Protein AF-0000000071098993 (afdb_homodimer)

Nearest PDB structures (foldseek):
  5zle-assembly1_A  TM=9.065E-01  e=6.539E-07  Homo sapiens
  4o79-assembly1_A  TM=8.799E-01  e=6.147E-06  Arabidopsis thaliana
  5zle-assembly1_A  TM=9.066E-01  e=3.730E-07  Homo sapiens
  4o79-assembly1_A  TM=8.801E-01  e=4.184E-06  Arabidopsis thaliana

Solvent-accessible surface area (backbone atoms only — not comparable to full-atom values): 23862 Å² total; per-residue (Å²): 117,80,71,73,59,55,67,68,56,52,53,50,51,61,65,43,47,62,60,49,52,51,49,28,50,50,29,37,50,48,36,48,50,47,45,45,49,51,32,42,60,29,80,88,56,64,42,93,36,88,49,42,69,27,21,54,44,48,20,60,39,39,32,42,45,13,50,42,41,45,44,50,48,40,63,44,43,64,41,53,32,38,74,67,68,53,59,64,61,60,51,51,50,51,37,52,54,45,50,49,49,24,50,52,25,46,52,51,21,50,52,28,40,52,63,17,75,67,28,79,62,70,68,42,47,34,47,48,43,41,51,52,30,52,50,51,44,52,50,48,50,53,51,45,46,51,43,72,67,40,86,79,44,55,64,69,57,44,61,57,40,46,62,56,50,52,47,51,51,52,50,37,43,53,41,36,47,41,28,50,48,24,42,52,42,53,42,38,76,70,70,49,74,56,47,69,56,56,50,48,42,57,50,28,48,55,48,22,53,49,49,48,51,51,53,70,69,36,67,87,49,50,52,87,58,83,82,59,91,112,123,80,71,75,60,54,68,69,58,51,52,50,52,60,66,43,46,60,59,49,52,51,50,29,51,50,29,37,50,49,36,48,50,47,45,45,49,52,31,42,60,30,79,88,57,65,44,93,38,88,48,41,68,27,21,56,45,48,20,58,39,40,32,42,45,13,50,42,43,45,46,50,49,39,64,44,43,65,41,53,32,38,74,66,68,53,58,65,59,58,52,52,51,51,35,51,54,42,50,49,49,24,49,51,24,45,54,52,22,51,51,26,39,52,63,17,76,67,27,80,62,71,68,41,45,33,48,50,43,40,51,53,31,53,49,51,44,52,53,48,51,53,51,46,46,50,42,70,68,40,87,80,42,55,65,67,56,44,61,56,40,46,62,56,52,53,50,50,50,51,51,35,43,53,41,36,46,40,27,51,48,24,40,52,43,53,40,39,76,70,68,50,74,55,45,69,57,54,50,48,40,56,50,27,48,54,49,23,53,48,48,49,50,51,52,72,70,36,67,87,50,50,51,90,57,81,79,61,91,112

Organism: Strongylocentrotus purpuratus (NCBI:txid7668)

InterPro domains:
  IPR006593 Cytochrome b561/ferric reductase, transmembrane domain [PF03188] (58-186)
  IPR006593 Cytochrome b561/ferric reductase, transmembrane domain [PS50939] (23-225)
  IPR006593 Cytochrome b561/ferric reductase, transmembrane domain [SM00665] (58-184)
  IPR043205 Cytochrome b561/Cytochrome b reductase 1-like [PTHR10106] (18-219)

Structure (mmCIF, N/CA/C/O backbone):
data_AF-0000000071098993-model_v1
#
loop_
_entity.id
_entity.type
_entity.pdbx_description
1 polymer 'Cytochrome b561 domain-containing protein'
#
loop_
_atom_site.group_PDB
_atom_site.id
_atom_site.type_symbol
_atom_site.label_atom_id
_atom_site.label_alt_id
_atom_site.label_comp_id
_atom_site.label_asym_id
_atom_site.label_entity_id
_atom_site.label_seq_id
_atom_site.pdbx_PDB_ins_code
_atom_site.Cartn_x
_atom_site.Cartn_y
_atom_site.Cartn_z
_atom_site.occupancy
_atom_site.B_iso_or_equiv
_atom_site.auth_seq_id
_atom_site.auth_comp_id
_atom_site.auth_asym_id
_atom_site.auth_atom_id
_atom_site.pdbx_PDB_model_num
ATOM 1 N N . MET A 1 1 ? 5.988 24.938 7.863 1 28.12 1 MET A N 1
ATOM 2 C CA . MET A 1 1 ? 4.625 25.359 7.547 1 28.12 1 MET A CA 1
ATOM 3 C C . MET A 1 1 ? 4.273 25 6.102 1 28.12 1 MET A C 1
ATOM 5 O O . MET A 1 1 ? 5.031 25.312 5.184 1 28.12 1 MET A O 1
ATOM 9 N N . ASP A 1 2 ? 3.686 23.875 5.809 1 42.53 2 ASP A N 1
ATOM 10 C CA . ASP A 1 2 ? 3.307 23.656 4.418 1 42.53 2 ASP A CA 1
ATOM 11 C C . ASP A 1 2 ? 2.828 24.938 3.756 1 42.53 2 ASP A C 1
ATOM 13 O O . ASP A 1 2 ? 1.988 25.656 4.309 1 42.53 2 ASP A O 1
ATOM 17 N N . LEU A 1 3 ? 3.643 25.609 3.215 1 49.75 3 LEU A N 1
ATOM 18 C CA . LEU A 1 3 ? 3.027 26.688 2.447 1 49.75 3 LEU A CA 1
ATOM 19 C C . LEU A 1 3 ? 1.753 26.203 1.763 1 49.75 3 LEU A C 1
ATOM 21 O O . LEU A 1 3 ? 1.74 25.141 1.137 1 49.75 3 LEU A O 1
ATOM 25 N N . PRO A 1 4 ? 0.643 26.75 2.236 1 61.44 4 PRO A N 1
ATOM 26 C CA . PRO A 1 4 ? -0.621 26.406 1.583 1 61.44 4 PRO A CA 1
ATOM 27 C C . PRO A 1 4 ? -0.528 26.453 0.06 1 61.44 4 PRO A C 1
ATOM 29 O O . PRO A 1 4 ? 0.2 27.281 -0.497 1 61.44 4 PRO A O 1
ATOM 32 N N . ALA A 1 5 ? -0.801 25.359 -0.551 1 66.25 5 ALA A N 1
ATOM 33 C CA . ALA A 1 5 ? -0.891 25.344 -2.008 1 66.25 5 ALA A CA 1
ATOM 34 C C . ALA A 1 5 ? -1.559 26.609 -2.523 1 66.25 5 ALA A C 1
ATOM 36 O O . ALA A 1 5 ? -2.441 27.172 -1.867 1 66.25 5 ALA A O 1
ATOM 37 N N . PRO A 1 6 ? -0.965 27.109 -3.58 1 79.19 6 PRO A N 1
ATOM 38 C CA . PRO A 1 6 ? -1.649 28.25 -4.203 1 79.19 6 PRO A CA 1
ATOM 39 C C . PRO A 1 6 ? -3.148 28 -4.379 1 79.19 6 PRO A C 1
ATOM 41 O O . PRO A 1 6 ? -3.578 26.859 -4.562 1 79.19 6 PRO A O 1
ATOM 44 N N . SER A 1 7 ? -3.895 29.031 -4.293 1 83 7 SER A N 1
ATOM 45 C CA . SER A 1 7 ? -5.352 28.984 -4.348 1 83 7 SER A CA 1
ATOM 46 C C . SER A 1 7 ? -5.832 28.266 -5.598 1 83 7 SER A C 1
ATOM 48 O O . SER A 1 7 ? -6.801 27.5 -5.547 1 83 7 SER A O 1
ATOM 50 N N . ILE A 1 8 ? -5.145 28.438 -6.641 1 85.38 8 ILE A N 1
ATOM 51 C CA . ILE A 1 8 ? -5.551 27.844 -7.906 1 85.38 8 ILE A CA 1
ATOM 52 C C . ILE A 1 8 ? -5.465 26.328 -7.812 1 85.38 8 ILE A C 1
ATOM 54 O O . ILE A 1 8 ? -6.34 25.609 -8.312 1 85.38 8 ILE A O 1
ATOM 58 N N . ILE A 1 9 ? -4.48 25.812 -7.16 1 88.12 9 ILE A N 1
ATOM 59 C CA . ILE A 1 9 ? -4.293 24.375 -7.012 1 88.12 9 ILE A CA 1
ATOM 60 C C . ILE A 1 9 ? -5.336 23.812 -6.051 1 88.12 9 ILE A C 1
ATOM 62 O O . ILE A 1 9 ? -5.887 22.734 -6.281 1 88.12 9 ILE A O 1
ATOM 66 N N . ARG A 1 10 ? -5.625 24.484 -5.059 1 88.75 10 ARG A N 1
ATOM 67 C CA . ARG A 1 10 ? -6.648 24.062 -4.105 1 88.75 10 ARG A CA 1
ATOM 68 C C . ARG A 1 10 ? -8.016 23.969 -4.777 1 88.75 10 ARG A C 1
ATOM 70 O O . ARG A 1 10 ? -8.766 23.016 -4.547 1 88.75 10 ARG A O 1
ATOM 77 N N . ASP A 1 11 ? -8.297 24.938 -5.594 1 90.88 11 ASP A N 1
ATOM 78 C CA . ASP A 1 11 ? -9.57 24.938 -6.312 1 90.88 11 ASP A CA 1
ATOM 79 C C . ASP A 1 11 ? -9.648 23.766 -7.289 1 90.88 11 ASP A C 1
ATOM 81 O O . ASP A 1 11 ? -10.703 23.141 -7.438 1 90.88 11 ASP A O 1
ATOM 85 N N . LEU A 1 12 ? -8.586 23.547 -7.922 1 90.56 12 LEU A N 1
ATOM 86 C CA . LEU A 1 12 ? -8.531 22.406 -8.836 1 90.56 12 LEU A CA 1
ATOM 87 C C . LEU A 1 12 ? -8.781 21.094 -8.094 1 90.56 12 LEU A C 1
ATOM 89 O O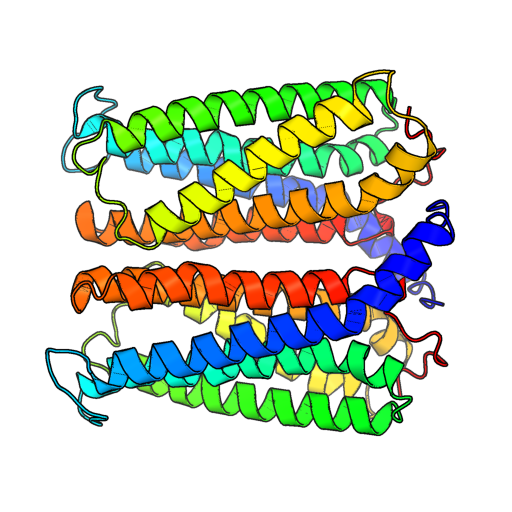 . LEU A 1 12 ? -9.555 20.266 -8.547 1 90.56 12 LEU A O 1
ATOM 93 N N . LYS A 1 13 ? -8.133 21 -7.016 1 90.81 13 LYS A N 1
ATOM 94 C CA . LYS A 1 13 ? -8.312 19.797 -6.211 1 90.81 13 LYS A CA 1
ATOM 95 C C . LYS A 1 13 ? -9.766 19.656 -5.762 1 90.81 13 LYS A C 1
ATOM 97 O O . LYS A 1 13 ? -10.32 18.547 -5.789 1 90.81 13 LYS A O 1
ATOM 102 N N . ARG A 1 14 ? -10.359 20.656 -5.359 1 91.44 14 ARG A N 1
ATOM 103 C CA . ARG A 1 14 ? -11.758 20.625 -4.934 1 91.44 14 ARG A CA 1
ATOM 104 C C . ARG A 1 14 ? -12.664 20.172 -6.074 1 91.44 14 ARG A C 1
ATOM 106 O O . ARG A 1 14 ? -13.586 19.391 -5.863 1 91.44 14 ARG A O 1
ATOM 113 N N . ARG A 1 15 ? -12.367 20.594 -7.227 1 93.56 15 ARG A N 1
ATOM 114 C CA . ARG A 1 15 ? -13.172 20.25 -8.398 1 93.56 15 ARG A CA 1
ATOM 115 C C . ARG A 1 15 ? -12.977 18.797 -8.781 1 93.56 15 ARG A C 1
ATOM 117 O O . ARG A 1 15 ? -13.859 18.172 -9.375 1 93.56 15 ARG A O 1
ATOM 124 N N . LEU A 1 16 ? -11.844 18.266 -8.375 1 95 16 LEU A N 1
ATOM 125 C CA . LEU A 1 16 ? -11.492 16.922 -8.781 1 95 16 LEU A CA 1
ATOM 126 C C . LEU A 1 16 ? -12.078 15.891 -7.809 1 95 16 LEU A C 1
ATOM 128 O O . LEU A 1 16 ? -12.078 14.695 -8.094 1 95 16 LEU A O 1
ATOM 132 N N . PHE A 1 17 ? -12.664 16.344 -6.762 1 94.75 17 PHE A N 1
ATOM 133 C CA . PHE A 1 17 ? -13.164 15.43 -5.742 1 94.75 17 PHE A CA 1
ATOM 134 C C . PHE A 1 17 ? -14.219 14.5 -6.32 1 94.75 17 PHE A C 1
ATOM 136 O O . PHE A 1 17 ? -14.07 13.273 -6.258 1 94.75 17 PHE A O 1
ATOM 143 N N . THR A 1 18 ? -15.25 15.031 -6.926 1 95.75 18 THR A N 1
ATOM 144 C CA . THR A 1 18 ? -16.375 14.242 -7.398 1 95.75 18 THR A CA 1
ATOM 145 C C . THR A 1 18 ? -15.953 13.305 -8.531 1 95.75 18 THR A C 1
ATOM 147 O O . THR A 1 18 ? -16.25 12.109 -8.5 1 95.75 18 THR A O 1
ATOM 150 N N . PRO A 1 19 ? -15.195 13.789 -9.531 1 97.69 19 PRO A N 1
ATOM 151 C CA . PRO A 1 19 ? -14.719 12.867 -10.562 1 97.69 19 PRO A CA 1
ATOM 152 C C . PRO A 1 19 ? -13.859 11.734 -10 1 97.69 19 PRO A C 1
ATOM 154 O O . PRO A 1 19 ? -13.914 10.609 -10.484 1 97.69 19 PRO A O 1
ATOM 157 N N . LEU A 1 20 ? -13.062 12.031 -9.039 1 97.75 20 LEU A N 1
ATOM 158 C CA . LEU A 1 20 ? -12.234 11.008 -8.43 1 97.75 20 LEU A CA 1
ATOM 159 C C . LEU A 1 20 ? -13.086 9.961 -7.715 1 97.75 20 LEU A C 1
ATOM 161 O O . LEU A 1 20 ? -12.828 8.766 -7.824 1 97.75 20 LEU A O 1
ATOM 165 N N . VAL A 1 21 ? -14.094 10.43 -7.012 1 97.44 21 VAL A N 1
ATOM 166 C CA . VAL A 1 21 ? -14.984 9.516 -6.312 1 97.44 21 VAL A CA 1
ATOM 167 C C . VAL A 1 21 ? -15.719 8.641 -7.324 1 97.44 21 VAL A C 1
ATOM 169 O O . VAL A 1 21 ? -15.828 7.422 -7.145 1 97.44 21 VAL A O 1
ATOM 172 N N . ILE A 1 22 ? -16.156 9.227 -8.383 1 98.25 22 ILE A N 1
ATOM 173 C CA . ILE A 1 22 ? -16.875 8.492 -9.422 1 98.25 22 ILE A CA 1
ATOM 174 C C . ILE A 1 22 ? -15.953 7.449 -10.047 1 98.25 22 ILE A C 1
ATOM 176 O O . ILE A 1 22 ? -16.344 6.297 -10.242 1 98.25 22 ILE A O 1
ATOM 180 N N . LEU A 1 23 ? -14.773 7.875 -10.32 1 98.56 23 LEU A N 1
ATOM 181 C CA . LEU A 1 23 ? -13.805 6.953 -10.914 1 98.56 23 LEU A CA 1
ATOM 182 C C . LEU A 1 23 ? -13.516 5.793 -9.969 1 98.56 23 LEU A C 1
ATOM 184 O O . LEU A 1 23 ? -13.461 4.637 -10.398 1 98.56 23 LEU A O 1
ATOM 188 N N . ALA A 1 24 ? -13.32 6.117 -8.719 1 98.44 24 ALA A N 1
ATOM 189 C CA . ALA A 1 24 ? -13.086 5.066 -7.73 1 98.44 24 ALA A CA 1
ATOM 190 C C . ALA A 1 24 ? -14.258 4.086 -7.684 1 98.44 24 ALA A C 1
ATOM 192 O O . ALA A 1 24 ? -14.055 2.869 -7.664 1 98.44 24 ALA A O 1
ATOM 193 N N . GLU A 1 25 ? -15.484 4.609 -7.711 1 98.5 25 GLU A N 1
ATOM 194 C CA . GLU A 1 25 ? -16.672 3.76 -7.66 1 98.5 25 GLU A CA 1
ATOM 195 C C . GLU A 1 25 ? -16.75 2.865 -8.891 1 98.5 25 GLU A C 1
ATOM 197 O O . GLU A 1 25 ? -17.109 1.688 -8.789 1 98.5 25 GLU A O 1
ATOM 202 N N . ILE A 1 26 ? -16.422 3.389 -10.016 1 98.69 26 ILE A N 1
ATOM 203 C CA . ILE A 1 26 ? -16.453 2.623 -11.25 1 98.69 26 ILE A CA 1
ATOM 204 C C . ILE A 1 26 ? -15.43 1.498 -11.195 1 98.69 26 ILE A C 1
ATOM 206 O O . ILE A 1 26 ? -15.75 0.341 -11.484 1 98.69 26 ILE A O 1
ATOM 210 N N . LEU A 1 27 ? -14.266 1.824 -10.805 1 98.69 27 LEU A N 1
ATOM 211 C CA . LEU A 1 27 ? -13.195 0.834 -10.734 1 98.69 27 LEU A CA 1
ATOM 212 C C . LEU A 1 27 ? -13.516 -0.239 -9.695 1 98.69 27 LEU A C 1
ATOM 214 O O . LEU A 1 27 ? -13.297 -1.427 -9.938 1 98.69 27 LEU A O 1
ATOM 218 N N . GLY A 1 28 ? -14 0.192 -8.547 1 98.56 28 GLY A N 1
ATOM 219 C CA . GLY A 1 28 ? -14.391 -0.759 -7.523 1 98.56 28 GLY A CA 1
ATOM 220 C C . GLY A 1 28 ? -15.5 -1.693 -7.969 1 98.56 28 GLY A C 1
ATOM 221 O O . GLY A 1 28 ? -15.406 -2.91 -7.793 1 98.56 28 GLY A O 1
ATOM 222 N N . MET A 1 29 ? -16.516 -1.129 -8.57 1 98.31 29 MET A N 1
ATOM 223 C CA . MET A 1 29 ? -17.641 -1.927 -9.047 1 98.31 29 MET A CA 1
ATOM 224 C C . MET A 1 29 ? -17.203 -2.875 -10.156 1 98.31 29 MET A C 1
ATOM 226 O O . MET A 1 29 ? -17.609 -4.039 -10.18 1 98.31 29 MET A O 1
ATOM 230 N N . LEU A 1 30 ? -16.406 -2.391 -11.031 1 98.06 30 LEU A N 1
ATOM 231 C CA . LEU A 1 30 ? -15.898 -3.24 -12.102 1 98.06 30 LEU A CA 1
ATOM 232 C C . LEU A 1 30 ? -15.086 -4.398 -11.531 1 98.06 30 LEU A C 1
ATOM 234 O O . LEU A 1 30 ? -15.141 -5.516 -12.047 1 98.06 30 LEU A O 1
ATOM 238 N N . SER A 1 31 ? -14.297 -4.133 -10.477 1 97.94 31 SER A N 1
ATOM 239 C CA . SER A 1 31 ? -13.516 -5.191 -9.852 1 97.94 31 SER A CA 1
ATOM 240 C C . SER A 1 31 ? -14.414 -6.285 -9.289 1 97.94 31 SER A C 1
ATOM 242 O O . SER A 1 31 ? -14.156 -7.473 -9.5 1 97.94 31 SER A O 1
ATOM 244 N N . VAL A 1 32 ? -15.477 -5.891 -8.672 1 97.19 32 VAL A N 1
ATOM 245 C CA . VAL A 1 32 ? -16.406 -6.844 -8.086 1 97.19 32 VAL A CA 1
ATOM 246 C C . VAL A 1 32 ? -17.109 -7.641 -9.188 1 97.19 32 VAL A C 1
ATOM 248 O O . VAL A 1 32 ? -17.203 -8.867 -9.109 1 97.19 32 VAL A O 1
ATOM 251 N N . VAL A 1 33 ? -17.516 -6.945 -10.203 1 96 33 VAL A N 1
ATOM 252 C CA . VAL A 1 33 ? -18.219 -7.594 -11.312 1 96 33 VAL A CA 1
ATOM 253 C C . VAL A 1 33 ? -17.281 -8.57 -12.016 1 96 33 VAL A C 1
ATOM 255 O O . VAL A 1 33 ? -17.656 -9.703 -12.305 1 96 33 VAL A O 1
ATOM 258 N N . LEU A 1 34 ? -16.062 -8.18 -12.273 1 93.69 34 LEU A N 1
ATOM 259 C CA . LEU A 1 34 ? -15.117 -9.008 -13.008 1 93.69 34 LEU A CA 1
ATOM 260 C C . LEU A 1 34 ? -14.758 -10.258 -12.211 1 93.69 34 LEU A C 1
ATOM 262 O O . LEU A 1 34 ? -14.633 -11.352 -12.781 1 93.69 34 LEU A O 1
ATOM 266 N N . ILE A 1 35 ? -14.555 -10.141 -10.938 1 91.31 35 ILE A N 1
ATOM 267 C CA . ILE A 1 35 ? -14.281 -11.32 -10.125 1 91.31 35 ILE A CA 1
ATOM 268 C C . ILE A 1 35 ? -15.492 -12.25 -10.141 1 91.31 35 ILE A C 1
ATOM 270 O O . ILE A 1 35 ? -15.344 -13.477 -10.188 1 91.31 35 ILE A O 1
ATOM 274 N N . GLY A 1 36 ? -16.688 -11.688 -10.078 1 88.44 36 GLY A N 1
ATOM 275 C CA . GLY A 1 36 ? -17.906 -12.484 -10.18 1 88.44 36 GLY A CA 1
ATOM 276 C C . GLY A 1 36 ? -18.016 -13.25 -11.492 1 88.44 36 GLY A C 1
ATOM 277 O O . GLY A 1 36 ? -18.344 -14.43 -11.492 1 88.44 36 GLY A O 1
ATOM 278 N N . VAL A 1 37 ? -17.672 -12.57 -12.523 1 86.56 37 VAL A N 1
ATOM 279 C CA . VAL A 1 37 ? -17.688 -13.195 -13.844 1 86.56 37 VAL A CA 1
ATOM 280 C C . VAL A 1 37 ? -16.625 -14.297 -13.906 1 86.56 37 VAL A C 1
ATOM 282 O O . VAL A 1 37 ? -16.875 -15.375 -14.461 1 86.56 37 VAL A O 1
ATOM 285 N N . TRP A 1 38 ? -15.469 -14.047 -13.359 1 81.25 38 TRP A N 1
ATOM 286 C CA . TRP A 1 38 ? -14.398 -15.031 -13.344 1 81.25 38 TRP A CA 1
ATOM 287 C C . TRP A 1 38 ? -14.828 -16.297 -12.609 1 81.25 38 TRP A C 1
ATOM 289 O O . TRP A 1 38 ? -14.555 -17.406 -13.062 1 81.25 38 TRP A O 1
ATOM 299 N N . VAL A 1 39 ? -15.531 -16.156 -11.594 1 74 39 VAL A N 1
ATOM 300 C CA . VAL A 1 39 ? -16 -17.281 -10.781 1 74 39 VAL A CA 1
ATOM 301 C C . VAL A 1 39 ? -17.141 -18 -11.492 1 74 39 VAL A C 1
ATOM 303 O O . VAL A 1 39 ? -17.219 -19.234 -11.461 1 74 39 VAL A O 1
ATOM 306 N N . ALA A 1 40 ? -17.984 -17.266 -12.133 1 75.62 40 ALA A N 1
ATOM 307 C CA . ALA A 1 40 ? -19.156 -17.844 -12.781 1 75.62 40 ALA A CA 1
ATOM 308 C C . ALA A 1 40 ? -18.781 -18.578 -14.062 1 75.62 40 ALA A C 1
ATOM 310 O O . ALA A 1 40 ? -19.438 -19.562 -14.438 1 75.62 40 ALA A O 1
ATOM 311 N N . TYR A 1 41 ? -17.797 -18.125 -14.734 1 71.19 41 TYR A N 1
ATOM 312 C CA . TYR A 1 41 ? -17.5 -18.703 -16.047 1 71.19 41 TYR A CA 1
ATOM 313 C C . TYR A 1 41 ? -16.172 -19.469 -16.016 1 71.19 41 TYR A C 1
ATOM 315 O O . TYR A 1 41 ? -15.562 -19.688 -17.062 1 71.19 41 TYR A O 1
ATOM 323 N N . TYR A 1 42 ? -15.695 -19.797 -14.828 1 60.34 42 TYR A N 1
ATOM 324 C CA . TYR A 1 42 ? -14.453 -20.562 -14.812 1 60.34 42 TYR A CA 1
ATOM 325 C C . TYR A 1 42 ? -14.641 -21.906 -15.508 1 60.34 42 TYR A C 1
ATOM 327 O O . TYR A 1 42 ? -15.68 -22.562 -15.359 1 60.34 42 TYR A O 1
ATOM 335 N N . PRO A 1 43 ? -13.773 -22.062 -16.531 1 55.19 43 PRO A N 1
ATOM 336 C CA . PRO A 1 43 ? -13.922 -23.203 -17.453 1 55.19 43 PRO A CA 1
ATOM 337 C C . PRO A 1 43 ? -14.156 -24.516 -16.734 1 55.19 43 PRO A C 1
ATOM 339 O O . PRO A 1 43 ? -14.844 -25.391 -17.25 1 55.19 43 PRO A O 1
ATOM 342 N N . VAL A 1 44 ? -13.367 -24.641 -15.648 1 54.34 44 VAL A N 1
ATOM 343 C CA . VAL A 1 44 ? -13.445 -26.031 -15.242 1 54.34 44 VAL A CA 1
ATOM 344 C C . VAL A 1 44 ? -14.836 -26.344 -14.688 1 54.34 44 VAL A C 1
ATOM 346 O O . VAL A 1 44 ? -15.367 -27.438 -14.883 1 54.34 44 VAL A O 1
ATOM 349 N N . ARG A 1 45 ? -15.398 -25.609 -13.977 1 56.84 45 ARG A N 1
ATOM 350 C CA . ARG A 1 45 ? -16.75 -25.891 -13.516 1 56.84 45 ARG A CA 1
ATOM 351 C C . ARG A 1 45 ? -17.547 -24.594 -13.352 1 56.84 45 ARG A C 1
ATOM 353 O O . ARG A 1 45 ? -17.234 -23.766 -12.492 1 56.84 45 ARG A O 1
ATOM 360 N N . SER A 1 46 ? -18.266 -24.391 -14.453 1 56.53 46 SER A N 1
ATOM 361 C CA . SER A 1 46 ? -19.109 -23.203 -14.477 1 56.53 46 SER A CA 1
ATOM 362 C C . SER A 1 46 ? -20.109 -23.219 -13.32 1 56.53 46 SER A C 1
ATOM 364 O O . SER A 1 46 ? -20.609 -24.281 -12.938 1 56.53 46 SER A O 1
ATOM 366 N N . GLY A 1 47 ? -20.25 -22.234 -12.484 1 58.16 47 GLY A N 1
ATOM 367 C CA . GLY A 1 47 ? -21.312 -22 -11.516 1 58.16 47 GLY A CA 1
ATOM 368 C C . GLY A 1 47 ? -20.812 -21.938 -10.086 1 58.16 47 GLY A C 1
ATOM 369 O O . GLY A 1 47 ? -19.625 -22.156 -9.828 1 58.16 47 GLY A O 1
ATOM 370 N N . PHE A 1 48 ? -21.562 -21.438 -9.203 1 65.19 48 PHE A N 1
ATOM 371 C CA . PHE A 1 48 ? -21.359 -21.406 -7.762 1 65.19 48 PHE A CA 1
ATOM 372 C C . PHE A 1 48 ? -21.641 -22.766 -7.148 1 65.19 48 PHE A C 1
ATOM 374 O O . PHE A 1 48 ? -22.766 -23.25 -7.195 1 65.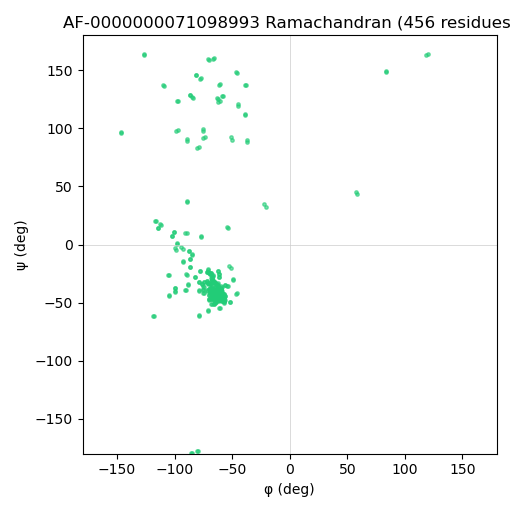19 48 PHE A O 1
ATOM 381 N N . HIS A 1 49 ? -20.609 -23.484 -6.945 1 71.62 49 HIS A N 1
ATOM 382 C CA . HIS A 1 49 ? -20.719 -24.797 -6.32 1 71.62 49 HIS A CA 1
ATOM 383 C C . HIS A 1 49 ? -20.141 -24.797 -4.91 1 71.62 49 HIS A C 1
ATOM 385 O O . HIS A 1 49 ? -19.141 -24.109 -4.652 1 71.62 49 HIS A O 1
ATOM 391 N N . TRP A 1 50 ? -20.844 -25.406 -4.02 1 79 50 TRP A N 1
ATOM 392 C CA . TRP A 1 50 ? -20.438 -25.438 -2.619 1 79 50 TRP A CA 1
ATOM 393 C C . TRP A 1 50 ? -19.531 -26.641 -2.338 1 79 50 TRP A C 1
ATOM 395 O O . TRP A 1 50 ? -19.266 -26.969 -1.18 1 79 50 TRP A O 1
ATOM 405 N N . ASP A 1 51 ? -19.125 -27.281 -3.32 1 81.81 51 ASP A N 1
ATOM 406 C CA . ASP A 1 51 ? -18.172 -28.375 -3.133 1 81.81 51 ASP A CA 1
ATOM 407 C C . ASP A 1 51 ? -16.75 -27.859 -2.951 1 81.81 51 ASP A C 1
ATOM 409 O O . ASP A 1 51 ? -16.531 -26.641 -2.875 1 81.81 51 ASP A O 1
ATOM 413 N N . LEU A 1 52 ? -15.812 -28.734 -2.824 1 78.44 52 LEU A N 1
ATOM 414 C CA . LEU A 1 52 ? -14.438 -28.391 -2.486 1 78.44 52 LEU A CA 1
ATOM 415 C C . LEU A 1 52 ? -13.836 -27.453 -3.529 1 78.44 52 LEU A C 1
ATOM 417 O O . LEU A 1 52 ? -13.18 -26.469 -3.182 1 78.44 52 LEU A O 1
ATOM 421 N N . LEU A 1 53 ? -14.156 -27.688 -4.73 1 75.31 53 LEU A N 1
ATOM 422 C CA . LEU A 1 53 ? -13.633 -26.875 -5.832 1 75.31 53 LEU A CA 1
ATOM 423 C C . LEU A 1 53 ? -14.383 -25.562 -5.949 1 75.31 53 LEU A C 1
ATOM 425 O O . LEU A 1 53 ? -13.773 -24.516 -6.18 1 75.31 53 LEU A O 1
ATOM 429 N N . GLY A 1 54 ? -15.68 -25.641 -5.758 1 78.5 54 GLY A N 1
ATOM 430 C CA . GLY A 1 54 ? -16.5 -24.453 -5.859 1 78.5 54 GLY A CA 1
ATOM 431 C C . GLY A 1 54 ? -16.156 -23.391 -4.828 1 78.5 54 GLY A C 1
ATOM 432 O O . GLY A 1 54 ? -16.188 -22.188 -5.121 1 78.5 54 GLY A O 1
ATOM 433 N N . LYS A 1 55 ? -15.758 -23.781 -3.678 1 83.5 55 LYS A N 1
ATOM 434 C CA . LYS A 1 55 ? -15.453 -22.875 -2.572 1 83.5 55 LYS A CA 1
ATOM 435 C C . LYS A 1 55 ? -14.25 -22 -2.898 1 83.5 55 LYS A C 1
ATOM 437 O O . LYS A 1 55 ? -14.211 -20.828 -2.523 1 83.5 55 LYS A O 1
ATOM 442 N N . ILE A 1 56 ? -13.352 -22.5 -3.625 1 82.06 56 ILE A N 1
ATOM 443 C CA . ILE A 1 56 ? -12.148 -21.75 -3.959 1 82.06 56 ILE A CA 1
ATOM 444 C C . ILE A 1 56 ? -12.5 -20.625 -4.938 1 82.06 56 ILE A C 1
ATOM 446 O O . ILE A 1 56 ? -11.828 -19.594 -4.969 1 82.06 56 ILE A O 1
ATOM 450 N N . TYR A 1 57 ? -13.602 -20.828 -5.59 1 81 57 TYR A N 1
ATOM 451 C CA . TYR A 1 57 ? -13.984 -19.828 -6.582 1 81 57 TYR A CA 1
ATOM 452 C C . TYR A 1 57 ? -14.852 -18.734 -5.949 1 81 57 TYR A C 1
ATOM 454 O O . TYR A 1 57 ? -14.828 -17.594 -6.391 1 81 57 TYR A O 1
ATOM 462 N N . ILE A 1 58 ? -15.516 -19.062 -4.902 1 88.69 58 ILE A N 1
ATOM 463 C CA . ILE A 1 58 ? -16.406 -18.109 -4.227 1 88.69 58 ILE A CA 1
ATOM 464 C C . ILE A 1 58 ? -15.578 -17.219 -3.299 1 88.69 58 ILE A C 1
ATOM 466 O O . ILE A 1 58 ? -15.914 -16.047 -3.096 1 88.69 58 ILE A O 1
ATOM 470 N N . HIS A 1 59 ? -14.477 -17.734 -2.828 1 93.06 59 HIS A N 1
ATOM 471 C CA . HIS A 1 59 ? -13.648 -17.094 -1.819 1 93.06 59 HIS A CA 1
ATOM 472 C C . HIS A 1 59 ? -13.172 -15.719 -2.301 1 93.06 59 HIS A C 1
ATOM 474 O O . HIS A 1 59 ? -13.375 -14.711 -1.62 1 93.06 59 HIS A O 1
ATOM 480 N N . PRO A 1 60 ? -12.648 -15.641 -3.508 1 92.81 60 PRO A N 1
ATOM 481 C CA . PRO A 1 60 ? -12.148 -14.328 -3.928 1 92.81 60 PRO A CA 1
ATOM 482 C C . PRO A 1 60 ? -13.258 -13.297 -4.109 1 92.81 60 PRO A C 1
ATOM 484 O O . PRO A 1 60 ? -13.039 -12.102 -3.896 1 92.81 60 PRO A O 1
ATOM 487 N N . PHE A 1 61 ? -14.398 -13.805 -4.492 1 93.38 61 PHE A N 1
ATOM 488 C CA . PHE A 1 61 ? -15.516 -12.891 -4.691 1 93.38 61 PHE A CA 1
ATOM 489 C C . PHE A 1 61 ? -15.938 -12.25 -3.375 1 93.38 61 PHE A C 1
ATOM 491 O O . PHE A 1 61 ? -16.016 -11.031 -3.271 1 93.38 61 PHE A O 1
ATOM 498 N N . ILE A 1 62 ? -16.156 -13.023 -2.373 1 96.31 62 ILE A N 1
ATOM 499 C CA . ILE A 1 62 ? -16.609 -12.562 -1.068 1 96.31 62 ILE A CA 1
ATOM 500 C C . ILE A 1 62 ? -15.555 -11.633 -0.456 1 96.31 62 ILE A C 1
ATOM 502 O O . ILE A 1 62 ? -15.891 -10.586 0.101 1 96.31 62 ILE A O 1
ATOM 506 N N . MET A 1 63 ? -14.336 -12 -0.569 1 97.75 63 MET A N 1
ATOM 507 C CA . MET A 1 63 ? -13.258 -11.203 0.018 1 97.75 63 MET A CA 1
ATOM 508 C C . MET A 1 63 ? -13.117 -9.867 -0.692 1 97.75 63 MET A C 1
ATOM 510 O O . MET A 1 63 ? -12.867 -8.844 -0.053 1 97.75 63 MET A O 1
ATOM 514 N N . THR A 1 64 ? -13.25 -9.852 -1.996 1 97.94 64 THR A N 1
ATOM 515 C CA . THR A 1 64 ? -13.133 -8.602 -2.746 1 97.94 64 THR A CA 1
ATOM 516 C C . THR A 1 64 ? -14.281 -7.66 -2.408 1 97.94 64 THR A C 1
ATOM 518 O O . THR A 1 64 ? -14.078 -6.457 -2.234 1 97.94 64 THR A O 1
ATOM 521 N N . VAL A 1 65 ? -15.438 -8.18 -2.312 1 98.5 65 VAL A N 1
ATOM 522 C CA . VAL A 1 65 ? -16.594 -7.371 -1.932 1 98.5 65 VAL A CA 1
ATOM 523 C C . VAL A 1 65 ? -16.359 -6.758 -0.554 1 98.5 65 VAL A C 1
ATOM 525 O O . VAL A 1 65 ? -16.547 -5.551 -0.365 1 98.5 65 VAL A O 1
ATOM 528 N N . GLY A 1 66 ? -15.938 -7.543 0.365 1 98.75 66 GLY A N 1
ATOM 529 C CA . GLY A 1 66 ? -15.773 -7.094 1.739 1 98.75 66 GLY A CA 1
ATOM 530 C C . GLY A 1 66 ? -14.5 -6.293 1.961 1 98.75 66 GLY A C 1
ATOM 531 O O . GLY A 1 66 ? -14.555 -5.09 2.219 1 98.75 66 GLY A O 1
ATOM 532 N N . MET A 1 67 ? -13.375 -6.875 1.737 1 98.81 67 MET A N 1
ATOM 533 C CA . MET A 1 67 ? -12.094 -6.371 2.215 1 98.81 67 MET A CA 1
ATOM 534 C C . MET A 1 67 ? -11.523 -5.328 1.255 1 98.81 67 MET A C 1
ATOM 536 O O . MET A 1 67 ? -10.508 -4.699 1.547 1 98.81 67 MET A O 1
ATOM 540 N N . VAL A 1 68 ? -12.148 -5.188 0.103 1 98.69 68 VAL A N 1
ATOM 541 C CA . VAL A 1 68 ? -11.664 -4.164 -0.815 1 98.69 68 VAL A CA 1
ATOM 542 C C . VAL A 1 68 ? -12.75 -3.125 -1.06 1 98.69 68 VAL A C 1
ATOM 544 O O . VAL A 1 68 ? -12.633 -1.978 -0.621 1 98.69 68 VAL A O 1
ATOM 547 N N . PHE A 1 69 ? -13.844 -3.588 -1.604 1 98.81 69 PHE A N 1
ATOM 548 C CA . PHE A 1 69 ? -14.852 -2.643 -2.072 1 98.81 69 PHE A CA 1
ATOM 549 C C . PHE A 1 69 ? -15.555 -1.97 -0.898 1 98.81 69 PHE A C 1
ATOM 551 O O . PHE A 1 69 ? -15.555 -0.742 -0.791 1 98.81 69 PHE A O 1
ATOM 558 N N . VAL A 1 70 ? -16.156 -2.727 0.006 1 98.81 70 VAL A N 1
ATOM 559 C CA . VAL A 1 70 ? -16.875 -2.158 1.144 1 98.81 70 VAL A CA 1
ATOM 560 C C . VAL A 1 70 ? -15.898 -1.443 2.068 1 98.81 70 VAL A C 1
ATOM 562 O O . VAL A 1 70 ? -16.156 -0.323 2.514 1 98.81 70 VAL A O 1
ATOM 565 N N . PHE A 1 71 ? -14.789 -2.102 2.359 1 98.81 71 PHE A N 1
ATOM 566 C CA . PHE A 1 71 ? -13.766 -1.528 3.219 1 98.81 71 PHE A CA 1
ATOM 567 C C . PHE A 1 71 ? -13.281 -0.191 2.67 1 98.81 71 PHE A C 1
ATOM 569 O O . PHE A 1 71 ? -13.273 0.812 3.387 1 98.81 71 PHE A O 1
ATOM 576 N N . GLY A 1 72 ? -12.922 -0.141 1.375 1 98.5 72 GLY A N 1
ATOM 577 C CA . GLY A 1 72 ? -12.484 1.094 0.746 1 98.5 72 GLY A CA 1
ATOM 578 C C . GLY A 1 72 ? -13.523 2.197 0.805 1 98.5 72 GLY A C 1
ATOM 579 O O . GLY A 1 72 ? -13.211 3.34 1.137 1 98.5 72 GLY A O 1
ATOM 580 N N . ASN A 1 73 ? -14.742 1.855 0.545 1 98.06 73 ASN A N 1
ATOM 581 C CA . ASN A 1 73 ? -15.805 2.852 0.549 1 98.06 73 ASN A CA 1
ATOM 582 C C . ASN A 1 73 ? -16.125 3.326 1.964 1 98.06 73 ASN A C 1
ATOM 584 O O . ASN A 1 73 ? -16.484 4.484 2.166 1 98.06 73 ASN A O 1
ATOM 588 N N . SER A 1 74 ? -15.992 2.438 2.92 1 97.75 74 SER A N 1
ATOM 589 C CA . SER A 1 74 ? -16.188 2.844 4.309 1 97.75 74 SER A CA 1
ATOM 590 C C . SER A 1 74 ? -15.172 3.914 4.715 1 97.75 74 SER A C 1
ATOM 592 O O . SER A 1 74 ? -15.516 4.852 5.438 1 97.75 74 SER A O 1
ATOM 594 N N . THR A 1 75 ? -13.93 3.764 4.293 1 95.5 75 THR A N 1
ATOM 595 C CA . THR A 1 75 ? -12.906 4.758 4.59 1 95.5 75 THR A CA 1
ATOM 596 C C . THR A 1 75 ? -13.188 6.062 3.85 1 95.5 75 THR A C 1
ATOM 598 O O . THR A 1 75 ? -12.984 7.148 4.395 1 95.5 75 THR A O 1
ATOM 601 N N . LEU A 1 76 ? -13.672 5.918 2.652 1 95.31 76 LEU A N 1
ATOM 602 C CA . LEU A 1 76 ? -13.977 7.066 1.808 1 95.31 76 LEU A CA 1
ATOM 603 C C . LEU A 1 76 ? -15.156 7.852 2.359 1 95.31 76 LEU A C 1
ATOM 605 O O . LEU A 1 76 ? -15.273 9.055 2.133 1 95.31 76 LEU A O 1
ATOM 609 N N . LEU A 1 77 ? -16.016 7.246 3.117 1 92.81 77 LEU A N 1
ATOM 610 C CA . LEU A 1 77 ? -17.234 7.816 3.684 1 92.81 77 LEU A CA 1
ATOM 611 C C . LEU A 1 77 ? -16.922 9.055 4.512 1 92.81 77 LEU A C 1
ATOM 613 O O . LEU A 1 77 ? -17.688 10.023 4.512 1 92.81 77 LEU A O 1
ATOM 617 N N . TYR A 1 78 ? -15.82 9.078 5.164 1 87.56 78 TYR A N 1
ATOM 618 C CA . TYR A 1 78 ? -15.453 10.195 6.027 1 87.56 78 TYR A CA 1
ATOM 619 C C . TYR A 1 78 ? -15.188 11.453 5.211 1 87.56 78 TYR A C 1
ATOM 621 O O . TYR A 1 78 ? -15.453 12.57 5.672 1 87.56 78 TYR A O 1
ATOM 629 N N . ARG A 1 79 ? -14.758 11.289 3.982 1 89.75 79 ARG A N 1
ATOM 630 C CA . ARG A 1 79 ? -14.508 12.445 3.129 1 89.75 79 ARG A CA 1
ATOM 631 C C . ARG A 1 79 ? -15.773 12.852 2.377 1 89.75 79 ARG A C 1
ATOM 633 O O . ARG A 1 79 ? -16.031 14.039 2.174 1 89.75 79 ARG A O 1
ATOM 640 N N . ILE A 1 80 ? -16.547 11.898 2.031 1 88.5 80 ILE A N 1
ATOM 641 C CA . ILE A 1 80 ? -17.797 12.164 1.332 1 88.5 80 ILE A CA 1
ATOM 642 C C . ILE A 1 80 ? -18.766 12.891 2.266 1 88.5 80 ILE A C 1
ATOM 644 O O . ILE A 1 80 ? -19.453 13.828 1.856 1 88.5 80 ILE A O 1
ATOM 648 N N . SER A 1 81 ? -18.812 12.508 3.447 1 84.38 81 SER A N 1
ATOM 649 C CA . SER A 1 81 ? -19.734 13.086 4.418 1 84.38 81 SER A CA 1
ATOM 650 C C . SER A 1 81 ? -19.375 14.539 4.723 1 84.38 81 SER A C 1
ATOM 652 O O . SER A 1 81 ? -20.266 15.352 5.016 1 84.38 81 SER A O 1
ATOM 654 N N . ASP A 1 82 ? -18.172 14.766 4.629 1 75.75 82 ASP A N 1
ATOM 655 C CA . ASP A 1 82 ? -17.719 16.141 4.828 1 75.75 82 ASP A CA 1
ATOM 656 C C . ASP A 1 82 ? -18.266 17.062 3.732 1 75.75 82 ASP A C 1
ATOM 658 O O . ASP A 1 82 ? -18.703 18.172 4.012 1 75.75 82 ASP A O 1
ATOM 662 N N . ARG A 1 83 ? -18.406 16.547 2.66 1 77.75 83 ARG A N 1
ATOM 663 C CA . ARG A 1 83 ? -18.891 17.312 1.522 1 77.75 83 ARG A CA 1
ATOM 664 C C . ARG A 1 83 ? -20.406 17.484 1.577 1 77.75 83 ARG A C 1
ATOM 666 O O . ARG A 1 83 ? -20.922 18.531 1.199 1 77.75 83 ARG A O 1
ATOM 673 N N . LEU A 1 84 ? -21 16.5 2.123 1 80.44 84 LEU A N 1
ATOM 674 C CA . LEU A 1 84 ? -22.453 16.516 2.135 1 80.44 84 LEU A CA 1
ATOM 675 C C . LEU A 1 84 ? -22.984 17.016 3.473 1 80.44 84 LEU A C 1
ATOM 677 O O . LEU A 1 84 ? -24.203 17.078 3.686 1 80.44 84 LEU A O 1
ATOM 681 N N . SER A 1 85 ? -22.188 17.375 4.371 1 79 85 SER A N 1
ATOM 682 C CA . SER A 1 85 ? -22.531 17.906 5.684 1 79 85 SER A CA 1
ATOM 683 C C . SER A 1 85 ? -23.391 16.938 6.473 1 79 85 SER A C 1
ATOM 685 O O . SER A 1 85 ? -24.422 17.328 7.043 1 79 85 SER A O 1
ATOM 687 N N . ILE A 1 86 ? -23 15.773 6.402 1 81.25 86 ILE A N 1
ATOM 688 C CA . ILE A 1 86 ? -23.703 14.75 7.168 1 81.25 86 ILE A CA 1
ATOM 689 C C . ILE A 1 86 ? -23.219 14.773 8.617 1 81.25 86 ILE A C 1
ATOM 691 O O . ILE A 1 86 ? -22.047 15.023 8.883 1 81.25 86 ILE A O 1
ATOM 695 N N . ARG A 1 87 ? -24.078 14.5 9.531 1 83.88 87 ARG A N 1
ATOM 696 C CA . ARG A 1 87 ? -23.766 14.5 10.953 1 83.88 87 ARG A CA 1
ATOM 697 C C . ARG A 1 87 ? -22.688 13.469 11.273 1 83.88 87 ARG A C 1
ATOM 699 O O . ARG A 1 87 ? -22.734 12.344 10.781 1 83.88 87 ARG A O 1
ATOM 706 N N . PRO A 1 88 ? -21.781 13.805 12.07 1 83.5 88 PRO A N 1
ATOM 707 C CA . PRO A 1 88 ? -20.672 12.914 12.406 1 83.5 88 PRO A CA 1
ATOM 708 C C . PRO A 1 88 ? -21.141 11.594 13.023 1 83.5 88 PRO A C 1
ATOM 710 O O . PRO A 1 88 ? -20.547 10.547 12.75 1 83.5 88 PRO A O 1
ATOM 713 N N . LYS A 1 89 ? -22.125 11.672 13.766 1 87.5 89 LYS A N 1
ATOM 714 C CA . LYS A 1 89 ? -22.609 10.453 14.406 1 87.5 89 LYS A CA 1
ATOM 715 C C . LYS A 1 89 ? -23.141 9.461 13.367 1 87.5 89 LYS A C 1
ATOM 717 O O . LYS A 1 89 ? -22.953 8.258 13.508 1 87.5 89 LYS A O 1
ATOM 722 N N . LEU A 1 90 ? -23.828 9.938 12.43 1 90.62 90 LEU A N 1
ATOM 723 C CA . LEU A 1 90 ? -24.344 9.078 11.367 1 90.62 90 LEU A CA 1
ATOM 724 C C . LEU A 1 90 ? -23.203 8.469 10.555 1 90.62 90 LEU A C 1
ATOM 726 O O . LEU A 1 90 ? -23.266 7.297 10.188 1 90.62 90 LEU A O 1
ATOM 730 N N . VAL A 1 91 ? -22.188 9.242 10.32 1 91.94 91 VAL A N 1
ATOM 731 C CA . VAL A 1 91 ? -21.031 8.766 9.57 1 91.94 91 VAL A CA 1
ATOM 732 C C . VAL A 1 91 ? -20.344 7.641 10.336 1 91.94 91 VAL A C 1
ATOM 734 O O . VAL A 1 91 ? -20.031 6.594 9.766 1 91.94 91 VAL A O 1
ATOM 737 N N . LYS A 1 92 ? -20.188 7.859 11.602 1 92.44 92 LYS A N 1
ATOM 738 C CA . LYS A 1 92 ? -19.578 6.844 12.453 1 92.44 92 LYS A CA 1
ATOM 739 C C . LYS A 1 92 ? -20.406 5.562 12.461 1 92.44 92 LYS A C 1
ATOM 741 O O . LYS A 1 92 ? -19.859 4.465 12.367 1 92.44 92 LYS A O 1
ATOM 746 N N . THR A 1 93 ? -21.672 5.742 12.617 1 94.31 93 THR A N 1
ATOM 747 C CA . THR A 1 93 ? -22.547 4.578 12.625 1 94.31 93 THR A CA 1
ATOM 748 C C . THR A 1 93 ? -22.438 3.814 11.312 1 94.31 93 THR A C 1
ATOM 750 O O . THR A 1 93 ? -22.312 2.588 11.305 1 94.31 93 THR A O 1
ATOM 753 N N . CYS A 1 94 ? -22.5 4.492 10.18 1 95.38 94 CYS A N 1
ATOM 754 C CA . CYS A 1 94 ? -22.375 3.865 8.867 1 95.38 94 CYS A CA 1
ATOM 755 C C . CYS A 1 94 ? -21.031 3.162 8.727 1 95.38 94 CYS A C 1
ATOM 757 O O . CYS A 1 94 ? -20.953 2.045 8.211 1 95.38 94 CYS A O 1
ATOM 759 N N . HIS A 1 95 ? -19.984 3.809 9.164 1 96.62 95 HIS A N 1
ATOM 760 C CA . HIS A 1 95 ? -18.641 3.219 9.141 1 96.62 95 HIS A CA 1
ATOM 761 C C . HIS A 1 95 ? -18.609 1.909 9.922 1 96.62 95 HIS A C 1
ATOM 763 O O . HIS A 1 95 ? -18.109 0.898 9.422 1 96.62 95 HIS A O 1
ATOM 769 N N . VAL A 1 96 ? -19.188 1.889 11.109 1 97.19 96 VAL A N 1
ATOM 770 C CA . VAL A 1 96 ? -19.188 0.702 11.961 1 97.19 96 VAL A CA 1
ATOM 771 C C . VAL A 1 96 ? -19.984 -0.413 11.289 1 97.19 96 VAL A C 1
ATOM 773 O O . VAL A 1 96 ? -19.562 -1.567 11.266 1 97.19 96 VAL A O 1
ATOM 776 N N . VAL A 1 97 ? -21.109 -0.07 10.797 1 97.81 97 VAL A N 1
ATOM 777 C CA . VAL A 1 97 ? -21.969 -1.057 10.141 1 97.81 97 VAL A CA 1
ATOM 778 C C . VAL A 1 97 ? -21.234 -1.653 8.938 1 97.81 97 VAL A C 1
ATOM 780 O O . VAL A 1 97 ? -21.25 -2.871 8.734 1 97.81 97 VAL A O 1
ATOM 783 N N . MET A 1 98 ? -20.641 -0.812 8.164 1 98.38 98 MET A N 1
ATOM 784 C CA . MET A 1 98 ? -19.891 -1.295 7.008 1 98.38 98 MET A CA 1
ATOM 785 C C . MET A 1 98 ? -18.734 -2.188 7.445 1 98.38 98 MET A C 1
ATOM 787 O O . MET A 1 98 ? -18.438 -3.193 6.793 1 98.38 98 MET A O 1
ATOM 791 N N . MET A 1 99 ? -18.078 -1.843 8.562 1 98.56 99 MET A N 1
ATOM 792 C CA . MET A 1 99 ? -16.984 -2.682 9.062 1 98.56 99 MET A CA 1
ATOM 793 C C . MET A 1 99 ? -17.531 -4.023 9.562 1 98.56 99 MET A C 1
ATOM 795 O O . MET A 1 99 ? -16.828 -5.035 9.492 1 98.56 99 MET A O 1
ATOM 799 N N . MET A 1 100 ? -18.75 -4.078 10.023 1 98.44 100 MET A N 1
ATOM 800 C CA . MET A 1 100 ? -19.375 -5.34 10.406 1 98.44 100 MET A CA 1
ATOM 801 C C . MET A 1 100 ? -19.641 -6.207 9.18 1 98.44 100 MET A C 1
ATOM 803 O O . MET A 1 100 ? -19.516 -7.434 9.242 1 98.44 100 MET A O 1
ATOM 807 N N . ILE A 1 101 ? -20.016 -5.57 8.125 1 98.75 101 ILE A N 1
ATOM 808 C CA . ILE A 1 101 ? -20.203 -6.293 6.867 1 98.75 101 ILE A CA 1
ATOM 809 C C . ILE A 1 101 ? -18.859 -6.863 6.406 1 98.75 101 ILE A C 1
ATOM 811 O O . ILE A 1 101 ? -18.781 -8.023 5.992 1 98.75 101 ILE A O 1
ATOM 815 N N . VAL A 1 102 ? -17.812 -6.059 6.484 1 98.88 102 VAL A N 1
ATOM 816 C CA . VAL A 1 102 ? -16.484 -6.52 6.121 1 98.88 102 VAL A CA 1
ATOM 817 C C . VAL A 1 102 ? -16.078 -7.703 7 1 98.88 102 VAL A C 1
ATOM 819 O O . VAL A 1 102 ? -15.516 -8.68 6.516 1 98.88 102 VAL A O 1
ATOM 822 N N . LEU A 1 103 ? -16.391 -7.633 8.273 1 98.81 103 LEU A N 1
ATOM 823 C CA . LEU A 1 103 ? -16.094 -8.719 9.203 1 98.81 103 LEU A CA 1
ATOM 824 C C . LEU A 1 103 ? -16.828 -9.992 8.797 1 98.81 103 LEU A C 1
ATOM 826 O O . LEU A 1 103 ? -16.234 -11.078 8.805 1 98.81 103 LEU A O 1
ATOM 830 N N . ALA A 1 104 ? -18.062 -9.875 8.484 1 98.75 104 ALA A N 1
ATOM 831 C CA . ALA A 1 104 ? -18.844 -11.031 8.055 1 98.75 104 ALA A CA 1
ATOM 832 C C . ALA A 1 104 ? -18.266 -11.633 6.773 1 98.75 104 ALA A C 1
ATOM 834 O O . ALA A 1 104 ? -18.109 -12.852 6.676 1 98.75 104 ALA A O 1
ATOM 835 N N . CYS A 1 105 ? -18 -10.836 5.809 1 98.62 105 CYS A N 1
ATOM 836 C CA . CYS A 1 105 ? -17.391 -11.297 4.562 1 98.62 105 CYS A CA 1
ATOM 837 C C . CYS A 1 105 ? -16.062 -11.984 4.824 1 98.62 105 CYS A C 1
ATOM 839 O O . CYS A 1 105 ? -15.758 -13.016 4.219 1 98.62 105 CYS A O 1
ATOM 841 N N . THR A 1 106 ? -15.273 -11.367 5.672 1 98.56 106 THR A N 1
ATOM 842 C CA . THR A 1 106 ? -13.969 -11.93 6.016 1 98.56 106 THR A CA 1
ATOM 843 C C . THR A 1 106 ? -14.125 -13.312 6.645 1 98.56 106 THR A C 1
ATOM 845 O O . THR A 1 106 ? -13.406 -14.242 6.277 1 98.56 106 THR A O 1
ATOM 848 N N . ALA A 1 107 ? -15.047 -13.453 7.535 1 98.19 107 ALA A N 1
ATOM 849 C CA . ALA A 1 107 ? -15.297 -14.742 8.18 1 98.19 107 ALA A CA 1
ATOM 850 C C . ALA A 1 107 ? -15.727 -15.789 7.164 1 98.19 107 ALA A C 1
ATOM 852 O O . ALA A 1 107 ? -15.211 -16.906 7.156 1 98.19 107 ALA A O 1
ATOM 853 N N . ILE A 1 108 ? -16.656 -15.43 6.336 1 97.19 108 ILE A N 1
ATOM 854 C CA . ILE A 1 108 ? -17.141 -16.344 5.309 1 97.19 108 ILE A CA 1
ATOM 855 C C . ILE A 1 108 ? -16 -16.688 4.34 1 97.19 108 ILE A C 1
ATOM 857 O O . ILE A 1 108 ? -15.82 -17.844 3.967 1 97.19 108 ILE A O 1
ATOM 861 N N . GLY A 1 109 ? -15.273 -15.664 3.936 1 96 109 GLY A N 1
ATOM 862 C CA . GLY A 1 109 ? -14.156 -15.875 3.023 1 96 109 GLY A CA 1
ATOM 863 C C . GLY A 1 109 ? -13.109 -16.828 3.57 1 96 109 GLY A C 1
ATOM 864 O O . GLY A 1 109 ? -12.617 -17.688 2.848 1 96 109 GLY A O 1
ATOM 865 N N . ILE A 1 110 ? -12.75 -16.672 4.824 1 95.19 110 ILE A N 1
ATOM 866 C CA . ILE A 1 110 ? -11.773 -17.562 5.461 1 95.19 110 ILE A CA 1
ATOM 867 C C . ILE A 1 110 ? -12.328 -18.969 5.539 1 95.19 110 ILE A C 1
ATOM 869 O O . ILE A 1 110 ? -11.617 -19.953 5.266 1 95.19 110 ILE A O 1
ATOM 873 N N . TYR A 1 111 ? -13.578 -19.109 5.891 1 94.31 111 TYR A N 1
ATOM 874 C CA . TYR A 1 111 ? -14.227 -20.406 5.934 1 94.31 111 TYR A CA 1
ATOM 875 C C . TYR A 1 111 ? -14.141 -21.094 4.582 1 94.31 111 TYR A C 1
ATOM 877 O O . TYR A 1 111 ? -13.812 -22.281 4.5 1 94.31 111 TYR A O 1
ATOM 885 N N . LEU A 1 112 ? -14.469 -20.391 3.537 1 92.12 112 LEU A N 1
ATOM 886 C CA . LEU A 1 112 ? -14.422 -20.938 2.184 1 92.12 112 LEU A CA 1
ATOM 887 C C . LEU A 1 112 ? -13.008 -21.344 1.809 1 92.12 112 LEU A C 1
ATOM 889 O O . LEU A 1 112 ? -12.805 -22.406 1.205 1 92.12 112 LEU A O 1
ATOM 893 N N . ALA A 1 113 ? -12.062 -20.578 2.152 1 91 113 ALA A N 1
ATOM 894 C CA . ALA A 1 113 ? -10.672 -20.875 1.806 1 91 113 ALA A CA 1
ATOM 895 C C . ALA A 1 113 ? -10.172 -22.125 2.537 1 91 113 ALA A C 1
ATOM 897 O O . ALA A 1 113 ? -9.547 -23 1.932 1 91 113 ALA A O 1
ATOM 898 N N . VAL A 1 114 ? -10.461 -22.266 3.814 1 90.31 114 VAL A N 1
ATOM 899 C CA . VAL A 1 114 ? -9.891 -23.328 4.637 1 90.31 114 VAL A CA 1
ATOM 900 C C . VAL A 1 114 ? -10.625 -24.641 4.355 1 90.31 114 VAL A C 1
ATOM 902 O O . VAL A 1 114 ? -10.07 -25.719 4.574 1 90.31 114 VAL A O 1
ATOM 905 N N . THR A 1 115 ? -11.82 -24.578 3.857 1 90 115 THR A N 1
ATOM 906 C CA . THR A 1 115 ? -12.594 -25.797 3.609 1 90 115 THR A CA 1
ATOM 907 C C . THR A 1 115 ? -12.578 -26.141 2.125 1 90 115 THR A C 1
ATOM 909 O O . THR A 1 115 ? -13.32 -27.031 1.687 1 90 115 THR A O 1
ATOM 912 N N . SER A 1 116 ? -11.773 -25.406 1.393 1 85.88 116 SER A N 1
ATOM 913 C CA . SER A 1 116 ? -11.664 -25.719 -0.029 1 85.88 116 SER A CA 1
ATOM 914 C C . SER A 1 116 ? -10.633 -26.828 -0.277 1 85.88 116 SER A C 1
ATOM 916 O O . SER A 1 116 ? -10.047 -27.359 0.667 1 85.88 116 SER A O 1
ATOM 918 N N . ILE A 1 117 ? -10.484 -27.141 -1.525 1 72.5 117 ILE A N 1
ATOM 919 C CA . ILE A 1 117 ? -9.609 -28.234 -1.938 1 72.5 117 ILE A CA 1
ATOM 920 C C . ILE A 1 117 ? -8.156 -27.875 -1.64 1 72.5 117 ILE A C 1
ATOM 922 O O . ILE A 1 117 ? -7.324 -28.75 -1.405 1 72.5 117 ILE A O 1
ATOM 926 N N . ILE A 1 118 ? -7.883 -26.594 -1.616 1 67.81 118 ILE A N 1
ATOM 927 C CA . ILE A 1 118 ? -6.5 -26.172 -1.421 1 67.81 118 ILE A CA 1
ATOM 928 C C . ILE A 1 118 ? -6.285 -25.781 0.039 1 67.81 118 ILE A C 1
ATOM 930 O O . ILE A 1 118 ? -5.211 -25.297 0.404 1 67.81 118 ILE A O 1
ATOM 934 N N . GLY A 1 119 ? -7.344 -25.828 0.845 1 62.31 119 GLY A N 1
ATOM 935 C CA . GLY A 1 119 ? -7.617 -25.094 2.074 1 62.31 119 GLY A CA 1
ATOM 936 C C . GLY A 1 119 ? -6.5 -25.219 3.098 1 62.31 119 GLY A C 1
ATOM 937 O O . GLY A 1 119 ? -6.379 -24.375 3.99 1 62.31 119 GLY A O 1
ATOM 938 N N . LYS A 1 120 ? -5.586 -26.219 3.004 1 63.22 120 LYS A N 1
ATOM 939 C CA . LYS A 1 120 ? -4.723 -26.266 4.18 1 63.22 120 LYS A CA 1
ATOM 940 C C . LYS A 1 120 ? -3.279 -25.938 3.811 1 63.22 120 LYS A C 1
ATOM 942 O O . LYS A 1 120 ? -2.387 -25.984 4.66 1 63.22 120 LYS A O 1
ATOM 947 N N . THR A 1 121 ? -3.117 -25.406 2.641 1 69.38 121 THR A N 1
ATOM 948 C CA . THR A 1 121 ? -1.714 -25.156 2.342 1 69.38 121 THR A CA 1
ATOM 949 C C . THR A 1 121 ? -1.364 -23.688 2.619 1 69.38 121 THR A C 1
ATOM 951 O O . THR A 1 121 ? -1.829 -22.797 1.916 1 69.38 121 THR A O 1
ATOM 954 N N . LEU A 1 122 ? -0.807 -23.516 3.775 1 75.69 122 LEU A N 1
ATOM 955 C CA . LEU A 1 122 ? -0.337 -22.219 4.23 1 75.69 122 LEU A CA 1
ATOM 956 C C . LEU A 1 122 ? 1.107 -21.984 3.805 1 75.69 122 LEU A C 1
ATOM 958 O O . LEU A 1 122 ? 1.871 -21.328 4.52 1 75.69 122 LEU A O 1
ATOM 962 N N . ASP A 1 123 ? 1.392 -22.453 2.658 1 80.88 123 ASP A N 1
ATOM 963 C CA . ASP A 1 123 ? 2.795 -22.391 2.262 1 80.88 123 ASP A CA 1
ATOM 964 C C . ASP A 1 123 ? 2.982 -21.484 1.046 1 80.88 123 ASP A C 1
ATOM 966 O O . ASP A 1 123 ? 3.928 -21.672 0.274 1 80.88 123 ASP A O 1
ATOM 970 N N . ASN A 1 124 ? 2.008 -20.656 0.884 1 86.62 124 ASN A N 1
ATOM 971 C CA . ASN A 1 124 ? 2.16 -19.719 -0.223 1 86.62 124 ASN A CA 1
ATOM 972 C C . ASN A 1 124 ? 1.972 -18.281 0.235 1 86.62 124 ASN A C 1
ATOM 974 O O . ASN A 1 124 ? 1.431 -18.031 1.314 1 86.62 124 ASN A O 1
ATOM 978 N N . VAL A 1 125 ? 2.42 -17.406 -0.586 1 91.81 125 VAL A N 1
ATOM 979 C CA . VAL A 1 125 ? 2.453 -15.984 -0.271 1 91.81 125 VAL A CA 1
ATOM 980 C C . VAL A 1 125 ? 1.038 -15.484 0.007 1 91.81 125 VAL A C 1
ATOM 982 O O . VAL A 1 125 ? 0.81 -14.758 0.978 1 91.81 125 VAL A O 1
ATOM 985 N N . HIS A 1 126 ? 0.093 -15.898 -0.813 1 93.25 126 HIS A N 1
ATOM 986 C CA . HIS A 1 126 ? -1.282 -15.43 -0.689 1 93.25 126 HIS A CA 1
ATOM 987 C C . HIS A 1 126 ? -1.874 -15.805 0.665 1 93.25 126 HIS A C 1
ATOM 989 O O . HIS A 1 126 ? -2.438 -14.961 1.359 1 93.25 126 HIS A O 1
ATOM 995 N N . ALA A 1 127 ? -1.658 -16.984 1.036 1 92.75 127 ALA A N 1
ATOM 996 C CA . ALA A 1 127 ? -2.242 -17.484 2.281 1 92.75 127 ALA A CA 1
ATOM 997 C C . ALA A 1 127 ? -1.649 -16.75 3.488 1 92.75 127 ALA A C 1
ATOM 999 O O . ALA A 1 127 ? -2.379 -16.328 4.387 1 92.75 127 ALA A O 1
ATOM 1000 N N . VAL A 1 128 ? -0.378 -16.578 3.512 1 93.69 128 VAL A N 1
ATOM 1001 C CA . VAL A 1 128 ? 0.303 -15.945 4.641 1 93.69 128 VAL A CA 1
ATOM 1002 C C . VAL A 1 128 ? -0.065 -14.469 4.711 1 93.69 128 VAL A C 1
ATOM 1004 O O . VAL A 1 128 ? -0.377 -13.945 5.785 1 93.69 128 VAL A O 1
ATOM 1007 N N . LEU A 1 129 ? -0.008 -13.82 3.615 1 96.62 129 LEU A N 1
ATOM 1008 C CA . LEU A 1 129 ? -0.395 -12.414 3.574 1 96.62 129 LEU A CA 1
ATOM 1009 C C . LEU A 1 129 ? -1.86 -12.242 3.959 1 96.62 129 LEU A C 1
ATOM 1011 O O . LEU A 1 129 ? -2.219 -11.273 4.641 1 96.62 129 LEU A O 1
ATOM 1015 N N . GLY A 1 130 ? -2.691 -13.18 3.506 1 96.94 130 GLY A N 1
ATOM 1016 C CA . GLY A 1 130 ? -4.102 -13.148 3.863 1 96.94 130 GLY A CA 1
ATOM 1017 C C . GLY A 1 130 ? -4.34 -13.258 5.359 1 96.94 130 GLY A C 1
ATOM 1018 O O . GLY A 1 130 ? -5.148 -12.516 5.918 1 96.94 130 GLY A O 1
ATOM 1019 N N . ILE A 1 131 ? -3.637 -14.125 5.949 1 96.19 131 ILE A N 1
ATOM 1020 C CA . ILE A 1 131 ? -3.764 -14.305 7.395 1 96.19 131 ILE A CA 1
ATOM 1021 C C . ILE A 1 131 ? -3.303 -13.031 8.109 1 96.19 131 ILE A C 1
ATOM 1023 O O . ILE A 1 131 ? -3.975 -12.555 9.023 1 96.19 131 ILE A O 1
ATOM 1027 N N . ALA A 1 132 ? -2.203 -12.531 7.691 1 97.44 132 ALA A N 1
ATOM 1028 C CA . ALA A 1 132 ? -1.702 -11.297 8.297 1 97.44 132 ALA A CA 1
ATOM 1029 C C . ALA A 1 132 ? -2.703 -10.156 8.133 1 97.44 132 ALA A C 1
ATOM 1031 O O . ALA A 1 132 ? -2.979 -9.422 9.086 1 97.44 132 ALA A O 1
ATOM 1032 N N . THR A 1 133 ? -3.223 -10.008 6.965 1 98.5 133 THR A N 1
ATOM 1033 C CA . THR A 1 133 ? -4.152 -8.93 6.641 1 98.5 133 THR A CA 1
ATOM 1034 C C . THR A 1 133 ? -5.43 -9.047 7.469 1 98.5 133 THR A C 1
ATOM 1036 O O . THR A 1 133 ? -5.879 -8.07 8.07 1 98.5 133 THR A O 1
ATOM 1039 N N . THR A 1 134 ? -6.02 -10.281 7.535 1 98.44 134 THR A N 1
ATOM 1040 C CA . THR A 1 134 ? -7.281 -10.461 8.25 1 98.44 134 THR A CA 1
ATOM 1041 C C . THR A 1 134 ? -7.07 -10.336 9.758 1 98.44 134 THR A C 1
ATOM 1043 O O . THR A 1 134 ? -7.949 -9.852 10.469 1 98.44 134 THR A O 1
ATOM 1046 N N . THR A 1 135 ? -5.914 -10.758 10.211 1 98.38 135 THR A N 1
ATOM 1047 C CA . THR A 1 135 ? -5.594 -10.586 11.625 1 98.38 135 THR A CA 1
ATOM 1048 C C . THR A 1 135 ? -5.488 -9.102 11.977 1 98.38 135 THR A C 1
ATOM 1050 O O . THR A 1 135 ? -6.039 -8.656 12.984 1 98.38 135 THR A O 1
ATOM 1053 N N . LEU A 1 136 ? -4.824 -8.383 11.148 1 98.5 136 LEU A N 1
ATOM 1054 C CA . LEU A 1 136 ? -4.715 -6.938 11.336 1 98.5 136 LEU A CA 1
ATOM 1055 C C . LEU A 1 136 ? -6.094 -6.285 11.367 1 98.5 136 LEU A C 1
ATOM 1057 O O . LEU A 1 136 ? -6.363 -5.434 12.211 1 98.5 136 LEU A O 1
ATOM 1061 N N . PHE A 1 137 ? -6.945 -6.691 10.508 1 98.75 137 PHE A N 1
ATOM 1062 C CA . PHE A 1 137 ? -8.289 -6.137 10.414 1 98.75 137 PHE A CA 1
ATOM 1063 C C . PHE A 1 137 ? -9.078 -6.426 11.688 1 98.75 137 PHE A C 1
ATOM 1065 O O . PHE A 1 137 ? -9.68 -5.523 12.273 1 98.75 137 PHE A O 1
ATOM 1072 N N . VAL A 1 138 ? -9.039 -7.656 12.062 1 98.62 138 VAL A N 1
ATOM 1073 C CA . VAL A 1 138 ? -9.844 -8.07 13.211 1 98.62 138 VAL A CA 1
ATOM 1074 C C . VAL A 1 138 ? -9.336 -7.375 14.477 1 98.62 138 VAL A C 1
ATOM 1076 O O . VAL A 1 138 ? -10.133 -6.883 15.281 1 98.62 138 VAL A O 1
ATOM 1079 N N . LEU A 1 139 ? -8.062 -7.305 14.648 1 98.06 139 LEU A N 1
ATOM 1080 C CA . LEU A 1 139 ? -7.5 -6.625 15.812 1 98.06 139 LEU A CA 1
ATOM 1081 C C . LEU A 1 139 ? -7.875 -5.145 15.805 1 98.06 139 LEU A C 1
ATOM 1083 O O . LEU A 1 139 ? -8.242 -4.59 16.844 1 98.06 139 LEU A O 1
ATOM 1087 N N . GLN A 1 140 ? -7.746 -4.578 14.695 1 97.62 140 GLN A N 1
ATOM 1088 C CA . GLN A 1 140 ? -8.117 -3.174 14.57 1 97.62 140 GLN A CA 1
ATOM 1089 C C . GLN A 1 140 ? -9.609 -2.973 14.844 1 97.62 140 GLN A C 1
ATOM 1091 O O . GLN A 1 140 ? -10 -1.988 15.469 1 97.62 140 GLN A O 1
ATOM 1096 N N . PHE A 1 141 ? -10.398 -3.842 14.305 1 97.62 141 PHE A N 1
ATOM 1097 C CA . PHE A 1 141 ? -11.836 -3.766 14.516 1 97.62 141 PHE A CA 1
ATOM 1098 C C . PHE A 1 141 ? -12.172 -3.818 16 1 97.62 141 PHE A C 1
ATOM 1100 O O . PHE A 1 141 ? -12.938 -2.99 16.5 1 97.62 141 PHE A O 1
ATOM 1107 N N . ILE A 1 142 ? -11.586 -4.688 16.719 1 97.06 142 ILE A N 1
ATOM 1108 C CA . ILE A 1 142 ? -11.844 -4.879 18.141 1 97.06 142 ILE A CA 1
ATOM 1109 C C . ILE A 1 142 ? -11.359 -3.656 18.922 1 97.06 142 ILE A C 1
ATOM 1111 O O . ILE A 1 142 ? -12.086 -3.113 19.75 1 97.06 142 ILE A O 1
ATOM 1115 N N . CYS A 1 143 ? -10.18 -3.184 18.656 1 96.19 143 CYS A N 1
ATOM 1116 C CA . CYS A 1 143 ? -9.625 -2.02 19.344 1 96.19 143 CYS A CA 1
ATOM 1117 C C . CYS A 1 143 ? -10.492 -0.788 19.109 1 96.19 143 CYS A C 1
ATOM 1119 O O . CYS A 1 143 ? -10.805 -0.053 20.047 1 96.19 143 CYS A O 1
ATOM 1121 N N . ALA A 1 144 ? -10.852 -0.648 17.875 1 96.06 144 ALA A N 1
ATOM 1122 C CA . ALA A 1 144 ? -11.648 0.531 17.547 1 96.06 144 ALA A CA 1
ATOM 1123 C C . ALA A 1 144 ? -13.023 0.466 18.188 1 96.06 144 ALA A C 1
ATOM 1125 O O . ALA A 1 144 ? -13.57 1.489 18.609 1 96.06 144 ALA A O 1
ATOM 1126 N N . LEU A 1 145 ? -13.648 -0.687 18.25 1 94.94 145 LEU A N 1
ATOM 1127 C CA . LEU A 1 145 ? -14.938 -0.857 18.922 1 94.94 145 LEU A CA 1
ATOM 1128 C C . LEU A 1 145 ? -14.836 -0.467 20.391 1 94.94 145 LEU A C 1
ATOM 1130 O O . LEU A 1 145 ? -15.695 0.258 20.906 1 94.94 145 LEU A O 1
ATOM 1134 N N . PHE A 1 146 ? -13.789 -0.805 21.016 1 94.12 146 PHE A N 1
ATOM 1135 C CA . PHE A 1 146 ? -13.617 -0.545 22.438 1 94.12 146 PHE A CA 1
ATOM 1136 C C . PHE A 1 146 ? -13.281 0.92 22.688 1 94.12 146 PHE A C 1
ATOM 1138 O O . PHE A 1 146 ? -13.719 1.508 23.672 1 94.12 146 PHE A O 1
ATOM 1145 N N . ILE A 1 147 ? -12.586 1.499 21.812 1 94.38 147 ILE A N 1
ATOM 1146 C CA . ILE A 1 147 ? -12.07 2.84 22.062 1 94.38 147 ILE A CA 1
ATOM 1147 C C . ILE A 1 147 ? -13.07 3.881 21.578 1 94.38 147 ILE A C 1
ATOM 1149 O O . ILE A 1 147 ? -13.344 4.867 22.266 1 94.38 147 ILE A O 1
ATOM 1153 N N . PHE A 1 148 ? -13.688 3.621 20.453 1 93.12 148 PHE A N 1
ATOM 1154 C CA . PHE A 1 148 ? -14.453 4.695 19.828 1 93.12 148 PHE A CA 1
ATOM 1155 C C . PHE A 1 148 ? -15.945 4.473 20.016 1 93.12 148 PHE A C 1
ATOM 1157 O O . PHE A 1 148 ? -16.734 5.418 19.938 1 93.12 148 PHE A O 1
ATOM 1164 N N . VAL A 1 149 ? -16.375 3.348 20.172 1 91.06 149 VAL A N 1
ATOM 1165 C CA . VAL A 1 149 ? -17.797 3.076 20.219 1 91.06 149 VAL A CA 1
ATOM 1166 C C . VAL A 1 149 ? -18.266 2.934 21.656 1 91.06 149 VAL A C 1
ATOM 1168 O O . VAL A 1 149 ? -19.297 3.496 22.047 1 91.06 149 VAL A O 1
ATOM 1171 N N . THR A 1 150 ? -17.484 2.268 22.5 1 87.56 150 THR A N 1
ATOM 1172 C CA . THR A 1 150 ? -17.875 2.113 23.891 1 87.56 150 THR A CA 1
ATOM 1173 C C . THR A 1 150 ? -17.625 3.402 24.672 1 87.56 150 THR A C 1
ATOM 1175 O O . THR A 1 150 ? -16.672 4.129 24.375 1 87.56 150 THR A O 1
ATOM 1178 N N . PRO A 1 151 ? -18.453 3.797 25.609 1 86.12 151 PRO A N 1
ATOM 1179 C CA . PRO A 1 151 ? -18.312 5.035 26.375 1 86.12 151 PRO A CA 1
ATOM 1180 C C . PRO A 1 151 ? -17.25 4.938 27.453 1 86.12 151 PRO A C 1
ATOM 1182 O O . PRO A 1 151 ? -16.969 5.926 28.141 1 86.12 151 PRO A O 1
ATOM 1185 N N . CYS A 1 152 ? -16.531 3.918 27.5 1 87.94 152 CYS A N 1
ATOM 1186 C CA . CYS A 1 152 ? -15.617 3.67 28.594 1 87.94 152 CYS A CA 1
ATOM 1187 C C . CYS A 1 152 ? -14.266 4.328 28.344 1 87.94 152 CYS A C 1
ATOM 1189 O O . CYS A 1 152 ? -13.555 4.672 29.281 1 87.94 152 CYS A O 1
ATOM 1191 N N . ALA A 1 153 ? -13.945 4.664 27.141 1 89.69 153 ALA A N 1
ATOM 1192 C CA . ALA A 1 153 ? -12.617 5.195 26.844 1 89.69 153 ALA A CA 1
ATOM 1193 C C . ALA A 1 153 ? -12.57 6.707 27.047 1 89.69 153 ALA A C 1
ATOM 1195 O O . ALA A 1 153 ? -13.445 7.434 26.578 1 89.69 153 ALA A O 1
ATOM 1196 N N . PRO A 1 154 ? -11.586 7.109 27.797 1 89.5 154 PRO A N 1
ATOM 1197 C CA . PRO A 1 154 ? -11.445 8.555 27.984 1 89.5 154 PRO A CA 1
ATOM 1198 C C . PRO A 1 154 ? -11.078 9.297 26.703 1 89.5 154 PRO A C 1
ATOM 1200 O O . PRO A 1 154 ? -10.539 8.695 25.781 1 89.5 154 PRO A O 1
ATOM 1203 N N . GLU A 1 155 ? -11.305 10.523 26.672 1 86.88 155 GLU A N 1
ATOM 1204 C CA . GLU A 1 155 ? -11.148 11.359 25.484 1 86.88 155 GLU A CA 1
ATOM 1205 C C . GLU A 1 155 ? -9.695 11.398 25.016 1 86.88 155 GLU A C 1
ATOM 1207 O O . GLU A 1 155 ? -9.422 11.383 23.812 1 86.88 155 GLU A O 1
ATOM 1212 N N . TRP A 1 156 ? -8.82 11.453 25.938 1 84.56 156 TRP A N 1
ATOM 1213 C CA . TRP A 1 156 ? -7.414 11.547 25.562 1 84.56 156 TRP A CA 1
ATOM 1214 C C . TRP A 1 156 ? -6.973 10.305 24.797 1 84.56 156 TRP A C 1
ATOM 1216 O O . TRP A 1 156 ? -6.125 10.383 23.906 1 84.56 156 TRP A O 1
ATOM 1226 N N . LEU A 1 157 ? -7.512 9.195 25.172 1 88.19 157 LEU A N 1
ATOM 1227 C CA . LEU A 1 157 ? -7.199 7.953 24.469 1 88.19 157 LEU A CA 1
ATOM 1228 C C . LEU A 1 157 ? -7.762 7.969 23.047 1 88.19 157 LEU A C 1
ATOM 1230 O O . LEU A 1 157 ? -7.102 7.52 22.109 1 88.19 157 LEU A O 1
ATOM 1234 N N . LYS A 1 158 ? -8.945 8.484 22.906 1 90.25 158 LYS A N 1
ATOM 1235 C CA . LYS A 1 158 ? -9.57 8.586 21.594 1 90.25 158 LYS A CA 1
ATOM 1236 C C . LYS A 1 158 ? -8.742 9.469 20.656 1 90.25 158 LYS A C 1
ATOM 1238 O O . LYS A 1 158 ? -8.445 9.078 19.531 1 90.25 158 LYS A O 1
ATOM 1243 N N . VAL A 1 159 ? -8.312 10.516 21.156 1 86.19 159 VAL A N 1
ATOM 1244 C CA . VAL A 1 159 ? -7.559 11.484 20.359 1 86.19 159 VAL A CA 1
ATOM 1245 C C . VAL A 1 159 ? -6.184 10.914 20.016 1 86.19 159 VAL A C 1
ATOM 1247 O O . VAL A 1 159 ? -5.711 11.055 18.891 1 86.19 159 VAL A O 1
ATOM 1250 N N . SER A 1 160 ? -5.664 10.227 21 1 87.12 160 SER A N 1
ATOM 1251 C CA . SER A 1 160 ? -4.32 9.688 20.828 1 87.12 160 SER A CA 1
ATOM 1252 C C . SER A 1 160 ? -4.316 8.523 19.828 1 87.12 160 SER A C 1
ATOM 1254 O O . SER A 1 160 ? -3.334 8.312 19.125 1 87.12 160 SER A O 1
ATOM 1256 N N . TYR A 1 161 ? -5.398 7.805 19.781 1 92.06 161 TYR A N 1
ATOM 1257 C CA . TYR A 1 161 ? -5.438 6.578 18.984 1 92.06 161 TYR A CA 1
ATOM 1258 C C . TYR A 1 161 ? -5.969 6.852 17.578 1 92.06 161 TYR A C 1
ATOM 1260 O O . TYR A 1 161 ? -5.824 6.016 16.688 1 92.06 161 TYR A O 1
ATOM 1268 N N . LEU A 1 162 ? -6.539 7.949 17.375 1 91.94 162 LEU A N 1
ATOM 1269 C CA . LEU A 1 162 ? -7.211 8.258 16.109 1 91.94 162 LEU A CA 1
ATOM 1270 C C . LEU A 1 162 ? -6.234 8.188 14.945 1 91.94 162 LEU A C 1
ATOM 1272 O O . LEU A 1 162 ? -6.523 7.559 13.93 1 91.94 162 LEU A O 1
ATOM 1276 N N . HIS A 1 163 ? -5.094 8.766 15.125 1 90.31 163 HIS A N 1
ATOM 1277 C CA . HIS A 1 163 ? -4.105 8.758 14.055 1 90.31 163 HIS A CA 1
ATOM 1278 C C . HIS A 1 163 ? -3.615 7.344 13.766 1 90.31 163 HIS A C 1
ATOM 1280 O O . HIS A 1 163 ? -3.479 6.953 12.609 1 90.31 163 HIS A O 1
ATOM 1286 N N . LEU A 1 164 ? -3.344 6.598 14.82 1 93.81 164 LEU A N 1
ATOM 1287 C CA . LEU A 1 164 ? -2.9 5.219 14.656 1 93.81 164 LEU A CA 1
ATOM 1288 C C . LEU A 1 164 ? -3.99 4.371 14.008 1 93.81 164 LEU A C 1
ATOM 1290 O O . LEU A 1 164 ? -3.705 3.553 13.133 1 93.81 164 LEU A O 1
ATOM 1294 N N . HIS A 1 165 ? -5.254 4.582 14.469 1 95.56 165 HIS A N 1
ATOM 1295 C CA . HIS A 1 165 ? -6.391 3.871 13.891 1 95.56 165 HIS A CA 1
ATOM 1296 C C . HIS A 1 165 ? -6.492 4.129 12.391 1 95.56 165 HIS A C 1
ATOM 1298 O O . HIS A 1 165 ? -6.645 3.189 11.602 1 95.56 165 HIS A O 1
ATOM 1304 N N . ALA A 1 166 ? -6.336 5.359 12.047 1 94.56 166 ALA A N 1
ATOM 1305 C CA . ALA A 1 166 ? -6.434 5.727 10.633 1 94.56 166 ALA A CA 1
ATOM 1306 C C . ALA A 1 166 ? -5.297 5.105 9.828 1 94.56 166 ALA A C 1
ATOM 1308 O O . ALA A 1 166 ? -5.52 4.598 8.719 1 94.56 166 ALA A O 1
ATOM 1309 N N . PHE A 1 167 ? -4.141 5.117 10.383 1 95.88 167 PHE A N 1
ATOM 1310 C CA . PHE A 1 167 ? -2.99 4.543 9.695 1 95.88 167 PHE A CA 1
ATOM 1311 C C . PHE A 1 167 ? -3.166 3.041 9.508 1 95.88 167 PHE A C 1
ATOM 1313 O O . PHE A 1 167 ? -2.955 2.518 8.414 1 95.88 167 PHE A O 1
ATOM 1320 N N . ILE A 1 168 ? -3.496 2.361 10.523 1 97.75 168 ILE A N 1
ATOM 1321 C CA . ILE A 1 168 ? -3.656 0.912 10.469 1 97.75 168 ILE A CA 1
ATOM 1322 C C . ILE A 1 168 ? -4.789 0.559 9.5 1 97.75 168 ILE A C 1
ATOM 1324 O O . ILE A 1 168 ? -4.727 -0.458 8.812 1 97.75 168 ILE A O 1
ATOM 1328 N N . GLY A 1 169 ? -5.832 1.373 9.508 1 97.69 169 GLY A N 1
ATOM 1329 C CA . GLY A 1 169 ? -6.895 1.172 8.539 1 97.69 169 GLY A CA 1
ATOM 1330 C C . GLY A 1 169 ? -6.406 1.214 7.102 1 97.69 169 GLY A C 1
ATOM 1331 O O . GLY A 1 169 ? -6.723 0.326 6.309 1 97.69 169 GLY A O 1
ATOM 1332 N N . ILE A 1 170 ? -5.633 2.219 6.785 1 97.94 170 ILE A N 1
ATOM 1333 C CA . ILE A 1 170 ? -5.086 2.365 5.441 1 97.94 170 ILE A CA 1
ATOM 1334 C C . ILE A 1 170 ? -4.133 1.211 5.145 1 97.94 170 ILE A C 1
ATOM 1336 O O . ILE A 1 170 ? -4.172 0.628 4.055 1 97.94 170 ILE A O 1
ATOM 1340 N N . LEU A 1 171 ? -3.277 0.888 6.105 1 98.38 171 LEU A N 1
ATOM 1341 C CA . LEU A 1 171 ? -2.357 -0.234 5.957 1 98.38 171 LEU A CA 1
ATOM 1342 C C . LEU A 1 171 ? -3.115 -1.521 5.652 1 98.38 171 LEU A C 1
ATOM 1344 O O . LEU A 1 171 ? -2.701 -2.301 4.793 1 98.38 171 LEU A O 1
ATOM 1348 N N . THR A 1 172 ? -4.172 -1.702 6.383 1 98.69 172 THR A N 1
ATOM 1349 C CA . THR A 1 172 ? -4.965 -2.91 6.188 1 98.69 172 THR A CA 1
ATOM 1350 C C . THR A 1 172 ? -5.586 -2.93 4.793 1 98.69 172 THR A C 1
ATOM 1352 O O . THR A 1 172 ? -5.613 -3.971 4.133 1 98.69 172 THR A O 1
ATOM 1355 N N . LEU A 1 173 ? -6.086 -1.829 4.367 1 98.69 173 LEU A N 1
ATOM 1356 C CA . LEU A 1 173 ? -6.676 -1.738 3.035 1 98.69 173 LEU A CA 1
ATOM 1357 C C . LEU A 1 173 ? -5.629 -2.018 1.959 1 98.69 173 LEU A C 1
ATOM 1359 O O . LEU A 1 173 ? -5.902 -2.74 0.997 1 98.69 173 LEU A O 1
ATOM 1363 N N . VAL A 1 174 ? -4.453 -1.483 2.078 1 98.69 174 VAL A N 1
ATOM 1364 C CA . VAL A 1 174 ? -3.352 -1.71 1.146 1 98.69 174 VAL A CA 1
ATOM 1365 C C . VAL A 1 174 ? -2.949 -3.182 1.169 1 98.69 174 VAL A C 1
ATOM 1367 O O . VAL A 1 174 ? -2.73 -3.789 0.117 1 98.69 174 VAL A O 1
ATOM 1370 N N . SER A 1 175 ? -2.869 -3.68 2.342 1 98.81 175 SER A N 1
ATOM 1371 C CA . SER A 1 175 ? -2.525 -5.09 2.49 1 98.81 175 SER A CA 1
ATOM 1372 C C . SER A 1 175 ? -3.578 -5.988 1.845 1 98.81 175 SER A C 1
ATOM 1374 O O . SER A 1 175 ? -3.244 -7.004 1.235 1 98.81 175 SER A O 1
ATOM 1376 N N . ALA A 1 176 ? -4.816 -5.664 2.041 1 98.81 176 ALA A N 1
ATOM 1377 C CA . ALA A 1 176 ? -5.895 -6.414 1.406 1 98.81 176 ALA A CA 1
ATOM 1378 C C . ALA A 1 176 ? -5.773 -6.371 -0.114 1 98.81 176 ALA A C 1
ATOM 1380 O O . ALA A 1 176 ? -5.988 -7.383 -0.789 1 98.81 176 ALA A O 1
ATOM 1381 N N . THR A 1 177 ? -5.453 -5.246 -0.621 1 98.75 177 THR A N 1
ATOM 1382 C CA . THR A 1 177 ? -5.254 -5.082 -2.057 1 98.75 177 THR A CA 1
ATOM 1383 C C . THR A 1 177 ? -4.109 -5.961 -2.549 1 98.75 177 THR A C 1
ATOM 1385 O O . THR A 1 177 ? -4.25 -6.68 -3.541 1 98.75 177 THR A O 1
ATOM 1388 N N . ALA A 1 178 ? -2.996 -5.953 -1.843 1 98.56 178 ALA A N 1
ATOM 1389 C CA . ALA A 1 178 ? -1.86 -6.805 -2.191 1 98.56 178 ALA A CA 1
ATOM 1390 C C . ALA A 1 178 ? -2.232 -8.281 -2.105 1 98.56 178 ALA A C 1
ATOM 1392 O O . ALA A 1 178 ? -1.788 -9.086 -2.924 1 98.56 178 ALA A O 1
ATOM 1393 N N . THR A 1 179 ? -3.006 -8.578 -1.104 1 98.12 179 THR A N 1
ATOM 1394 C CA . THR A 1 179 ? -3.451 -9.961 -0.944 1 98.12 179 THR A CA 1
ATOM 1395 C C . THR A 1 179 ? -4.309 -10.391 -2.131 1 98.12 179 THR A C 1
ATOM 1397 O O . THR A 1 179 ? -4.168 -11.508 -2.629 1 98.12 179 THR A O 1
ATOM 1400 N N . CYS A 1 180 ? -5.203 -9.523 -2.559 1 97.44 180 CYS A N 1
ATOM 1401 C CA . CYS A 1 180 ? -6.008 -9.812 -3.74 1 97.44 180 CYS A CA 1
ATOM 1402 C C . CYS A 1 180 ? -5.121 -10.086 -4.949 1 97.44 180 CYS A C 1
ATOM 1404 O O . CYS A 1 180 ? -5.363 -11.039 -5.699 1 97.44 180 CYS A O 1
ATOM 1406 N N . LEU A 1 181 ? -4.09 -9.312 -5.117 1 96.88 181 LEU A N 1
ATOM 1407 C CA . LEU A 1 181 ? -3.201 -9.461 -6.262 1 96.88 181 LEU A CA 1
ATOM 1408 C C . LEU A 1 181 ? -2.461 -10.797 -6.207 1 96.88 181 LEU A C 1
ATOM 1410 O O . LEU A 1 181 ? -2.342 -11.492 -7.219 1 96.88 181 LEU A O 1
ATOM 1414 N N . THR A 1 182 ? -1.974 -11.156 -5.023 1 94.69 182 THR A N 1
ATOM 1415 C CA . THR A 1 182 ? -1.298 -12.438 -4.895 1 94.69 182 THR A CA 1
ATOM 1416 C C . THR A 1 182 ? -2.287 -13.594 -5.07 1 94.69 182 THR A C 1
ATOM 1418 O O . THR A 1 182 ? -1.92 -14.664 -5.559 1 94.69 182 THR A O 1
ATOM 1421 N N . GLY A 1 183 ? -3.51 -13.383 -4.688 1 92.25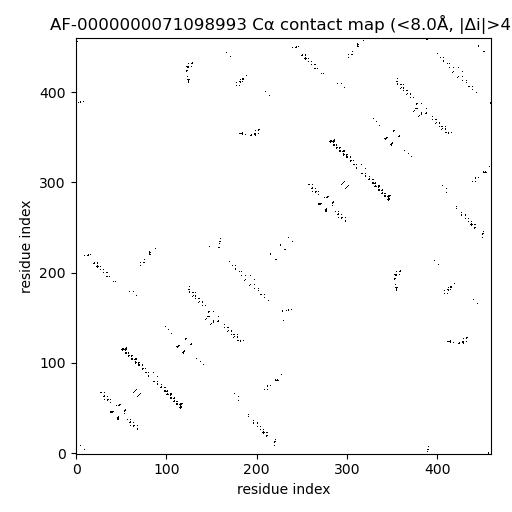 183 GLY A N 1
ATOM 1422 C CA . GLY A 1 183 ? -4.539 -14.383 -4.918 1 92.25 183 GLY A CA 1
ATOM 1423 C C . GLY A 1 183 ? -4.844 -14.602 -6.391 1 92.25 183 GLY A C 1
ATOM 1424 O O . GLY A 1 183 ? -5.023 -15.734 -6.832 1 92.25 183 GLY A O 1
ATOM 1425 N N . ILE A 1 184 ? -4.957 -13.5 -7.094 1 91.12 184 ILE A N 1
ATOM 1426 C CA . ILE A 1 184 ? -5.188 -13.594 -8.531 1 91.12 184 ILE A CA 1
ATOM 1427 C C . ILE A 1 184 ? -4.004 -14.297 -9.195 1 91.12 184 ILE A C 1
ATOM 1429 O O . ILE A 1 184 ? -4.188 -15.141 -10.07 1 91.12 184 ILE A O 1
ATOM 1433 N N . GLN A 1 185 ? -2.771 -14.008 -8.805 1 88.75 185 GLN A N 1
ATOM 1434 C CA . GLN A 1 185 ? -1.58 -14.68 -9.312 1 88.75 185 GLN A CA 1
ATOM 1435 C C . GLN A 1 185 ? -1.621 -16.172 -9 1 88.75 185 GLN A C 1
ATOM 1437 O O . GLN A 1 185 ? -1.279 -17 -9.852 1 88.75 185 GLN A O 1
ATOM 1442 N N . PHE A 1 186 ? -2.021 -16.438 -7.828 1 83.94 186 PHE A N 1
ATOM 1443 C CA . PHE A 1 186 ? -2.152 -17.828 -7.406 1 83.94 186 PHE A CA 1
ATOM 1444 C C . PHE A 1 186 ? -3.178 -18.562 -8.258 1 83.94 186 PHE A C 1
ATOM 1446 O O . PHE A 1 186 ? -2.939 -19.688 -8.695 1 83.94 186 PHE A O 1
ATOM 1453 N N . GLY A 1 187 ? -4.289 -17.953 -8.516 1 79.19 187 GLY A N 1
ATOM 1454 C CA . GLY A 1 187 ? -5.359 -18.562 -9.297 1 79.19 187 GLY A CA 1
ATOM 1455 C C . GLY A 1 187 ? -5 -18.75 -10.75 1 79.19 187 GLY A C 1
ATOM 1456 O O . GLY A 1 187 ? -5.457 -19.703 -11.391 1 79.19 187 GLY A O 1
ATOM 1457 N N . GLN A 1 188 ? -4.242 -17.859 -11.281 1 77.31 188 GLN A N 1
ATOM 1458 C CA . GLN A 1 188 ? -3.809 -18 -12.672 1 77.31 188 GLN A CA 1
ATOM 1459 C C . GLN A 1 188 ? -2.951 -19.25 -12.852 1 77.31 188 GLN A C 1
ATOM 1461 O O . GLN A 1 188 ? -2.998 -19.891 -13.906 1 77.31 188 GLN A O 1
ATOM 1466 N N . ALA A 1 189 ? -2.164 -19.531 -11.922 1 67.69 189 ALA A N 1
ATOM 1467 C CA . ALA A 1 189 ? -1.293 -20.703 -12.008 1 67.69 189 ALA A CA 1
ATOM 1468 C C . ALA A 1 189 ? -2.102 -22 -11.938 1 67.69 189 ALA A C 1
ATOM 1470 O O . ALA A 1 189 ? -1.695 -23.016 -12.492 1 67.69 189 ALA A O 1
ATOM 1471 N N . PHE A 1 190 ? -3.264 -21.875 -11.32 1 59.78 190 PHE A N 1
ATOM 1472 C CA . PHE A 1 190 ? -4.004 -23.109 -11.07 1 59.78 190 PHE A CA 1
ATOM 1473 C C . PHE A 1 190 ? -5.18 -23.234 -12.031 1 59.78 190 PHE A C 1
ATOM 1475 O O . PHE A 1 190 ? -5.477 -24.328 -12.516 1 59.78 190 PHE A O 1
ATOM 1482 N N . TYR A 1 191 ? -5.879 -22.125 -12.188 1 56.84 191 TYR A N 1
ATOM 1483 C CA . TYR A 1 191 ? -7.203 -22.266 -12.781 1 56.84 191 TYR A CA 1
ATOM 1484 C C . TYR A 1 191 ? -7.18 -21.891 -14.258 1 56.84 191 TYR A C 1
ATOM 1486 O O . TYR A 1 191 ? -8.203 -21.969 -14.945 1 56.84 191 TYR A O 1
ATOM 1494 N N . GLY A 1 192 ? -6.082 -21.75 -14.75 1 59.06 192 GLY A N 1
ATOM 1495 C CA . GLY A 1 192 ? -6.039 -21.328 -16.141 1 59.06 192 GLY A CA 1
ATOM 1496 C C . GLY A 1 192 ? -6.16 -19.828 -16.328 1 59.06 192 GLY A C 1
ATOM 1497 O O . GLY A 1 192 ? -6.625 -19.125 -15.422 1 59.06 192 GLY A O 1
ATOM 1498 N N . SER A 1 193 ? -5.512 -19.375 -17.391 1 60.47 193 SER A N 1
ATOM 1499 C CA . SER A 1 193 ? -5.27 -17.953 -17.609 1 60.47 193 SER A CA 1
ATOM 1500 C C . SER A 1 193 ? -6.418 -17.312 -18.375 1 60.47 193 SER A C 1
ATOM 1502 O O . SER A 1 193 ? -6.871 -17.844 -19.391 1 60.47 193 SER A O 1
ATOM 1504 N N . HIS A 1 194 ? -7.523 -16.781 -17.703 1 66.88 194 HIS A N 1
ATOM 1505 C CA . HIS A 1 194 ? -8.266 -15.727 -18.391 1 66.88 194 HIS A CA 1
ATOM 1506 C C . HIS A 1 194 ? -7.543 -14.383 -18.266 1 66.88 194 HIS A C 1
ATOM 1508 O O . HIS A 1 194 ? -7.898 -13.555 -17.422 1 66.88 194 HIS A O 1
ATOM 1514 N N . PRO A 1 195 ? -6.684 -14.289 -19.125 1 76.94 195 PRO A N 1
ATOM 1515 C CA . PRO A 1 195 ? -5.719 -13.203 -18.938 1 76.94 195 PRO A CA 1
ATOM 1516 C C . PRO A 1 195 ? -6.375 -11.82 -18.953 1 76.94 195 PRO A C 1
ATOM 1518 O O . PRO A 1 195 ? -5.961 -10.93 -18.203 1 76.94 195 PRO A O 1
ATOM 1521 N N . ALA A 1 196 ? -7.504 -11.75 -19.672 1 83.81 196 ALA A N 1
ATOM 1522 C CA . ALA A 1 196 ? -8.117 -10.43 -19.766 1 83.81 196 ALA A CA 1
ATOM 1523 C C . ALA A 1 196 ? -8.719 -10.008 -18.422 1 83.81 196 ALA A C 1
ATOM 1525 O O . ALA A 1 196 ? -8.547 -8.867 -17.984 1 83.81 196 ALA A O 1
ATOM 1526 N N . ILE A 1 197 ? -9.391 -10.914 -17.766 1 86.75 197 ILE A N 1
ATOM 1527 C CA . ILE A 1 197 ? -10.039 -10.617 -16.484 1 86.75 197 ILE A CA 1
ATOM 1528 C C . ILE A 1 197 ? -8.984 -10.406 -15.406 1 86.75 197 ILE A C 1
ATOM 1530 O O . ILE A 1 197 ? -9.008 -9.398 -14.695 1 86.75 197 ILE A O 1
ATOM 1534 N N . SER A 1 198 ? -8.039 -11.305 -15.344 1 87.25 198 SER A N 1
ATOM 1535 C CA . SER A 1 198 ? -7.031 -11.219 -14.297 1 87.25 198 SER A CA 1
ATOM 1536 C C . SER A 1 198 ? -6.176 -9.969 -14.453 1 87.25 198 SER A C 1
ATOM 1538 O O . SER A 1 198 ? -5.836 -9.312 -13.461 1 87.25 198 SER A O 1
ATOM 1540 N N . LEU A 1 199 ? -5.891 -9.586 -15.68 1 89.5 199 LEU A N 1
ATOM 1541 C CA . LEU A 1 199 ? -5.051 -8.414 -15.922 1 89.5 199 LEU A CA 1
ATOM 1542 C C . LEU A 1 199 ? -5.824 -7.125 -15.656 1 89.5 199 LEU A C 1
ATOM 1544 O O . LEU A 1 199 ? -5.266 -6.148 -15.156 1 89.5 199 LEU A O 1
ATOM 1548 N N . SER A 1 200 ? -7.094 -7.137 -16 1 93.62 200 SER A N 1
ATOM 1549 C CA . SER A 1 200 ? -7.926 -5.988 -15.656 1 93.62 200 SER A CA 1
ATOM 1550 C C . SER A 1 200 ? -8.016 -5.801 -14.148 1 93.62 200 SER A C 1
ATOM 1552 O O . SER A 1 200 ? -7.879 -4.684 -13.648 1 93.62 200 SER A O 1
ATOM 1554 N N . LEU A 1 201 ? -8.203 -6.887 -13.477 1 95.56 201 LEU A N 1
ATOM 1555 C CA . LEU A 1 201 ? -8.281 -6.832 -12.023 1 95.56 201 LEU A CA 1
ATOM 1556 C C . LEU A 1 201 ? -6.969 -6.328 -11.43 1 95.56 201 LEU A C 1
ATOM 1558 O O . LEU A 1 201 ? -6.977 -5.578 -10.445 1 95.56 201 LEU A O 1
ATOM 1562 N N . THR A 1 202 ? -5.859 -6.699 -12.062 1 95.81 202 THR A N 1
ATOM 1563 C CA . THR A 1 202 ? -4.531 -6.293 -11.625 1 95.81 202 THR A CA 1
ATOM 1564 C C . THR A 1 202 ? -4.383 -4.773 -11.68 1 95.81 202 THR A C 1
ATOM 1566 O O . THR A 1 202 ? -3.664 -4.188 -10.867 1 95.81 202 THR A O 1
ATOM 1569 N N . MET A 1 203 ? -5.137 -4.18 -12.508 1 97.31 203 MET A N 1
ATOM 1570 C CA . MET A 1 203 ? -5.047 -2.73 -12.656 1 97.31 203 MET A CA 1
ATOM 1571 C C . MET A 1 203 ? -6.16 -2.035 -11.883 1 97.31 203 MET A C 1
ATOM 1573 O O . MET A 1 203 ? -5.934 -1 -11.25 1 97.31 203 MET A O 1
ATOM 1577 N N . PHE A 1 204 ? -7.324 -2.613 -11.867 1 98.69 204 PHE A N 1
ATOM 1578 C CA . PHE A 1 204 ? -8.5 -1.938 -11.328 1 98.69 204 PHE A CA 1
ATOM 1579 C C . PHE A 1 204 ? -8.461 -1.915 -9.805 1 98.69 204 PHE A C 1
ATOM 1581 O O . PHE A 1 204 ? -8.75 -0.889 -9.188 1 98.69 204 PHE A O 1
ATOM 1588 N N . ILE A 1 205 ? -8.078 -2.963 -9.219 1 98.69 205 ILE A N 1
ATOM 1589 C CA . ILE A 1 205 ? -8.148 -3.068 -7.77 1 98.69 205 ILE A CA 1
ATOM 1590 C C . ILE A 1 205 ? -7.164 -2.098 -7.129 1 98.69 205 ILE A C 1
ATOM 1592 O O . ILE A 1 205 ? -7.543 -1.281 -6.285 1 98.69 205 ILE A O 1
ATOM 1596 N N . PRO A 1 206 ? -5.898 -2.119 -7.539 1 98.75 206 PRO A N 1
ATOM 1597 C CA . PRO A 1 206 ? -4.98 -1.155 -6.93 1 98.75 206 PRO A CA 1
ATOM 1598 C C . PRO A 1 206 ? -5.32 0.29 -7.285 1 98.75 206 PRO A C 1
ATOM 1600 O O . PRO A 1 206 ? -5.086 1.199 -6.484 1 98.75 206 PRO A O 1
ATOM 1603 N N . ALA A 1 207 ? -5.836 0.511 -8.453 1 98.69 207 ALA A N 1
ATOM 1604 C CA . ALA A 1 207 ? -6.223 1.869 -8.828 1 98.69 207 ALA A CA 1
ATOM 1605 C C . ALA A 1 207 ? -7.355 2.379 -7.941 1 98.69 207 ALA A C 1
ATOM 1607 O O . ALA A 1 207 ? -7.348 3.541 -7.523 1 98.69 207 ALA A O 1
ATOM 1608 N N . PHE A 1 208 ? -8.367 1.555 -7.707 1 98.81 208 PHE A N 1
ATOM 1609 C CA . PHE A 1 208 ? -9.445 1.872 -6.781 1 98.81 208 PHE A CA 1
ATOM 1610 C C . PHE A 1 208 ? -8.898 2.291 -5.426 1 98.81 208 PHE A C 1
ATOM 1612 O O . PHE A 1 208 ? -9.242 3.357 -4.91 1 98.81 208 PHE A O 1
ATOM 1619 N N . THR A 1 209 ? -7.977 1.511 -4.875 1 98.75 209 THR A N 1
ATOM 1620 C CA . THR A 1 209 ? -7.41 1.757 -3.553 1 98.75 209 THR A CA 1
ATOM 1621 C C . THR A 1 209 ? -6.535 3.006 -3.564 1 98.75 209 THR A C 1
ATOM 1623 O O . THR A 1 209 ? -6.594 3.82 -2.643 1 98.75 209 THR A O 1
ATOM 1626 N N . ALA A 1 210 ? -5.773 3.188 -4.633 1 98.56 210 ALA A N 1
ATOM 1627 C CA . ALA A 1 210 ? -4.875 4.332 -4.738 1 98.56 210 ALA A CA 1
ATOM 1628 C C . ALA A 1 210 ? -5.656 5.645 -4.773 1 98.56 210 ALA A C 1
ATOM 1630 O O . ALA A 1 210 ? -5.254 6.629 -4.152 1 98.56 210 ALA A O 1
ATOM 1631 N N . ILE A 1 211 ? -6.73 5.68 -5.461 1 98.5 211 ILE A N 1
ATOM 1632 C CA . ILE A 1 211 ? -7.539 6.887 -5.562 1 98.5 211 ILE A CA 1
ATOM 1633 C C . ILE A 1 211 ? -8.133 7.227 -4.199 1 98.5 211 ILE A C 1
ATOM 1635 O O . ILE A 1 211 ? -8.133 8.391 -3.787 1 98.5 211 ILE A O 1
ATOM 1639 N N . ILE A 1 212 ? -8.602 6.25 -3.518 1 98.12 212 ILE A N 1
ATOM 1640 C CA . ILE A 1 212 ? -9.172 6.457 -2.193 1 98.12 212 ILE A CA 1
ATOM 1641 C C . ILE A 1 212 ? -8.117 7.02 -1.252 1 98.12 212 ILE A C 1
ATOM 1643 O O . ILE A 1 212 ? -8.359 7.996 -0.541 1 98.12 212 ILE A O 1
ATOM 1647 N N . ILE A 1 213 ? -6.957 6.465 -1.3 1 97.62 213 ILE A N 1
ATOM 1648 C CA . ILE A 1 213 ? -5.898 6.902 -0.398 1 97.62 213 ILE A CA 1
ATOM 1649 C C . ILE A 1 213 ? -5.441 8.305 -0.782 1 97.62 213 ILE A C 1
ATOM 1651 O O . ILE A 1 213 ? -5.109 9.117 0.086 1 97.62 213 ILE A O 1
ATOM 1655 N N . TYR A 1 214 ? -5.461 8.594 -2.059 1 97.06 214 TYR A N 1
ATOM 1656 C CA . TYR A 1 214 ? -5.156 9.945 -2.494 1 97.06 214 TYR A CA 1
ATOM 1657 C C . TYR A 1 214 ? -6.145 10.945 -1.9 1 97.06 214 TYR A C 1
ATOM 1659 O O . TYR A 1 214 ? -5.742 11.992 -1.381 1 97.06 214 TYR A O 1
ATOM 1667 N N . ILE A 1 215 ? -7.363 10.633 -1.998 1 95.75 215 ILE A N 1
ATOM 1668 C CA . ILE A 1 215 ? -8.406 11.508 -1.461 1 95.75 215 ILE A CA 1
ATOM 1669 C C . ILE A 1 215 ? -8.203 11.68 0.043 1 95.75 215 ILE A C 1
ATOM 1671 O O . ILE A 1 215 ? -8.258 12.797 0.558 1 95.75 215 ILE A O 1
ATOM 1675 N N . LEU A 1 216 ? -7.871 10.602 0.717 1 94.19 216 LEU A N 1
ATOM 1676 C CA . LEU A 1 216 ? -7.707 10.625 2.166 1 94.19 216 LEU A CA 1
ATOM 1677 C C . LEU A 1 216 ? -6.465 11.422 2.557 1 94.19 216 LEU A C 1
ATOM 1679 O O . LEU A 1 216 ? -6.41 12.016 3.639 1 94.19 216 LEU A O 1
ATOM 1683 N N . SER A 1 217 ? -5.488 11.508 1.671 1 92.25 217 SER A N 1
ATOM 1684 C CA . SER A 1 217 ? -4.207 12.117 2.004 1 92.25 217 SER A CA 1
ATOM 1685 C C . SER A 1 217 ? -4.242 13.633 1.789 1 92.25 217 SER A C 1
ATOM 1687 O O . SER A 1 217 ? -3.342 14.344 2.229 1 92.25 217 SER A O 1
ATOM 1689 N N . ASN A 1 218 ? -5.289 14.094 1.104 1 90.94 218 ASN A N 1
ATOM 1690 C CA . ASN A 1 218 ? -5.379 15.516 0.803 1 90.94 218 ASN A CA 1
ATOM 1691 C C . ASN A 1 218 ? -6.266 16.25 1.806 1 90.94 218 ASN A C 1
ATOM 1693 O O . ASN A 1 218 ? -7.457 15.961 1.909 1 90.94 218 ASN A O 1
ATOM 1697 N N . GLU A 1 219 ? -5.73 17.234 2.426 1 87.06 219 GLU A N 1
ATOM 1698 C CA . GLU A 1 219 ? -6.426 17.969 3.475 1 87.06 219 GLU A CA 1
ATOM 1699 C C . GLU A 1 219 ? -7.562 18.812 2.895 1 87.06 219 GLU A C 1
ATOM 1701 O O . GLU A 1 219 ? -8.523 19.141 3.598 1 87.06 219 GLU A O 1
ATOM 1706 N N . VAL A 1 220 ? -7.414 19.125 1.655 1 87.44 220 VAL A N 1
ATOM 1707 C CA . VAL A 1 220 ? -8.422 19.953 1.008 1 87.44 220 VAL A CA 1
ATOM 1708 C C . VAL A 1 220 ? -9.766 19.234 1.017 1 87.44 220 VAL A C 1
ATOM 1710 O O . VAL A 1 220 ? -10.82 19.875 0.98 1 87.44 220 VAL A O 1
ATOM 1713 N N . TYR A 1 221 ? -9.68 17.969 1.128 1 88.62 221 TYR A N 1
ATOM 1714 C CA . TYR A 1 221 ? -10.906 17.172 1.089 1 88.62 221 TYR A CA 1
ATOM 1715 C C . TYR A 1 221 ? -11.43 16.906 2.494 1 88.62 221 TYR A C 1
ATOM 1717 O O . TYR A 1 221 ? -12.484 16.281 2.666 1 88.62 221 TYR A O 1
ATOM 1725 N N . ARG A 1 222 ? -10.688 17.391 3.459 1 81 222 ARG A N 1
ATOM 1726 C CA . ARG A 1 222 ? -11.117 17.219 4.844 1 81 222 ARG A CA 1
ATOM 1727 C C . ARG A 1 222 ? -12.094 18.312 5.254 1 81 222 ARG A C 1
ATOM 1729 O O . ARG A 1 222 ? -11.867 19.484 4.957 1 81 222 ARG A O 1
ATOM 1736 N N . ALA A 1 223 ? -13.289 17.844 5.789 1 64.81 223 ALA A N 1
ATOM 1737 C CA . ALA A 1 223 ? -14.258 18.844 6.238 1 64.81 223 ALA A CA 1
ATOM 1738 C C . ALA A 1 223 ? -13.703 19.672 7.391 1 64.81 223 ALA A C 1
ATOM 1740 O O . ALA A 1 223 ? -12.992 19.156 8.258 1 64.81 223 ALA A O 1
ATOM 1741 N N . LYS A 1 224 ? -13.742 20.969 7.211 1 59.25 224 LYS A N 1
ATOM 1742 C CA . LYS A 1 224 ? -13.43 21.906 8.289 1 59.25 224 LYS A CA 1
ATOM 1743 C C . LYS A 1 224 ? -14.281 21.625 9.523 1 59.25 224 LYS A C 1
ATOM 1745 O O . LYS A 1 224 ? -14.727 22.562 10.203 1 59.25 224 LYS A O 1
ATOM 1750 N N . ARG A 1 225 ? -14.961 20.453 9.609 1 52.81 225 ARG A N 1
ATOM 1751 C CA . ARG A 1 225 ? -15.992 20.438 10.641 1 52.81 225 ARG A CA 1
ATOM 1752 C C . ARG A 1 225 ? -15.367 20.422 12.031 1 52.81 225 ARG A C 1
ATOM 1754 O O . ARG A 1 225 ? -14.227 19.984 12.203 1 52.81 225 ARG A O 1
ATOM 1761 N N . ASN A 1 226 ? -16.172 20.828 12.938 1 45.72 226 ASN A N 1
ATOM 1762 C CA . ASN A 1 226 ? -16.031 20.781 14.391 1 45.72 226 ASN A CA 1
ATOM 1763 C C . ASN A 1 226 ? -15.648 19.391 14.875 1 45.72 226 ASN A C 1
ATOM 1765 O O . ASN A 1 226 ? -16.281 18.406 14.492 1 45.72 226 ASN A O 1
ATOM 1769 N N . HIS A 1 227 ? -14.359 19.078 14.969 1 46.31 227 HIS A N 1
ATOM 1770 C CA . HIS A 1 227 ? -13.625 17.938 15.492 1 46.31 227 HIS A CA 1
ATOM 1771 C C . HIS A 1 227 ? -14.461 17.172 16.516 1 46.31 227 HIS A C 1
ATOM 1773 O O . HIS A 1 227 ? -14.289 17.344 17.719 1 46.31 227 HIS A O 1
ATOM 1779 N N . GLN A 1 228 ? -15.727 17.031 16.438 1 47.31 228 GLN A N 1
ATOM 1780 C CA . GLN A 1 228 ? -16.328 16.219 17.5 1 47.31 228 GLN A CA 1
ATOM 1781 C C . GLN A 1 228 ? -16.016 14.742 17.312 1 47.31 228 GLN A C 1
ATOM 1783 O O . GLN A 1 228 ? -16.328 14.164 16.281 1 47.31 228 GLN A O 1
ATOM 1788 N N . ILE A 1 229 ? -14.922 14.258 17.938 1 50.59 229 ILE A N 1
ATOM 1789 C CA . ILE A 1 229 ? -14.539 12.859 18.031 1 50.59 229 ILE A CA 1
ATOM 1790 C C . ILE A 1 229 ? -15.727 12.023 18.484 1 50.59 229 ILE A C 1
ATOM 1792 O O . ILE A 1 229 ? -15.781 10.812 18.234 1 50.59 229 ILE A O 1
ATOM 1796 N N . ASN A 1 230 ? -16.766 12.57 19.359 1 43.5 230 ASN A N 1
ATOM 1797 C CA . ASN A 1 230 ? -17.922 11.844 19.875 1 43.5 230 ASN A CA 1
ATOM 1798 C C . ASN A 1 230 ? -19.078 11.859 18.891 1 43.5 230 ASN A C 1
ATOM 1800 O O . ASN A 1 230 ? -19.359 12.891 18.281 1 43.5 230 ASN A O 1
ATOM 1804 N N . MET B 1 1 ? -8.766 21.375 13.305 1 27.67 1 MET B N 1
ATOM 1805 C CA . MET B 1 1 ? -7.449 21.531 13.914 1 27.67 1 MET B CA 1
ATOM 1806 C C . MET B 1 1 ? -7.004 20.234 14.586 1 27.67 1 MET B C 1
ATOM 1808 O O . MET B 1 1 ? -7.773 19.625 15.336 1 27.67 1 MET B O 1
ATOM 1812 N N . ASP B 1 2 ? -6.23 19.391 13.977 1 42.28 2 ASP B N 1
ATOM 1813 C CA . ASP B 1 2 ? -5.734 18.219 14.703 1 42.28 2 ASP B CA 1
ATOM 1814 C C . ASP B 1 2 ? -5.43 18.562 16.156 1 42.28 2 ASP B C 1
ATOM 1816 O O . ASP B 1 2 ? -4.734 19.547 16.438 1 42.28 2 ASP B O 1
ATOM 1820 N N . LEU B 1 3 ? -6.316 18.469 16.938 1 49.38 3 LEU B N 1
ATOM 1821 C CA . LEU B 1 3 ? -5.828 18.625 18.312 1 49.38 3 LEU B CA 1
ATOM 1822 C C . LEU B 1 3 ? -4.473 17.938 18.484 1 49.38 3 LEU B C 1
ATOM 1824 O O . LEU B 1 3 ? -4.289 16.797 18.062 1 49.38 3 LEU B O 1
ATOM 1828 N N . PRO B 1 4 ? -3.459 18.766 18.672 1 61.19 4 PRO B N 1
ATOM 1829 C CA . PRO B 1 4 ? -2.129 18.203 18.922 1 61.19 4 PRO B CA 1
ATOM 1830 C C . PRO B 1 4 ? -2.154 17.047 19.938 1 61.19 4 PRO B C 1
ATOM 1832 O O . PRO B 1 4 ? -2.957 17.062 20.875 1 61.19 4 PRO B O 1
ATOM 1835 N N . ALA B 1 5 ? -1.723 15.891 19.469 1 65.69 5 ALA B N 1
ATOM 1836 C CA . ALA B 1 5 ? -1.56 14.789 20.406 1 65.69 5 ALA B CA 1
ATOM 1837 C C . ALA B 1 5 ? -1.024 15.281 21.75 1 65.69 5 ALA B C 1
ATOM 1839 O O . ALA B 1 5 ? -0.246 16.234 21.812 1 65.69 5 ALA B O 1
ATOM 1840 N N . PRO B 1 6 ? -1.622 14.734 22.781 1 78.75 6 PRO B N 1
ATOM 1841 C CA . PRO B 1 6 ? -1.044 15.055 24.078 1 78.75 6 PRO B CA 1
ATOM 1842 C C . PRO B 1 6 ? 0.479 14.945 24.094 1 78.75 6 PRO B C 1
ATOM 1844 O O . PRO B 1 6 ? 1.05 14.125 23.375 1 78.75 6 PRO B O 1
ATOM 1847 N N . SER B 1 7 ? 1.096 15.758 24.859 1 82.88 7 SER B N 1
ATOM 1848 C CA . SER B 1 7 ? 2.549 15.852 24.938 1 82.88 7 SER B CA 1
ATOM 1849 C C . SER B 1 7 ? 3.18 14.492 25.219 1 82.88 7 SER B C 1
ATOM 1851 O O . SER B 1 7 ? 4.227 14.164 24.656 1 82.88 7 SER B O 1
ATOM 1853 N N . ILE B 1 8 ? 2.531 13.727 25.984 1 85.12 8 ILE B N 1
ATOM 1854 C CA . ILE B 1 8 ? 3.07 12.422 26.375 1 85.12 8 ILE B CA 1
ATOM 1855 C C . ILE B 1 8 ? 3.162 11.523 25.141 1 85.12 8 ILE B C 1
ATOM 1857 O O . ILE B 1 8 ? 4.141 10.789 24.969 1 85.12 8 ILE B O 1
ATOM 1861 N N . ILE B 1 9 ? 2.213 11.586 24.281 1 87.94 9 ILE B N 1
ATOM 1862 C CA . ILE B 1 9 ? 2.188 10.766 23.078 1 87.94 9 ILE B CA 1
ATOM 1863 C C . ILE B 1 9 ? 3.236 11.266 22.094 1 87.94 9 ILE B C 1
ATOM 1865 O O . ILE B 1 9 ? 3.92 10.469 21.438 1 87.94 9 ILE B O 1
ATOM 1869 N N . ARG B 1 10 ? 3.387 12.484 21.969 1 88.69 10 ARG B N 1
ATOM 1870 C CA . ARG B 1 10 ? 4.398 13.062 21.094 1 88.69 10 ARG B CA 1
ATOM 1871 C C . ARG B 1 10 ? 5.801 12.656 21.531 1 88.69 10 ARG B C 1
ATOM 1873 O O . ARG B 1 10 ? 6.641 12.312 20.703 1 88.69 10 ARG B O 1
ATOM 1880 N N . ASP B 1 11 ? 6.02 12.68 22.812 1 90.88 11 ASP B N 1
ATOM 1881 C CA . ASP B 1 11 ? 7.32 12.273 23.344 1 90.88 11 ASP B CA 1
ATOM 1882 C C . ASP B 1 11 ? 7.586 10.797 23.078 1 90.88 11 ASP B C 1
ATOM 1884 O O . ASP B 1 11 ? 8.719 10.414 22.766 1 90.88 11 ASP B O 1
ATOM 1888 N N . LEU B 1 12 ? 6.59 10.055 23.266 1 90.5 12 LEU B N 1
ATOM 1889 C CA . LEU B 1 12 ? 6.719 8.625 22.969 1 90.5 12 LEU B CA 1
ATOM 1890 C C . LEU B 1 12 ? 7.078 8.391 21.516 1 90.5 12 LEU B C 1
ATOM 1892 O O . LEU B 1 12 ? 7.973 7.602 21.203 1 90.5 12 LEU B O 1
ATOM 1896 N N . LYS B 1 13 ? 6.391 9.086 20.703 1 90.69 13 LYS B N 1
ATOM 1897 C CA . LYS B 1 13 ? 6.672 8.953 19.281 1 90.69 13 LYS B CA 1
ATOM 1898 C C . LYS B 1 13 ? 8.102 9.375 18.953 1 90.69 13 LYS B C 1
ATOM 1900 O O . LYS B 1 13 ? 8.789 8.719 18.172 1 90.69 13 LYS B O 1
ATOM 1905 N N . ARG B 1 14 ? 8.555 10.391 19.5 1 91.38 14 ARG B N 1
ATOM 1906 C CA . ARG B 1 14 ? 9.914 10.859 19.281 1 91.38 14 ARG B CA 1
ATOM 1907 C C . ARG B 1 14 ? 10.93 9.805 19.719 1 91.38 14 ARG B C 1
ATOM 1909 O O . ARG B 1 14 ? 11.93 9.57 19.031 1 91.38 14 ARG B O 1
ATOM 1916 N N . ARG B 1 15 ? 10.656 9.156 20.766 1 93.56 15 ARG B N 1
ATOM 1917 C CA . ARG B 1 15 ? 11.555 8.133 21.297 1 93.56 15 ARG B CA 1
ATOM 1918 C C . ARG B 1 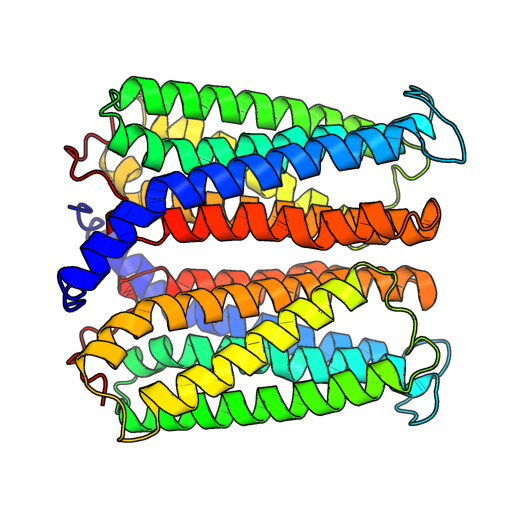15 ? 11.547 6.887 20.422 1 93.56 15 ARG B C 1
ATOM 1920 O O . ARG B 1 15 ? 12.523 6.145 20.375 1 93.56 15 ARG B O 1
ATOM 1927 N N . LEU B 1 16 ? 10.461 6.734 19.703 1 95 16 LEU B N 1
ATOM 1928 C CA . LEU B 1 16 ? 10.297 5.523 18.906 1 95 16 LEU B CA 1
ATOM 1929 C C . LEU B 1 16 ? 10.938 5.684 17.531 1 95 16 LEU B C 1
ATOM 1931 O O . LEU B 1 16 ? 11.086 4.707 16.797 1 95 16 LEU B O 1
ATOM 1935 N N . PHE B 1 17 ? 11.414 6.844 17.234 1 94.69 17 PHE B N 1
ATOM 1936 C CA . PHE B 1 17 ? 11.961 7.098 15.906 1 94.69 17 PHE B CA 1
ATOM 1937 C C . PHE B 1 17 ? 13.148 6.18 15.617 1 94.69 17 PHE B C 1
ATOM 1939 O O . PHE B 1 17 ? 13.141 5.438 14.641 1 94.69 17 PHE B O 1
ATOM 1946 N N . THR B 1 18 ? 14.141 6.18 16.469 1 95.75 18 THR B N 1
ATOM 1947 C CA . THR B 1 18 ? 15.383 5.445 16.234 1 95.75 18 THR B CA 1
ATOM 1948 C C . THR B 1 18 ? 15.125 3.939 16.219 1 95.75 18 THR B C 1
ATOM 1950 O O . THR B 1 18 ? 15.562 3.236 15.312 1 95.75 18 THR B O 1
ATOM 1953 N N . PRO B 1 19 ? 14.352 3.398 17.203 1 97.69 19 PRO B N 1
ATOM 1954 C CA . PRO B 1 19 ? 14.039 1.97 17.141 1 97.69 19 PRO B CA 1
ATOM 1955 C C . PRO B 1 19 ? 13.289 1.587 15.859 1 97.69 19 PRO B C 1
ATOM 1957 O O . PRO B 1 19 ? 13.508 0.503 15.312 1 97.69 19 PRO B O 1
ATOM 1960 N N . LEU B 1 20 ? 12.422 2.414 15.422 1 97.75 20 LEU B N 1
ATOM 1961 C CA . LEU B 1 20 ? 11.688 2.133 14.195 1 97.75 20 LEU B CA 1
ATOM 1962 C C . LEU B 1 20 ? 12.617 2.115 12.992 1 97.75 20 LEU B C 1
ATOM 1964 O O . LEU B 1 20 ? 12.516 1.235 12.133 1 97.75 20 LEU B O 1
ATOM 1968 N N . VAL B 1 21 ? 13.523 3.062 12.953 1 97.44 21 VAL B N 1
ATOM 1969 C CA . VAL B 1 21 ? 14.477 3.117 11.852 1 97.44 21 VAL B CA 1
ATOM 1970 C C . VAL B 1 21 ? 15.359 1.874 11.875 1 97.44 21 VAL B C 1
ATOM 1972 O O . VAL B 1 21 ? 15.602 1.255 10.836 1 97.44 21 VAL B O 1
ATOM 1975 N N . ILE B 1 22 ? 15.789 1.488 13.031 1 98.25 22 ILE B N 1
ATOM 1976 C CA . ILE B 1 22 ? 16.641 0.315 13.172 1 98.25 22 ILE B CA 1
ATOM 1977 C C . ILE B 1 22 ? 15.883 -0.934 12.734 1 98.25 22 ILE B C 1
ATOM 1979 O O . ILE B 1 22 ? 16.422 -1.766 11.992 1 98.25 22 ILE B O 1
ATOM 1983 N N . LEU B 1 23 ? 14.672 -1.005 13.172 1 98.56 23 LEU B N 1
ATOM 1984 C CA . LEU B 1 23 ? 13.859 -2.152 12.789 1 98.56 23 LEU B CA 1
ATOM 1985 C C . LEU B 1 23 ? 13.656 -2.199 11.281 1 98.56 23 LEU B C 1
ATOM 1987 O O . LEU B 1 23 ? 13.758 -3.266 10.672 1 98.56 23 LEU B O 1
ATOM 1991 N N . ALA B 1 24 ? 13.352 -1.069 10.711 1 98.44 24 ALA B N 1
ATOM 1992 C CA . ALA B 1 24 ? 13.195 -1.006 9.258 1 98.44 24 ALA B CA 1
ATOM 1993 C C . ALA B 1 24 ? 14.461 -1.459 8.547 1 98.44 24 ALA B C 1
ATOM 1995 O O . ALA B 1 24 ? 14.406 -2.238 7.59 1 98.44 24 ALA B O 1
ATOM 1996 N N . GLU B 1 25 ? 15.625 -1.001 9.031 1 98.5 25 GLU B N 1
ATOM 1997 C CA . GLU B 1 25 ? 16.891 -1.363 8.414 1 98.5 25 GLU B CA 1
ATOM 1998 C C . GLU B 1 25 ? 17.156 -2.863 8.523 1 98.5 25 GLU B C 1
ATOM 2000 O O . GLU B 1 25 ? 17.641 -3.488 7.578 1 98.5 25 GLU B O 1
ATOM 2005 N N . ILE B 1 26 ? 16.812 -3.428 9.633 1 98.69 26 ILE B N 1
ATOM 2006 C CA . ILE B 1 26 ? 17 -4.859 9.844 1 98.69 26 ILE B CA 1
ATOM 2007 C C . ILE B 1 26 ? 16.109 -5.648 8.891 1 98.69 26 ILE B C 1
ATOM 2009 O O . ILE B 1 26 ? 16.578 -6.559 8.203 1 98.69 26 ILE B O 1
ATOM 2013 N N . LEU B 1 27 ? 14.906 -5.277 8.82 1 98.69 27 LEU B N 1
ATOM 2014 C CA . LEU B 1 27 ? 13.953 -5.969 7.957 1 98.69 27 LEU B CA 1
ATOM 2015 C C . LEU B 1 27 ? 14.344 -5.824 6.492 1 98.69 27 LEU B C 1
ATOM 2017 O O . LEU B 1 27 ? 14.273 -6.789 5.727 1 98.69 27 LEU B O 1
ATOM 2021 N N . GLY B 1 28 ? 14.703 -4.613 6.113 1 98.56 28 GLY B N 1
ATOM 2022 C CA . GLY B 1 28 ? 15.148 -4.387 4.746 1 98.56 28 GLY B CA 1
ATOM 2023 C C . GLY B 1 28 ? 16.375 -5.188 4.379 1 98.56 28 GLY B C 1
ATOM 2024 O O . GLY B 1 28 ? 16.422 -5.836 3.33 1 98.56 28 GLY B O 1
ATOM 2025 N N . MET B 1 29 ? 17.359 -5.176 5.25 1 98.38 29 MET B N 1
ATOM 2026 C CA . MET B 1 29 ? 18.594 -5.914 5.008 1 98.38 29 MET B CA 1
ATOM 2027 C C . MET B 1 29 ? 18.328 -7.414 4.973 1 98.38 29 MET B C 1
ATOM 2029 O O . MET B 1 29 ? 18.875 -8.125 4.117 1 98.38 29 MET B O 1
ATOM 2033 N N . LEU B 1 30 ? 17.531 -7.875 5.867 1 98.12 30 LEU B N 1
ATOM 2034 C CA . LEU B 1 30 ? 17.188 -9.289 5.875 1 98.12 30 LEU B CA 1
ATOM 2035 C C . LEU B 1 30 ? 16.484 -9.688 4.578 1 98.12 30 LEU B C 1
ATOM 2037 O O . LEU B 1 30 ? 16.703 -10.781 4.062 1 98.12 30 LEU B O 1
ATOM 2041 N N . SER B 1 31 ? 15.609 -8.805 4.059 1 98 31 SER B N 1
ATOM 2042 C CA . SER B 1 31 ? 14.922 -9.086 2.805 1 98 31 SER B CA 1
ATOM 2043 C C . SER B 1 31 ? 15.914 -9.25 1.654 1 98 31 SER B C 1
ATOM 2045 O O . SER B 1 31 ? 15.812 -10.188 0.868 1 98 31 SER B O 1
ATOM 2047 N N . VAL B 1 32 ? 16.891 -8.398 1.623 1 97.19 32 VAL B N 1
ATOM 2048 C CA . VAL B 1 32 ? 17.891 -8.445 0.564 1 97.19 32 VAL B CA 1
ATOM 2049 C C . VAL B 1 32 ? 18.734 -9.711 0.702 1 97.19 32 VAL B C 1
ATOM 2051 O O . VAL B 1 32 ? 18.969 -10.414 -0.281 1 97.19 32 VAL B O 1
ATOM 2054 N N . VAL B 1 33 ? 19.109 -10 1.915 1 96.06 33 VAL B N 1
ATOM 2055 C CA . VAL B 1 33 ? 19.938 -11.172 2.168 1 96.06 33 VAL B CA 1
ATOM 2056 C C . VAL B 1 33 ? 19.172 -12.445 1.826 1 96.06 33 VAL B C 1
ATOM 2058 O O . VAL B 1 33 ? 19.703 -13.336 1.163 1 96.06 33 VAL B O 1
ATOM 2061 N N . LEU B 1 34 ? 17.953 -12.531 2.213 1 93.75 34 LEU B N 1
ATOM 2062 C CA . LEU B 1 34 ? 17.141 -13.727 2 1 93.75 34 LEU B CA 1
ATOM 2063 C C . LEU B 1 34 ? 16.891 -13.953 0.515 1 93.75 34 LEU B C 1
ATOM 2065 O O . LEU B 1 34 ? 16.922 -15.094 0.042 1 93.75 34 LEU B O 1
ATOM 2069 N N . ILE B 1 35 ? 16.594 -12.93 -0.225 1 91.44 35 ILE B N 1
ATOM 2070 C CA . ILE B 1 35 ? 16.422 -13.086 -1.665 1 91.44 35 ILE B CA 1
ATOM 2071 C C . ILE B 1 35 ? 17.719 -13.547 -2.301 1 91.44 35 ILE B C 1
ATOM 2073 O O . ILE B 1 35 ? 17.719 -14.375 -3.215 1 91.44 35 ILE B O 1
ATOM 2077 N N . GLY B 1 36 ? 18.844 -13 -1.845 1 88.44 36 GLY B N 1
ATOM 2078 C CA . GLY B 1 36 ? 20.156 -13.445 -2.322 1 88.44 36 GLY B CA 1
ATOM 2079 C C . GLY B 1 36 ? 20.406 -14.914 -2.062 1 88.44 36 GLY B C 1
ATOM 2080 O O . GLY B 1 36 ? 20.891 -15.633 -2.943 1 88.44 36 GLY B O 1
ATOM 2081 N N . VAL B 1 37 ? 20.047 -15.328 -0.892 1 86.62 37 VAL B N 1
ATOM 2082 C CA . VAL B 1 37 ? 20.219 -16.734 -0.526 1 86.62 37 VAL B CA 1
ATOM 2083 C C . VAL B 1 37 ? 19.297 -17.594 -1.388 1 86.62 37 VAL B C 1
ATOM 2085 O O . VAL B 1 37 ? 19.703 -18.672 -1.839 1 86.62 37 VAL B O 1
ATOM 2088 N N . TRP B 1 38 ? 18.094 -17.156 -1.611 1 81.44 38 TRP B N 1
ATOM 2089 C CA . TRP B 1 38 ? 17.141 -17.891 -2.438 1 81.44 38 TRP B CA 1
ATOM 2090 C C . TRP B 1 38 ? 17.672 -18.078 -3.852 1 81.44 38 TRP B C 1
ATOM 2092 O O . TRP B 1 38 ? 17.562 -19.156 -4.43 1 81.44 38 TRP B O 1
ATOM 2102 N N . VAL B 1 39 ? 18.297 -17.141 -4.352 1 73.94 39 VAL B N 1
ATOM 2103 C CA . VAL B 1 39 ? 18.859 -17.172 -5.703 1 73.94 39 VAL B CA 1
ATOM 2104 C C . VAL B 1 39 ? 20.109 -18.031 -5.734 1 73.94 39 VAL B C 1
ATOM 2106 O O . VAL B 1 39 ? 20.328 -18.781 -6.691 1 73.94 39 VAL B O 1
ATOM 2109 N N . ALA B 1 40 ? 20.906 -17.953 -4.715 1 75.69 40 ALA B N 1
ATOM 2110 C CA . ALA B 1 40 ? 22.172 -18.672 -4.668 1 75.69 40 ALA B CA 1
ATOM 2111 C C . ALA B 1 40 ? 21.969 -20.156 -4.426 1 75.69 40 ALA B C 1
ATOM 2113 O O . ALA B 1 40 ? 22.75 -20.984 -4.895 1 75.69 40 ALA B O 1
ATOM 2114 N N . TYR B 1 41 ? 20.969 -20.5 -3.709 1 71.56 41 TYR B N 1
ATOM 2115 C CA . TYR B 1 41 ? 20.812 -21.891 -3.322 1 71.56 41 TYR B CA 1
ATOM 2116 C C . TYR B 1 41 ? 19.594 -22.516 -3.986 1 71.56 41 TYR B C 1
ATOM 2118 O O . TYR B 1 41 ? 19.062 -23.516 -3.506 1 71.56 41 TYR B O 1
ATOM 2126 N N . TYR B 1 42 ? 19.094 -21.859 -5.051 1 60.34 42 TYR B N 1
ATOM 2127 C CA . TYR B 1 42 ? 17.953 -22.484 -5.723 1 60.34 42 TYR B CA 1
ATOM 2128 C C . TYR B 1 42 ? 18.328 -23.859 -6.27 1 60.34 42 TYR B C 1
ATOM 2130 O O . TYR B 1 42 ? 19.422 -24.047 -6.805 1 60.34 42 TYR B O 1
ATOM 2138 N N . PRO B 1 43 ? 17.516 -24.812 -5.785 1 55.19 43 PRO B N 1
ATOM 2139 C CA . PRO B 1 43 ? 17.828 -26.219 -6.031 1 55.19 43 PRO B CA 1
ATOM 2140 C C . PRO B 1 43 ? 18.188 -26.484 -7.492 1 55.19 43 PRO B C 1
ATOM 2142 O O . PRO B 1 43 ? 19 -27.375 -7.777 1 55.19 43 PRO B O 1
ATOM 2145 N N . VAL B 1 44 ? 17.359 -25.828 -8.32 1 54.72 44 VAL B N 1
ATOM 2146 C CA . VAL B 1 44 ? 17.594 -26.406 -9.641 1 54.72 44 VAL B CA 1
ATOM 2147 C C . VAL B 1 44 ? 18.969 -26.016 -10.148 1 54.72 44 VAL B C 1
ATOM 2149 O O . VAL B 1 44 ? 19.641 -26.797 -10.82 1 54.72 44 VAL B O 1
ATOM 2152 N N . ARG B 1 45 ? 19.422 -24.938 -10.031 1 57.38 45 ARG B N 1
ATOM 2153 C CA . ARG B 1 45 ? 20.781 -24.609 -10.461 1 57.38 45 ARG B CA 1
ATOM 2154 C C . ARG B 1 45 ? 21.391 -23.562 -9.539 1 57.38 45 ARG B C 1
ATOM 2156 O O . ARG B 1 45 ? 20.953 -22.406 -9.508 1 57.38 45 ARG B O 1
ATOM 2163 N N . SER B 1 46 ? 22.125 -24.172 -8.633 1 56.75 46 SER B N 1
ATOM 2164 C CA . SER B 1 46 ? 22.828 -23.328 -7.668 1 56.75 46 SER B CA 1
ATOM 2165 C C . SER B 1 46 ? 23.75 -22.344 -8.367 1 56.75 46 SER B C 1
ATOM 2167 O O . SER B 1 46 ? 24.359 -22.672 -9.391 1 56.75 46 SER B O 1
ATOM 2169 N N . GLY B 1 47 ? 23.75 -21.094 -8.156 1 58.28 47 GLY B N 1
ATOM 2170 C CA . GLY B 1 47 ? 24.719 -20.078 -8.547 1 58.28 47 GLY B CA 1
ATOM 2171 C C . GLY B 1 47 ? 24.141 -19.016 -9.453 1 58.28 47 GLY B C 1
ATOM 2172 O O . GLY B 1 47 ? 22.953 -19.078 -9.82 1 58.28 47 GLY B O 1
ATOM 2173 N N . PHE B 1 48 ? 24.781 -17.922 -9.602 1 65.31 48 PHE B N 1
ATOM 2174 C CA . PHE B 1 48 ? 24.484 -16.828 -10.523 1 65.31 48 PHE B CA 1
ATOM 2175 C C . PHE B 1 48 ? 24.891 -17.203 -11.945 1 65.31 48 PHE B C 1
ATOM 2177 O O . PHE B 1 48 ? 26.062 -17.438 -12.219 1 65.31 48 PHE B O 1
ATOM 2184 N N . HIS B 1 49 ? 23.938 -17.609 -12.688 1 71.94 49 HIS B N 1
ATOM 2185 C CA . HIS B 1 49 ? 24.156 -17.953 -14.086 1 71.94 49 HIS B CA 1
ATOM 2186 C C . HIS B 1 49 ? 23.5 -16.938 -15.016 1 71.94 49 HIS B C 1
ATOM 2188 O O . HIS B 1 49 ? 22.422 -16.422 -14.719 1 71.94 49 HIS B O 1
ATOM 2194 N N . TRP B 1 50 ? 24.219 -16.594 -16.031 1 79.19 50 TRP B N 1
ATOM 2195 C CA . TRP B 1 50 ? 23.75 -15.586 -16.984 1 79.19 50 TRP B CA 1
ATOM 2196 C C . TRP B 1 50 ? 22.984 -16.234 -18.125 1 79.19 50 TRP B C 1
ATOM 2198 O O . TRP B 1 50 ? 22.688 -15.586 -19.141 1 79.19 50 TRP B O 1
ATOM 2208 N N . ASP B 1 51 ? 22.688 -17.438 -18.016 1 82 51 ASP B N 1
ATOM 2209 C CA . ASP B 1 51 ? 21.875 -18.094 -19.016 1 82 51 ASP B CA 1
ATOM 2210 C C . ASP B 1 51 ? 20.391 -17.797 -18.812 1 82 51 ASP B C 1
ATOM 2212 O O . ASP B 1 51 ? 20.031 -16.984 -17.938 1 82 51 ASP B O 1
ATOM 2216 N N . LEU B 1 52 ? 19.562 -18.359 -19.609 1 78.5 52 LEU B N 1
ATOM 2217 C CA . LEU B 1 52 ? 18.141 -18.047 -19.641 1 78.5 52 LEU B CA 1
ATOM 2218 C C . LEU B 1 52 ? 17.5 -18.328 -18.281 1 78.5 52 LEU B C 1
ATOM 2220 O O . LEU B 1 52 ? 16.719 -17.516 -17.781 1 78.5 52 LEU B O 1
ATOM 2224 N N . LEU B 1 53 ? 17.906 -19.359 -17.672 1 75.44 53 LEU B N 1
ATOM 2225 C CA . LEU B 1 53 ? 17.359 -19.75 -16.375 1 75.44 53 LEU B CA 1
ATOM 2226 C C . LEU B 1 53 ? 17.969 -18.922 -15.25 1 75.44 53 LEU B C 1
ATOM 2228 O O . LEU B 1 53 ? 17.266 -18.5 -14.328 1 75.44 53 LEU B O 1
ATOM 2232 N N . GLY B 1 54 ? 19.234 -18.672 -15.375 1 78.62 54 GLY B N 1
ATOM 2233 C CA . GLY B 1 54 ? 19.922 -17.891 -14.352 1 78.62 54 GLY B CA 1
ATOM 2234 C C . GLY B 1 54 ? 19.406 -16.469 -14.227 1 78.62 54 GLY B C 1
ATOM 2235 O O . GLY B 1 54 ? 19.312 -15.938 -13.117 1 78.62 54 GLY B O 1
ATOM 2236 N N . LYS B 1 55 ? 19 -15.883 -15.289 1 83.5 55 LYS B N 1
ATOM 2237 C CA . LYS B 1 55 ? 18.531 -14.5 -15.32 1 83.5 55 LYS B CA 1
ATOM 2238 C C . LYS B 1 55 ? 17.266 -14.336 -14.5 1 83.5 55 LYS B C 1
ATOM 2240 O O . LYS B 1 55 ? 17.078 -13.312 -13.836 1 83.5 55 LYS B O 1
ATOM 2245 N N . ILE B 1 56 ? 16.469 -15.312 -14.469 1 82.25 56 ILE B N 1
ATOM 2246 C CA . ILE B 1 56 ? 15.211 -15.234 -13.742 1 82.25 56 ILE B CA 1
ATOM 2247 C C . ILE B 1 56 ? 15.477 -15.242 -12.242 1 82.25 56 ILE B C 1
ATOM 2249 O O . ILE B 1 56 ? 14.695 -14.688 -11.461 1 82.25 56 ILE B O 1
ATOM 2253 N N . TYR B 1 57 ? 16.625 -15.734 -11.898 1 81.31 57 TYR B N 1
ATOM 2254 C CA . TYR B 1 57 ? 16.953 -15.82 -10.477 1 81.31 57 TYR B CA 1
ATOM 2255 C C . TYR B 1 57 ? 17.641 -14.547 -10 1 81.31 57 TYR B C 1
ATOM 2257 O O . TYR B 1 57 ? 17.516 -14.156 -8.836 1 81.31 57 TYR B O 1
ATOM 2265 N N . ILE B 1 58 ? 18.281 -13.859 -10.883 1 88.69 58 ILE B N 1
ATOM 2266 C CA . ILE B 1 58 ? 19 -12.641 -10.547 1 88.69 58 ILE B CA 1
ATOM 2267 C C . ILE B 1 58 ? 18.031 -11.461 -10.5 1 88.69 58 ILE B C 1
ATOM 2269 O O . ILE B 1 58 ? 18.219 -10.523 -9.719 1 88.69 58 ILE B O 1
ATOM 2273 N N . HIS B 1 59 ? 16.969 -11.555 -11.266 1 93.06 59 HIS B N 1
ATOM 2274 C CA . HIS B 1 59 ? 16.016 -10.477 -11.461 1 93.06 59 HIS B CA 1
ATOM 2275 C C . HIS B 1 59 ? 15.406 -10.039 -10.133 1 93.06 59 HIS B C 1
ATOM 2277 O O . HIS B 1 59 ? 15.445 -8.852 -9.789 1 93.06 59 HIS B O 1
ATOM 2283 N N . PRO B 1 60 ? 14.945 -10.969 -9.32 1 92.94 60 PRO B N 1
ATOM 2284 C CA . PRO B 1 60 ? 14.32 -10.523 -8.07 1 92.94 60 PRO B CA 1
ATOM 2285 C C . PRO B 1 60 ? 15.305 -9.875 -7.109 1 92.94 60 PRO B C 1
ATOM 2287 O O . PRO B 1 60 ? 14.938 -8.977 -6.344 1 92.94 60 PRO B O 1
ATOM 2290 N N . PHE B 1 61 ? 16.516 -10.344 -7.188 1 93.38 61 PHE B N 1
ATOM 2291 C CA . PHE B 1 61 ? 17.531 -9.789 -6.297 1 93.38 61 PHE B CA 1
ATOM 2292 C C . PHE B 1 61 ? 17.797 -8.328 -6.633 1 93.38 61 PHE B C 1
ATOM 2294 O O . PHE B 1 61 ? 17.734 -7.461 -5.758 1 93.38 61 PHE B O 1
ATOM 2301 N N . ILE B 1 62 ? 18.047 -8.031 -7.852 1 96.25 62 ILE B N 1
ATOM 2302 C CA . ILE B 1 62 ? 18.375 -6.688 -8.312 1 96.25 62 ILE B CA 1
ATOM 2303 C C . ILE B 1 62 ? 17.188 -5.754 -8.055 1 96.25 62 ILE B C 1
ATOM 2305 O O . ILE B 1 62 ? 17.375 -4.625 -7.59 1 96.25 62 ILE B O 1
ATOM 2309 N N . MET B 1 63 ? 16.031 -6.215 -8.328 1 97.81 63 MET B N 1
ATOM 2310 C CA . MET B 1 63 ? 14.836 -5.387 -8.156 1 97.81 63 MET B CA 1
ATOM 2311 C C . MET B 1 63 ? 14.578 -5.098 -6.68 1 97.81 63 MET B C 1
ATOM 2313 O O . MET B 1 63 ? 14.172 -3.988 -6.32 1 97.81 63 MET B O 1
ATOM 2317 N N . THR B 1 64 ? 14.781 -6.066 -5.824 1 97.94 64 THR B N 1
ATOM 2318 C CA . THR B 1 64 ? 14.562 -5.867 -4.395 1 97.94 64 THR B CA 1
ATOM 2319 C C . THR B 1 64 ? 15.578 -4.875 -3.83 1 97.94 64 THR B C 1
ATOM 2321 O O . THR B 1 64 ? 15.227 -4 -3.035 1 97.94 64 THR B O 1
ATOM 2324 N N . VAL B 1 65 ? 16.781 -5.004 -4.223 1 98.5 65 VAL B N 1
ATOM 2325 C CA . VAL B 1 65 ? 17.797 -4.062 -3.783 1 98.5 65 VAL B CA 1
ATOM 2326 C C . VAL B 1 65 ? 17.422 -2.648 -4.211 1 98.5 65 VAL B C 1
ATOM 2328 O O . VAL B 1 65 ? 17.453 -1.718 -3.4 1 98.5 65 VAL B O 1
ATOM 2331 N N . GLY B 1 66 ? 17.047 -2.49 -5.43 1 98.75 66 GLY B N 1
ATOM 2332 C CA . GLY B 1 66 ? 16.766 -1.174 -5.98 1 98.75 66 GLY B CA 1
ATOM 2333 C C . GLY B 1 66 ? 15.391 -0.646 -5.578 1 98.75 66 GLY B C 1
ATOM 2334 O O . GLY B 1 66 ? 15.297 0.32 -4.816 1 98.75 66 GLY B O 1
ATOM 2335 N N . MET B 1 67 ? 14.359 -1.318 -5.934 1 98.81 67 MET B N 1
ATOM 2336 C CA . MET B 1 67 ? 13 -0.781 -5.926 1 98.81 67 MET B CA 1
ATOM 2337 C C . MET B 1 67 ? 12.375 -0.921 -4.543 1 98.81 67 MET B C 1
ATOM 2339 O O . MET B 1 67 ? 11.273 -0.413 -4.301 1 98.81 67 MET B O 1
ATOM 2343 N N . VAL B 1 68 ? 13.047 -1.629 -3.664 1 98.69 68 VAL B N 1
ATOM 2344 C CA . VAL B 1 68 ? 12.492 -1.74 -2.318 1 98.69 68 VAL B CA 1
ATOM 2345 C C . VAL B 1 68 ? 13.461 -1.141 -1.307 1 98.69 68 VAL B C 1
ATOM 2347 O O . VAL B 1 68 ? 13.188 -0.089 -0.722 1 98.69 68 VAL B O 1
ATOM 2350 N N . PHE B 1 69 ? 14.633 -1.73 -1.253 1 98.88 69 PHE B N 1
ATOM 2351 C CA . PHE B 1 69 ? 15.547 -1.373 -0.174 1 98.88 69 PHE B CA 1
ATOM 2352 C C . PHE B 1 69 ? 16.094 0.033 -0.376 1 98.88 69 PHE B C 1
ATOM 2354 O O . PHE B 1 69 ? 15.945 0.895 0.493 1 98.88 69 PHE B O 1
ATOM 2361 N N . VAL B 1 70 ? 16.734 0.315 -1.505 1 98.81 70 VAL B N 1
ATOM 2362 C CA . VAL B 1 70 ? 17.328 1.628 -1.761 1 98.81 70 VAL B CA 1
ATOM 2363 C C . VAL B 1 70 ? 16.219 2.674 -1.862 1 98.81 70 VAL B C 1
ATOM 2365 O O . VAL B 1 70 ? 16.312 3.756 -1.279 1 98.81 70 VAL B O 1
ATOM 2368 N N . PHE B 1 71 ? 15.18 2.354 -2.605 1 98.81 71 PHE B N 1
ATOM 2369 C CA . PHE B 1 71 ? 14.047 3.258 -2.775 1 98.81 71 PHE B CA 1
ATOM 2370 C C . PHE B 1 71 ? 13.438 3.627 -1.425 1 98.81 71 PHE B C 1
ATOM 2372 O O . PHE B 1 71 ? 13.273 4.809 -1.119 1 98.81 71 PHE B O 1
ATOM 2379 N N . GLY B 1 72 ? 13.156 2.625 -0.585 1 98.5 72 GLY B N 1
ATOM 2380 C CA . GLY B 1 72 ? 12.609 2.875 0.739 1 98.5 72 GLY B CA 1
ATOM 2381 C C . GLY B 1 72 ? 13.508 3.74 1.602 1 98.5 72 GLY B C 1
ATOM 2382 O O . GLY B 1 72 ? 13.039 4.684 2.244 1 98.5 72 GLY B O 1
ATOM 2383 N N . ASN B 1 73 ? 14.766 3.473 1.581 1 98.12 73 ASN B N 1
ATOM 2384 C CA . ASN B 1 73 ? 15.711 4.23 2.398 1 98.12 73 ASN B CA 1
ATOM 2385 C C . ASN B 1 73 ? 15.891 5.648 1.873 1 98.12 73 ASN B C 1
ATOM 2387 O O . ASN B 1 73 ? 16.109 6.582 2.65 1 98.12 73 ASN B O 1
ATOM 2391 N N . SER B 1 74 ? 15.812 5.801 0.566 1 97.75 74 SER B N 1
ATOM 2392 C CA . SER B 1 74 ? 15.875 7.141 -0.004 1 97.75 74 SER B CA 1
ATOM 2393 C C . SER B 1 74 ? 14.734 8.016 0.497 1 97.75 74 SER B C 1
ATOM 2395 O O . SER B 1 74 ? 14.922 9.203 0.768 1 97.75 74 SER B O 1
ATOM 2397 N N . THR B 1 75 ? 13.531 7.441 0.588 1 95.5 75 THR B N 1
ATOM 2398 C CA . THR B 1 75 ? 12.383 8.172 1.104 1 95.5 75 THR B CA 1
ATOM 2399 C C . THR B 1 75 ? 12.555 8.469 2.592 1 95.5 75 THR B C 1
ATOM 2401 O O . THR B 1 75 ? 12.195 9.555 3.059 1 95.5 75 THR B O 1
ATOM 2404 N N . LEU B 1 76 ? 13.117 7.527 3.275 1 95.31 76 LEU B N 1
ATOM 2405 C CA . LEU B 1 76 ? 13.328 7.645 4.715 1 95.31 76 LEU B CA 1
ATOM 2406 C C . LEU B 1 76 ? 14.383 8.703 5.02 1 95.31 76 LEU B C 1
ATOM 2408 O O . LEU B 1 76 ? 14.375 9.305 6.094 1 95.31 76 LEU B O 1
ATOM 2412 N N . LEU B 1 77 ? 15.266 8.992 4.117 1 92.81 77 LEU B N 1
ATOM 2413 C CA . LEU B 1 77 ? 16.375 9.93 4.258 1 92.81 77 LEU B CA 1
ATOM 2414 C C . LEU B 1 77 ? 15.875 11.312 4.652 1 92.81 77 LEU B C 1
ATOM 2416 O O . LEU B 1 77 ? 16.531 12.016 5.434 1 92.81 77 LEU B O 1
ATOM 2420 N N . TYR B 1 78 ? 14.758 11.711 4.188 1 87.69 78 TYR B N 1
ATOM 2421 C CA . TYR B 1 78 ? 14.219 13.039 4.465 1 87.69 78 TYR B CA 1
ATOM 2422 C C . TYR B 1 78 ? 13.852 13.18 5.934 1 87.69 78 TYR B C 1
ATOM 2424 O O . TYR B 1 78 ? 13.953 14.273 6.504 1 87.69 78 TYR B O 1
ATOM 2432 N N . ARG B 1 79 ? 13.508 12.086 6.57 1 89.81 79 ARG B N 1
ATOM 2433 C CA . ARG B 1 79 ? 13.172 12.141 7.988 1 89.81 79 ARG B CA 1
ATOM 2434 C C . ARG B 1 79 ? 14.414 11.969 8.852 1 89.81 79 ARG B C 1
ATOM 2436 O O . ARG B 1 79 ? 14.539 12.602 9.906 1 89.81 79 ARG B O 1
ATOM 2443 N N . ILE B 1 80 ? 15.305 11.188 8.398 1 88.62 80 ILE B N 1
ATOM 2444 C CA . ILE B 1 80 ? 16.562 10.969 9.117 1 88.62 80 ILE B CA 1
ATOM 2445 C C . ILE B 1 80 ? 17.375 12.25 9.125 1 88.62 80 ILE B C 1
ATOM 2447 O O . ILE B 1 80 ? 17.969 12.617 10.141 1 88.62 80 ILE B O 1
ATOM 2451 N N . SER B 1 81 ? 17.406 12.906 8.062 1 84.62 81 SER B N 1
ATOM 2452 C CA . SER B 1 81 ? 18.203 14.125 7.934 1 84.62 81 SER B CA 1
ATOM 2453 C C . SER B 1 81 ? 17.672 15.234 8.828 1 84.62 81 SER B C 1
ATOM 2455 O O . SER B 1 81 ? 18.422 16.078 9.305 1 84.62 81 SER B O 1
ATOM 2457 N N . ASP B 1 82 ? 16.438 15.164 8.992 1 76.44 82 ASP B N 1
ATOM 2458 C CA . ASP B 1 82 ? 15.82 16.141 9.891 1 76.44 82 ASP B CA 1
ATOM 2459 C C . ASP B 1 82 ? 16.312 15.953 11.328 1 76.44 82 ASP B C 1
ATOM 2461 O O . ASP B 1 82 ? 16.594 16.938 12.023 1 76.44 82 ASP B O 1
ATOM 2465 N N . ARG B 1 83 ? 16.547 14.828 11.617 1 77.69 83 ARG B N 1
ATOM 2466 C CA . ARG B 1 83 ? 17 14.508 12.969 1 77.69 83 ARG B CA 1
ATOM 2467 C C . ARG B 1 83 ? 18.469 14.828 13.148 1 77.69 83 ARG B C 1
ATOM 2469 O O . ARG B 1 83 ? 18.891 15.266 14.227 1 77.69 83 ARG B O 1
ATOM 2476 N N . LEU B 1 84 ? 19.172 14.688 12.102 1 80.19 84 LEU B N 1
ATOM 2477 C CA . LEU B 1 84 ? 20.609 14.875 12.18 1 80.19 84 LEU B CA 1
ATOM 2478 C C . LEU B 1 84 ? 21 16.281 11.734 1 80.19 84 LEU B C 1
ATOM 2480 O O . LEU B 1 84 ? 22.188 16.625 11.703 1 80.19 84 LEU B O 1
ATOM 2484 N N . SER B 1 85 ? 20.125 17.094 11.383 1 79.31 85 SER B N 1
ATOM 2485 C CA . SER B 1 85 ? 20.328 18.484 10.961 1 79.31 85 SER B CA 1
ATOM 2486 C C . SER B 1 85 ? 21.266 18.562 9.766 1 79.31 85 SER B C 1
ATOM 2488 O O . SER B 1 85 ? 22.203 19.375 9.758 1 79.31 85 SER B O 1
ATOM 2490 N N . ILE B 1 86 ? 21.016 17.734 8.898 1 81.31 86 ILE B N 1
ATOM 2491 C CA . ILE B 1 86 ? 21.797 17.75 7.668 1 81.31 86 ILE B CA 1
ATOM 2492 C C . ILE B 1 86 ? 21.25 18.812 6.727 1 81.31 86 ILE B C 1
ATOM 2494 O O . ILE B 1 86 ? 20.031 19.047 6.676 1 81.31 86 ILE B O 1
ATOM 2498 N N . ARG B 1 87 ? 22.094 19.438 5.973 1 84 87 ARG B N 1
ATOM 2499 C CA . ARG B 1 87 ? 21.703 20.484 5.035 1 84 87 ARG B CA 1
ATOM 2500 C C . ARG B 1 87 ? 20.734 19.953 3.988 1 84 87 ARG B C 1
ATOM 2502 O O . ARG B 1 87 ? 20.938 18.859 3.441 1 84 87 ARG B O 1
ATOM 2509 N N . PRO B 1 88 ? 19.75 20.672 3.674 1 83.5 88 PRO B N 1
ATOM 2510 C CA . PRO B 1 88 ? 18.734 20.234 2.717 1 83.5 88 PRO B CA 1
ATOM 2511 C C . PRO B 1 88 ? 19.312 19.922 1.338 1 83.5 88 PRO B C 1
ATOM 2513 O O . PRO B 1 88 ? 18.875 18.984 0.676 1 83.5 88 PRO B O 1
ATOM 2516 N N . LYS B 1 89 ? 20.25 20.656 0.98 1 87.5 89 LYS B N 1
ATOM 2517 C CA . LYS B 1 89 ? 20.844 20.438 -0.332 1 87.5 89 LYS B CA 1
ATOM 2518 C C . LYS B 1 89 ? 21.531 19.078 -0.396 1 87.5 89 LYS B C 1
ATOM 2520 O O . LYS B 1 89 ? 21.469 18.391 -1.422 1 87.5 89 LYS B O 1
ATOM 2525 N N . LEU B 1 90 ? 22.203 18.734 0.618 1 90.62 90 LEU B N 1
ATOM 2526 C CA . LEU B 1 90 ? 22.875 17.438 0.67 1 90.62 90 LEU B CA 1
ATOM 2527 C C . LEU B 1 90 ? 21.859 16.297 0.665 1 90.62 90 LEU B C 1
ATOM 2529 O O . LEU B 1 90 ? 22.078 15.273 0.007 1 90.62 90 LEU B O 1
ATOM 2533 N N . VAL B 1 91 ? 20.781 16.484 1.351 1 91.94 91 VAL B N 1
ATOM 2534 C CA . VAL B 1 91 ? 19.734 15.477 1.407 1 91.94 91 VAL B CA 1
ATOM 2535 C C . VAL B 1 91 ? 19.141 15.273 0.015 1 91.94 91 VAL B C 1
ATOM 2537 O O . VAL B 1 91 ? 18.969 14.133 -0.433 1 91.94 91 VAL B O 1
ATOM 2540 N N . LYS B 1 92 ? 18.875 16.359 -0.635 1 92.44 92 LYS B N 1
ATOM 2541 C CA . LYS B 1 92 ? 18.344 16.297 -1.991 1 92.44 92 LYS B CA 1
ATOM 2542 C C . LYS B 1 92 ? 19.312 15.586 -2.934 1 92.44 92 LYS B C 1
ATOM 2544 O O . LYS B 1 92 ? 18.906 14.75 -3.74 1 92.44 92 LYS B O 1
ATOM 2549 N N . THR B 1 93 ? 20.531 15.969 -2.828 1 94.38 93 THR B N 1
ATOM 2550 C CA . THR B 1 93 ? 21.547 15.336 -3.674 1 94.38 93 THR B CA 1
ATOM 2551 C C . THR B 1 93 ? 21.609 13.836 -3.416 1 94.38 93 THR B C 1
ATOM 2553 O O . THR B 1 93 ? 21.625 13.039 -4.359 1 94.38 93 THR B O 1
ATOM 2556 N N . CYS B 1 94 ? 21.641 13.406 -2.166 1 95.38 94 CYS B N 1
ATOM 2557 C CA . CYS B 1 94 ? 21.656 11.992 -1.812 1 95.38 94 CYS B CA 1
ATOM 2558 C C . CYS B 1 94 ? 20.422 11.281 -2.332 1 95.38 94 CYS B C 1
ATOM 2560 O O . CYS B 1 94 ? 20.5 10.172 -2.859 1 95.38 94 CYS B O 1
ATOM 2562 N N . HIS B 1 95 ? 19.281 11.898 -2.18 1 96.69 95 HIS B N 1
ATOM 2563 C CA . HIS B 1 95 ? 18.031 11.359 -2.688 1 96.69 95 HIS B CA 1
ATOM 2564 C C . HIS B 1 95 ? 18.094 11.117 -4.191 1 96.69 95 HIS B C 1
ATOM 2566 O O . HIS B 1 95 ? 17.75 10.039 -4.672 1 96.69 95 HIS B O 1
ATOM 2572 N N . VAL B 1 96 ? 18.609 12.078 -4.938 1 97.19 96 VAL B N 1
ATOM 2573 C CA . VAL B 1 96 ? 18.703 11.977 -6.391 1 97.19 96 VAL B CA 1
ATOM 2574 C C . VAL B 1 96 ? 19.656 10.852 -6.77 1 97.19 96 VAL B C 1
ATOM 2576 O O . VAL B 1 96 ? 19.359 10.047 -7.66 1 97.19 96 VAL B O 1
ATOM 2579 N N . VAL B 1 97 ? 20.766 10.82 -6.125 1 97.81 97 VAL B N 1
ATOM 2580 C CA . VAL B 1 97 ? 21.766 9.789 -6.41 1 97.81 97 VAL B CA 1
ATOM 2581 C C . VAL B 1 97 ? 21.172 8.406 -6.133 1 97.81 97 VAL B C 1
ATOM 2583 O O . VAL B 1 97 ? 21.344 7.484 -6.934 1 97.81 97 VAL B O 1
ATOM 2586 N N . MET B 1 98 ? 20.516 8.273 -5.031 1 98.38 98 MET B N 1
ATOM 2587 C CA . MET B 1 98 ? 19.891 7 -4.699 1 98.38 98 MET B CA 1
ATOM 2588 C C . MET B 1 98 ? 18.828 6.633 -5.723 1 98.38 98 MET B C 1
ATOM 2590 O O . MET B 1 98 ? 18.688 5.465 -6.09 1 98.38 98 MET B O 1
ATOM 2594 N N . MET B 1 99 ? 18.062 7.625 -6.215 1 98.56 99 MET B N 1
ATOM 2595 C CA . MET B 1 99 ? 17.062 7.348 -7.23 1 98.56 99 MET B CA 1
ATOM 2596 C C . MET B 1 99 ? 17.719 6.941 -8.547 1 98.56 99 MET B C 1
ATOM 2598 O O . MET B 1 99 ? 17.141 6.164 -9.312 1 98.56 99 MET B O 1
ATOM 2602 N N . MET B 1 100 ? 18.906 7.418 -8.828 1 98.44 100 MET B N 1
ATOM 2603 C CA . MET B 1 100 ? 19.656 6.98 -10 1 98.44 100 MET B CA 1
ATOM 2604 C C . MET B 1 100 ? 20.078 5.52 -9.867 1 98.44 100 MET B C 1
ATOM 2606 O O . MET B 1 100 ? 20.094 4.781 -10.852 1 98.44 100 MET B O 1
ATOM 2610 N N . ILE B 1 101 ? 20.453 5.164 -8.672 1 98.75 101 ILE B N 1
ATOM 2611 C CA . ILE B 1 101 ? 20.781 3.768 -8.406 1 98.75 101 ILE B CA 1
ATOM 2612 C C . ILE B 1 101 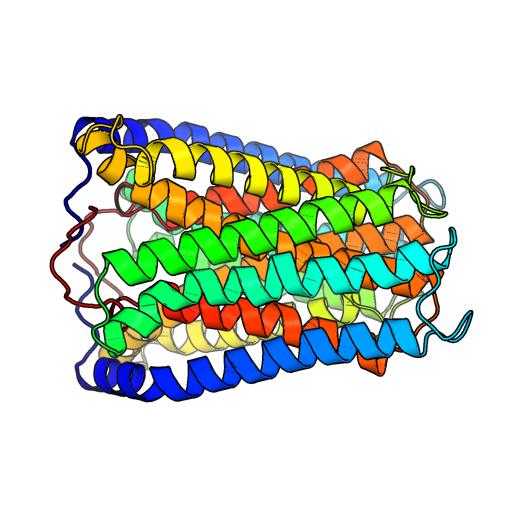? 19.547 2.895 -8.625 1 98.75 101 ILE B C 1
ATOM 2614 O O . ILE B 1 101 ? 19.625 1.835 -9.242 1 98.75 101 ILE B O 1
ATOM 2618 N N . VAL B 1 102 ? 18.406 3.344 -8.117 1 98.88 102 VAL B N 1
ATOM 2619 C CA . VAL B 1 102 ? 17.156 2.617 -8.312 1 98.88 102 VAL B CA 1
ATOM 2620 C C . VAL B 1 102 ? 16.859 2.496 -9.805 1 98.88 102 VAL B C 1
ATOM 2622 O O . VAL B 1 102 ? 16.422 1.437 -10.273 1 98.88 102 VAL B O 1
ATOM 2625 N N . LEU B 1 103 ? 17.078 3.547 -10.547 1 98.81 103 LEU B N 1
ATOM 2626 C CA . LEU B 1 103 ? 16.859 3.535 -11.984 1 98.81 103 LEU B CA 1
ATOM 2627 C C . LEU B 1 103 ? 17.75 2.498 -12.664 1 98.81 103 LEU B C 1
ATOM 2629 O O . LEU B 1 103 ? 17.297 1.751 -13.531 1 98.81 103 LEU B O 1
ATOM 2633 N N . ALA B 1 104 ? 18.984 2.475 -12.305 1 98.75 104 ALA B N 1
ATOM 2634 C CA . ALA B 1 104 ? 19.922 1.504 -12.867 1 98.75 104 ALA B CA 1
ATOM 2635 C C . ALA B 1 104 ? 19.5 0.077 -12.539 1 98.75 104 ALA B C 1
ATOM 2637 O O . ALA B 1 104 ? 19.469 -0.789 -13.414 1 98.75 104 ALA B O 1
ATOM 2638 N N . CYS B 1 105 ? 19.188 -0.186 -11.328 1 98.69 105 CYS B N 1
ATOM 2639 C CA . CYS B 1 105 ? 18.703 -1.501 -10.914 1 98.69 105 CYS B CA 1
ATOM 2640 C C . CYS B 1 105 ? 17.438 -1.89 -11.672 1 98.69 105 CYS B C 1
ATOM 2642 O O . CYS B 1 105 ? 17.297 -3.039 -12.094 1 98.69 105 CYS B O 1
ATOM 2644 N N . THR B 1 106 ? 16.547 -0.943 -11.797 1 98.56 106 THR B N 1
ATOM 2645 C CA . THR B 1 106 ? 15.297 -1.185 -12.508 1 98.56 106 THR B CA 1
ATOM 2646 C C . THR B 1 106 ? 15.57 -1.562 -13.961 1 98.56 106 THR B C 1
ATOM 2648 O O . THR B 1 106 ? 14.992 -2.52 -14.484 1 98.56 106 THR B O 1
ATOM 2651 N N . ALA B 1 107 ? 16.469 -0.858 -14.602 1 98.19 107 ALA B N 1
ATOM 2652 C CA . ALA B 1 107 ? 16.828 -1.151 -15.984 1 98.19 107 ALA B CA 1
ATOM 2653 C C . ALA B 1 107 ? 17.438 -2.545 -16.109 1 98.19 107 ALA B C 1
ATOM 2655 O O . ALA B 1 107 ? 17.047 -3.32 -17 1 98.19 107 ALA B O 1
ATOM 2656 N N . ILE B 1 108 ? 18.344 -2.846 -15.25 1 97.25 108 ILE B N 1
ATOM 2657 C CA . ILE B 1 108 ? 18.984 -4.156 -15.266 1 97.25 108 ILE B CA 1
ATOM 2658 C C . ILE B 1 108 ? 17.953 -5.238 -14.961 1 97.25 108 ILE B C 1
ATOM 2660 O O . ILE B 1 108 ? 17.938 -6.285 -15.617 1 97.25 108 ILE B O 1
ATOM 2664 N N . GLY B 1 109 ? 17.141 -4.984 -13.969 1 96.06 109 GLY B N 1
ATOM 2665 C CA . GLY B 1 109 ? 16.109 -5.949 -13.602 1 96.06 109 GLY B CA 1
ATOM 2666 C C . GLY B 1 109 ? 15.148 -6.254 -14.742 1 96.06 109 GLY B C 1
ATOM 2667 O O . GLY B 1 109 ? 14.797 -7.414 -14.969 1 96.06 109 GLY B O 1
ATOM 2668 N N . ILE B 1 110 ? 14.703 -5.242 -15.445 1 95.25 110 ILE B N 1
ATOM 2669 C CA . ILE B 1 110 ? 13.805 -5.426 -16.578 1 95.25 110 ILE B CA 1
ATOM 2670 C C . ILE B 1 110 ? 14.516 -6.199 -17.688 1 95.25 110 ILE B C 1
ATOM 2672 O O . ILE B 1 110 ? 13.938 -7.105 -18.297 1 95.25 110 ILE B O 1
ATOM 2676 N N . TYR B 1 111 ? 15.742 -5.863 -17.953 1 94.38 111 TYR B N 1
ATOM 2677 C CA . TYR B 1 111 ? 16.531 -6.582 -18.938 1 94.38 111 TYR B CA 1
ATOM 2678 C C . TYR B 1 111 ? 16.609 -8.062 -18.609 1 94.38 111 TYR B C 1
ATOM 2680 O O . TYR B 1 111 ? 16.422 -8.914 -19.484 1 94.38 111 TYR B O 1
ATOM 2688 N N . LEU B 1 112 ? 16.906 -8.375 -17.375 1 92.25 112 LEU B N 1
ATOM 2689 C CA . LEU B 1 112 ? 17 -9.758 -16.922 1 92.25 112 LEU B CA 1
ATOM 2690 C C . LEU B 1 112 ? 15.664 -10.477 -17.062 1 92.25 112 LEU B C 1
ATOM 2692 O O . LEU B 1 112 ? 15.625 -11.633 -17.5 1 92.25 112 LEU B O 1
ATOM 2696 N N . ALA B 1 113 ? 14.625 -9.844 -16.766 1 91.06 113 ALA B N 1
ATOM 2697 C CA . ALA B 1 113 ? 13.297 -10.453 -16.828 1 91.06 113 ALA B CA 1
ATOM 2698 C C . ALA B 1 113 ? 12.906 -10.742 -18.281 1 91.06 113 ALA B C 1
ATOM 2700 O O . ALA B 1 113 ? 12.43 -11.828 -18.594 1 91.06 113 ALA B O 1
ATOM 2701 N N . VAL B 1 114 ? 13.133 -9.812 -19.188 1 90.5 114 VAL B N 1
ATOM 2702 C CA . VAL B 1 114 ? 12.648 -9.922 -20.562 1 90.5 114 VAL B CA 1
ATOM 2703 C C . VAL B 1 114 ? 13.539 -10.883 -21.344 1 90.5 114 VAL B C 1
ATOM 2705 O O . VAL B 1 114 ? 13.102 -11.477 -22.344 1 90.5 114 VAL B O 1
ATOM 2708 N N . THR B 1 115 ? 14.742 -11.094 -20.922 1 90.12 115 THR B N 1
ATOM 2709 C CA . THR B 1 115 ? 15.664 -11.961 -21.641 1 90.12 115 THR B CA 1
ATOM 2710 C C . THR B 1 115 ? 15.781 -13.32 -20.969 1 90.12 115 THR B C 1
ATOM 2712 O O . THR B 1 115 ? 16.641 -14.125 -21.312 1 90.12 115 THR B O 1
ATOM 2715 N N . SER B 1 116 ? 14.93 -13.516 -19.984 1 86.12 116 SER B N 1
ATOM 2716 C CA . SER B 1 116 ? 14.938 -14.812 -19.312 1 86.12 116 SER B CA 1
ATOM 2717 C C . SER B 1 116 ? 14.062 -15.82 -20.047 1 86.12 116 SER B C 1
ATOM 2719 O O . SER B 1 116 ? 13.492 -15.508 -21.094 1 86.12 116 SER B O 1
ATOM 2721 N N . ILE B 1 117 ? 14.016 -17 -19.5 1 72.5 117 ILE B N 1
ATOM 2722 C CA . ILE B 1 117 ? 13.297 -18.109 -20.109 1 72.5 117 ILE B CA 1
ATOM 2723 C C . ILE B 1 117 ? 11.797 -17.812 -20.109 1 72.5 117 ILE B C 1
ATOM 2725 O O . ILE B 1 117 ? 11.062 -18.297 -20.969 1 72.5 117 ILE B O 1
ATOM 2729 N N . ILE B 1 118 ? 11.383 -17.016 -19.172 1 68.25 118 ILE B N 1
ATOM 2730 C CA . ILE B 1 118 ? 9.953 -16.75 -19.047 1 68.25 118 ILE B CA 1
ATOM 2731 C C . ILE B 1 118 ? 9.609 -15.422 -19.703 1 68.25 118 ILE B C 1
ATOM 2733 O O . ILE B 1 118 ? 8.469 -14.961 -19.641 1 68.25 118 ILE B O 1
ATOM 2737 N N . GLY B 1 119 ? 10.641 -14.703 -20.172 1 62.47 119 GLY B N 1
ATOM 2738 C CA . GLY B 1 119 ? 10.773 -13.273 -20.375 1 62.47 119 GLY B CA 1
ATOM 2739 C C . GLY B 1 119 ? 9.625 -12.664 -21.172 1 62.47 119 GLY B C 1
ATOM 2740 O O . GLY B 1 119 ? 9.398 -11.453 -21.109 1 62.47 119 GLY B O 1
ATOM 2741 N N . LYS B 1 120 ? 8.828 -13.461 -21.969 1 63.38 120 LYS B N 1
ATOM 2742 C CA . LYS B 1 120 ? 7.914 -12.664 -22.797 1 63.38 120 LYS B CA 1
ATOM 2743 C C . LYS B 1 120 ? 6.461 -12.914 -22.406 1 63.38 120 LYS B C 1
ATOM 2745 O O . LYS B 1 120 ? 5.543 -12.398 -23.047 1 63.38 120 LYS B O 1
ATOM 2750 N N . THR B 1 121 ? 6.293 -13.531 -21.266 1 69.81 121 THR B N 1
ATOM 2751 C CA . THR B 1 121 ? 4.887 -13.758 -20.969 1 69.81 121 THR B CA 1
ATOM 2752 C C . THR B 1 121 ? 4.355 -12.664 -20.031 1 69.81 121 THR B C 1
ATOM 2754 O O . THR B 1 121 ? 4.754 -12.586 -18.875 1 69.81 121 THR B O 1
ATOM 2757 N N . LEU B 1 122 ? 3.717 -11.742 -20.672 1 76 122 LEU B N 1
ATOM 2758 C CA . LEU B 1 122 ? 3.072 -10.625 -19.984 1 76 122 LEU B CA 1
ATOM 2759 C C . LEU B 1 122 ? 1.635 -10.977 -19.609 1 76 122 LEU B C 1
ATOM 2761 O O . LEU B 1 122 ? 0.755 -10.109 -19.641 1 76 122 LEU B O 1
ATOM 2765 N N . ASP B 1 123 ? 1.479 -12.18 -19.234 1 80.81 123 ASP B N 1
ATOM 2766 C CA . ASP B 1 123 ? 0.103 -12.609 -19.016 1 80.81 123 ASP B CA 1
ATOM 2767 C C . ASP B 1 123 ? -0.125 -12.992 -17.547 1 80.81 123 ASP B C 1
ATOM 2769 O O . ASP B 1 123 ? -1.021 -13.773 -17.25 1 80.81 123 ASP B O 1
ATOM 2773 N N . ASN B 1 124 ? 0.765 -12.484 -16.766 1 86.75 124 ASN B N 1
ATOM 2774 C CA . ASN B 1 124 ? 0.562 -12.758 -15.352 1 86.75 124 ASN B CA 1
ATOM 2775 C C . ASN B 1 124 ? 0.555 -11.469 -14.531 1 86.75 124 ASN B C 1
ATOM 2777 O O . ASN B 1 124 ? 1.007 -10.422 -15 1 86.75 124 ASN B O 1
ATOM 2781 N N . VAL B 1 125 ? 0.061 -11.602 -13.359 1 91.81 125 VAL B N 1
ATOM 2782 C CA . VAL B 1 125 ? -0.154 -10.461 -12.469 1 91.81 125 VAL B CA 1
ATOM 2783 C C . VAL B 1 125 ? 1.176 -9.766 -12.188 1 91.81 125 VAL B C 1
ATOM 2785 O O . VAL B 1 125 ? 1.267 -8.539 -12.242 1 91.81 125 VAL B O 1
ATOM 2788 N N . HIS B 1 126 ? 2.197 -10.547 -11.938 1 93.31 126 HIS B N 1
ATOM 2789 C CA . HIS B 1 126 ? 3.5 -10 -11.586 1 93.31 126 HIS B CA 1
ATOM 2790 C C . HIS B 1 126 ? 4.059 -9.133 -12.703 1 93.31 126 HIS B C 1
ATOM 2792 O O . HIS B 1 126 ? 4.48 -7.996 -12.469 1 93.31 126 HIS B O 1
ATOM 2798 N N . ALA B 1 127 ? 3.967 -9.617 -13.867 1 92.81 127 ALA B N 1
ATOM 2799 C CA . ALA B 1 127 ? 4.535 -8.906 -15.008 1 92.81 127 ALA B CA 1
ATOM 2800 C C . ALA B 1 127 ? 3.795 -7.594 -15.258 1 92.81 127 ALA B C 1
ATOM 2802 O O . ALA B 1 127 ? 4.418 -6.555 -15.477 1 92.81 127 ALA B O 1
ATOM 2803 N N . VAL B 1 128 ? 2.508 -7.613 -15.195 1 93.69 128 VAL B N 1
ATOM 2804 C CA . VAL B 1 128 ? 1.696 -6.434 -15.484 1 93.69 128 VAL B CA 1
ATOM 2805 C C . VAL B 1 128 ? 1.883 -5.398 -14.375 1 93.69 128 VAL B C 1
ATOM 2807 O O . VAL B 1 128 ? 2.068 -4.211 -14.656 1 93.69 128 VAL B O 1
ATOM 2810 N N . LEU B 1 129 ? 1.817 -5.836 -13.18 1 96.69 129 LEU B N 1
ATOM 2811 C CA . LEU B 1 129 ? 2.037 -4.93 -12.055 1 96.69 129 LEU B CA 1
ATOM 2812 C C . LEU B 1 129 ? 3.447 -4.355 -12.094 1 96.69 129 LEU B C 1
ATOM 2814 O O . LEU B 1 129 ? 3.652 -3.182 -11.773 1 96.69 129 LEU B O 1
ATOM 2818 N N . GLY B 1 130 ? 4.406 -5.199 -12.477 1 97 130 GLY B N 1
ATOM 2819 C CA . GLY B 1 130 ? 5.781 -4.738 -12.602 1 97 130 GLY B CA 1
ATOM 2820 C C . GLY B 1 130 ? 5.949 -3.637 -13.633 1 97 130 GLY B C 1
ATOM 2821 O O . GLY B 1 130 ? 6.633 -2.643 -13.383 1 97 130 GLY B O 1
ATOM 2822 N N . ILE B 1 131 ? 5.316 -3.812 -14.711 1 96.25 131 ILE B N 1
ATOM 2823 C CA . ILE B 1 131 ? 5.387 -2.805 -15.766 1 96.25 131 ILE B CA 1
ATOM 2824 C C . ILE B 1 131 ? 4.742 -1.508 -15.281 1 96.25 131 ILE B C 1
ATOM 2826 O O . ILE B 1 131 ? 5.301 -0.424 -15.461 1 96.25 131 ILE B O 1
ATOM 2830 N N . ALA B 1 132 ? 3.617 -1.627 -14.68 1 97.5 132 ALA B N 1
ATOM 2831 C CA . ALA B 1 132 ? 2.943 -0.443 -14.156 1 97.5 132 ALA B CA 1
ATOM 2832 C C . ALA B 1 132 ? 3.814 0.269 -13.125 1 97.5 132 ALA B C 1
ATOM 2834 O O . ALA B 1 132 ? 3.951 1.494 -13.156 1 97.5 132 ALA B O 1
ATOM 2835 N N . THR B 1 133 ? 4.371 -0.468 -12.242 1 98.5 133 THR B N 1
ATOM 2836 C CA . THR B 1 133 ? 5.188 0.072 -11.156 1 98.5 133 THR B CA 1
ATOM 2837 C C . THR B 1 133 ? 6.422 0.776 -11.711 1 98.5 133 THR B C 1
ATOM 2839 O O . THR B 1 133 ? 6.723 1.907 -11.32 1 98.5 133 THR B O 1
ATOM 2842 N N . THR B 1 134 ? 7.145 0.119 -12.664 1 98.44 134 THR B N 1
ATOM 2843 C CA . THR B 1 134 ? 8.383 0.695 -13.188 1 98.44 134 THR B CA 1
ATOM 2844 C C . THR B 1 134 ? 8.078 1.901 -14.07 1 98.44 134 THR B C 1
ATOM 2846 O O . THR B 1 134 ? 8.859 2.855 -14.117 1 98.44 134 THR B O 1
ATOM 2849 N N . THR B 1 135 ? 6.957 1.846 -14.758 1 98.38 135 THR B N 1
ATOM 2850 C CA . THR B 1 135 ? 6.543 3.002 -15.539 1 98.38 135 THR B CA 1
ATOM 2851 C C . THR B 1 135 ? 6.25 4.195 -14.641 1 98.38 135 THR B C 1
ATOM 2853 O O . THR B 1 135 ? 6.691 5.312 -14.914 1 98.38 135 THR B O 1
ATOM 2856 N N . LEU B 1 136 ? 5.555 3.939 -13.594 1 98.5 136 LEU B N 1
ATOM 2857 C CA . LEU B 1 136 ? 5.266 4.988 -12.617 1 98.5 136 LEU B CA 1
ATOM 2858 C C . LEU B 1 136 ? 6.559 5.578 -12.062 1 98.5 136 LEU B C 1
ATOM 2860 O O . LEU B 1 136 ? 6.684 6.797 -11.938 1 98.5 136 LEU B O 1
ATOM 2864 N N . PHE B 1 137 ? 7.492 4.766 -11.773 1 98.75 137 PHE B N 1
ATOM 2865 C CA . PHE B 1 137 ? 8.766 5.203 -11.219 1 98.75 137 PHE B CA 1
ATOM 2866 C C . PHE B 1 137 ? 9.516 6.082 -12.211 1 98.75 137 PHE B C 1
ATOM 2868 O O . PHE B 1 137 ? 9.977 7.172 -11.867 1 98.75 137 PHE B O 1
ATOM 2875 N N . VAL B 1 138 ? 9.594 5.586 -13.398 1 98.62 138 VAL B N 1
ATOM 2876 C CA . VAL B 1 138 ? 10.383 6.293 -14.406 1 98.62 138 VAL B CA 1
ATOM 2877 C C . VAL B 1 138 ? 9.734 7.641 -14.711 1 98.62 138 VAL B C 1
ATOM 2879 O O . VAL B 1 138 ? 10.422 8.656 -14.805 1 98.62 138 VAL B O 1
ATOM 2882 N N . LEU B 1 139 ? 8.453 7.668 -14.844 1 98.12 139 LEU B N 1
ATOM 2883 C CA . LEU B 1 139 ? 7.754 8.922 -15.102 1 98.12 139 LEU B CA 1
ATOM 2884 C C . LEU B 1 139 ? 7.949 9.898 -13.945 1 98.12 139 LEU B C 1
ATOM 2886 O O . LEU B 1 139 ? 8.195 11.086 -14.164 1 98.12 139 LEU B O 1
ATOM 2890 N N . GLN B 1 140 ? 7.812 9.398 -12.812 1 97.62 140 GLN B N 1
ATOM 2891 C CA . GLN B 1 140 ? 8.023 10.234 -11.641 1 97.62 140 GLN B CA 1
ATOM 2892 C C . GLN B 1 140 ? 9.461 10.742 -11.578 1 97.62 140 GLN B C 1
ATOM 2894 O O . GLN B 1 140 ? 9.703 11.898 -11.203 1 97.62 140 GLN B O 1
ATOM 2899 N N . PHE B 1 141 ? 10.383 9.875 -11.844 1 97.62 141 PHE B N 1
ATOM 2900 C CA . PHE B 1 141 ? 11.789 10.25 -11.836 1 97.62 141 PHE B CA 1
ATOM 2901 C C . PHE B 1 141 ? 12.047 11.391 -12.812 1 97.62 141 PHE B C 1
ATOM 2903 O O . PHE B 1 141 ? 12.688 12.383 -12.461 1 97.62 141 PHE B O 1
ATOM 2910 N N . ILE B 1 142 ? 11.531 11.328 -13.969 1 97 142 ILE B N 1
ATOM 2911 C CA . ILE B 1 142 ? 11.734 12.32 -15.016 1 97 142 ILE B CA 1
ATOM 2912 C C . ILE B 1 142 ? 11.07 13.633 -14.617 1 97 142 ILE B C 1
ATOM 2914 O O . ILE B 1 142 ? 11.688 14.703 -14.695 1 97 142 ILE B O 1
ATOM 2918 N N . CYS B 1 143 ? 9.859 13.602 -14.148 1 96.19 143 CYS B N 1
ATOM 2919 C CA . CYS B 1 143 ? 9.141 14.797 -13.734 1 96.19 143 CYS B CA 1
ATOM 2920 C C . CYS B 1 143 ? 9.867 15.5 -12.594 1 96.19 143 CYS B C 1
ATOM 2922 O O . CYS B 1 143 ? 10.039 16.719 -12.617 1 96.19 143 CYS B O 1
ATOM 2924 N N . ALA B 1 144 ? 10.273 14.68 -11.68 1 96.06 144 ALA B N 1
ATOM 2925 C CA . ALA B 1 144 ? 10.945 15.258 -10.516 1 96.06 144 ALA B CA 1
ATOM 2926 C C . ALA B 1 144 ? 12.289 15.867 -10.906 1 96.06 144 ALA B C 1
ATOM 2928 O O . ALA B 1 144 ? 12.688 16.906 -10.359 1 96.06 144 ALA B O 1
ATOM 2929 N N . LEU B 1 145 ? 13.023 15.273 -11.789 1 94.94 145 LEU B N 1
ATOM 2930 C CA . LEU B 1 145 ? 14.281 15.82 -12.281 1 94.94 145 LEU B CA 1
ATOM 2931 C C . LEU B 1 145 ? 14.062 17.188 -12.93 1 94.94 145 LEU B C 1
ATOM 2933 O O . LEU B 1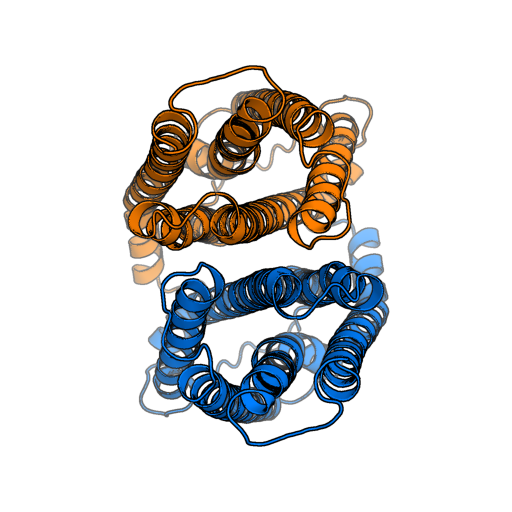 145 ? 14.805 18.125 -12.664 1 94.94 145 LEU B O 1
ATOM 2937 N N . PHE B 1 146 ? 13.031 17.328 -13.648 1 94.06 146 PHE B N 1
ATOM 2938 C CA . PHE B 1 146 ? 12.75 18.562 -14.375 1 94.06 146 PHE B CA 1
ATOM 2939 C C . PHE B 1 146 ? 12.234 19.641 -13.43 1 94.06 146 PHE B C 1
ATOM 2941 O O . PHE B 1 146 ? 12.547 20.812 -13.594 1 94.06 146 PHE B O 1
ATOM 2948 N N . ILE B 1 147 ? 11.531 19.266 -12.469 1 94.31 147 ILE B N 1
ATOM 2949 C CA . ILE B 1 147 ? 10.852 20.25 -11.641 1 94.31 147 ILE B CA 1
ATOM 2950 C C . ILE B 1 147 ? 11.75 20.641 -10.469 1 94.31 147 ILE B C 1
ATOM 2952 O O . ILE B 1 147 ? 11.875 21.828 -10.148 1 94.31 147 ILE B O 1
ATOM 2956 N N . PHE B 1 148 ? 12.445 19.688 -9.906 1 93 148 PHE B N 1
ATOM 2957 C CA . PHE B 1 148 ? 13.117 19.984 -8.648 1 93 148 PHE B CA 1
ATOM 2958 C C . PHE B 1 148 ? 14.617 20.156 -8.859 1 93 148 PHE B C 1
ATOM 2960 O O . PHE B 1 148 ? 15.289 20.797 -8.055 1 93 148 PHE B O 1
ATOM 2967 N N . VAL B 1 149 ? 15.164 19.609 -9.797 1 91 149 VAL B N 1
ATOM 2968 C CA . VAL B 1 149 ? 16.625 19.625 -9.953 1 91 149 VAL B CA 1
ATOM 2969 C C . VAL B 1 149 ? 17.016 20.703 -10.961 1 91 149 VAL B C 1
ATOM 2971 O O . VAL B 1 149 ? 17.953 21.469 -10.734 1 91 149 VAL B O 1
ATOM 2974 N N . THR B 1 150 ? 16.25 20.844 -12.039 1 87.25 150 THR B N 1
ATOM 2975 C CA . THR B 1 150 ? 16.578 21.859 -13.031 1 87.25 150 THR B CA 1
ATOM 2976 C C . THR B 1 150 ? 16.141 23.25 -12.555 1 87.25 150 THR B C 1
ATOM 2978 O O . THR B 1 150 ? 15.133 23.375 -11.867 1 87.25 150 THR B O 1
ATOM 2981 N N . PRO B 1 151 ? 16.875 24.297 -12.805 1 85.88 151 PRO B N 1
ATOM 2982 C CA . PRO B 1 151 ? 16.562 25.656 -12.352 1 85.88 151 PRO B CA 1
ATOM 2983 C C . PRO B 1 151 ? 15.461 26.312 -13.18 1 85.88 151 PRO B C 1
ATOM 2985 O O . PRO B 1 151 ? 15.023 27.422 -12.875 1 85.88 151 PRO B O 1
ATOM 2988 N N . CYS B 1 152 ? 14.883 25.609 -14.039 1 87.94 152 CYS B N 1
ATOM 2989 C CA . CYS B 1 152 ? 13.938 26.203 -14.984 1 87.94 152 CYS B CA 1
ATOM 2990 C C . CYS B 1 152 ? 12.539 26.266 -14.391 1 87.94 152 CYS B C 1
ATOM 2992 O O . CYS B 1 152 ? 11.734 27.109 -14.781 1 87.94 152 CYS B O 1
ATOM 2994 N N . ALA B 1 153 ? 12.242 25.516 -13.383 1 89.56 153 ALA B N 1
ATOM 2995 C CA . ALA B 1 153 ? 10.883 25.453 -12.852 1 89.56 153 ALA B CA 1
ATOM 2996 C C . ALA B 1 153 ? 10.641 26.562 -11.828 1 89.56 153 ALA B C 1
ATOM 2998 O O . ALA B 1 153 ? 11.453 26.75 -10.922 1 89.56 153 ALA B O 1
ATOM 2999 N N . PRO B 1 154 ? 9.578 27.266 -12.047 1 89.44 154 PRO B N 1
ATOM 3000 C CA . PRO B 1 154 ? 9.258 28.328 -11.078 1 89.44 154 PRO B CA 1
ATOM 3001 C C . PRO B 1 154 ? 8.883 27.766 -9.711 1 89.44 154 PRO B C 1
ATOM 3003 O O . PRO B 1 154 ? 8.469 26.609 -9.602 1 89.44 154 PRO B O 1
ATOM 3006 N N . GLU B 1 155 ? 8.969 28.516 -8.734 1 86.69 155 GLU B N 1
ATOM 3007 C CA . GLU B 1 155 ? 8.781 28.125 -7.34 1 86.69 155 GLU B CA 1
ATOM 3008 C C . GLU B 1 155 ? 7.363 27.625 -7.09 1 86.69 155 GLU B C 1
ATOM 3010 O O . GLU B 1 155 ? 7.156 26.672 -6.348 1 86.69 155 GLU B O 1
ATOM 3015 N N . TRP B 1 156 ? 6.438 28.281 -7.684 1 84.56 156 TRP B N 1
ATOM 3016 C CA . TRP B 1 156 ? 5.055 27.891 -7.438 1 84.56 156 TRP B CA 1
ATOM 3017 C C . TRP B 1 156 ? 4.801 26.469 -7.926 1 84.56 156 TRP B C 1
ATOM 3019 O O . TRP B 1 156 ? 3.998 25.734 -7.34 1 84.56 156 TRP B O 1
ATOM 3029 N N . LEU B 1 157 ? 5.438 26.109 -8.984 1 88.12 157 LEU B N 1
ATOM 3030 C CA . LEU B 1 157 ? 5.305 24.75 -9.508 1 88.12 157 LEU B CA 1
ATOM 3031 C C . LEU B 1 157 ? 5.938 23.734 -8.555 1 88.12 157 LEU B C 1
ATOM 3033 O O . LEU B 1 157 ? 5.383 22.656 -8.336 1 88.12 157 LEU B O 1
ATOM 3037 N N . LYS B 1 158 ? 7.066 24.094 -8.016 1 90.12 158 LYS B N 1
ATOM 3038 C CA . LYS B 1 158 ? 7.742 23.219 -7.055 1 90.12 158 LYS B CA 1
ATOM 3039 C C . LYS B 1 158 ? 6.875 22.969 -5.828 1 90.12 158 LYS B C 1
ATOM 3041 O O . LYS B 1 158 ? 6.68 21.828 -5.418 1 90.12 158 LYS B O 1
ATOM 3046 N N . VAL B 1 159 ? 6.293 23.953 -5.355 1 86.06 159 VAL B N 1
ATOM 3047 C CA . VAL B 1 159 ? 5.473 23.875 -4.152 1 86.06 159 VAL B CA 1
ATOM 3048 C C . VAL B 1 159 ? 4.195 23.094 -4.445 1 86.06 159 VAL B C 1
ATOM 3050 O O . VAL B 1 159 ? 3.77 22.266 -3.639 1 86.06 159 VAL B O 1
ATOM 3053 N N . SER B 1 160 ? 3.717 23.359 -5.629 1 86.94 160 SER B N 1
ATOM 3054 C CA . SER B 1 160 ? 2.453 22.734 -6.008 1 86.94 160 SER B CA 1
ATOM 3055 C C . SER B 1 160 ? 2.635 21.234 -6.266 1 86.94 160 SER B C 1
ATOM 3057 O O . SER B 1 160 ? 1.725 20.438 -6.012 1 86.94 160 SER B O 1
ATOM 3059 N N . TYR B 1 161 ? 3.787 20.859 -6.727 1 92.19 161 TYR B N 1
ATOM 3060 C CA . TYR B 1 161 ? 4.012 19.484 -7.156 1 92.19 161 TYR B CA 1
ATOM 3061 C C . TYR B 1 161 ? 4.578 18.641 -6.02 1 92.19 161 TYR B C 1
ATOM 3063 O O . TYR B 1 161 ? 4.574 17.422 -6.09 1 92.19 161 TYR B O 1
ATOM 3071 N N . LEU B 1 162 ? 5.039 19.25 -5.02 1 91.88 162 LEU B N 1
ATOM 3072 C CA . LEU B 1 162 ? 5.734 18.562 -3.938 1 91.88 162 LEU B CA 1
ATOM 3073 C C . LEU B 1 162 ? 4.832 17.516 -3.295 1 91.88 162 LEU B C 1
ATOM 3075 O O . LEU B 1 162 ? 5.246 16.359 -3.102 1 91.88 162 LEU B O 1
ATOM 3079 N N . HIS B 1 163 ? 3.625 17.891 -3.029 1 90.31 163 HIS B N 1
ATOM 3080 C CA . HIS B 1 163 ? 2.697 16.953 -2.4 1 90.31 163 HIS B CA 1
ATOM 3081 C C . HIS B 1 163 ? 2.387 15.781 -3.322 1 90.31 163 HIS B C 1
ATOM 3083 O O . HIS B 1 163 ? 2.352 14.633 -2.879 1 90.31 163 HIS B O 1
ATOM 3089 N N . LEU B 1 164 ? 2.15 16.078 -4.586 1 93.81 164 LEU B N 1
ATOM 3090 C CA . LEU B 1 164 ? 1.879 15.031 -5.559 1 93.81 164 LEU B CA 1
ATOM 3091 C C . LEU B 1 164 ? 3.09 14.117 -5.73 1 93.81 164 LEU B C 1
ATOM 3093 O O . LEU B 1 164 ? 2.947 12.891 -5.801 1 93.81 164 LEU B O 1
ATOM 3097 N N . HIS B 1 165 ? 4.301 14.742 -5.793 1 95.62 165 HIS B N 1
ATOM 3098 C CA . HIS B 1 165 ? 5.539 13.977 -5.902 1 95.62 165 HIS B CA 1
ATOM 3099 C C . HIS B 1 165 ? 5.691 13.008 -4.734 1 95.62 165 HIS B C 1
ATOM 3101 O O . HIS B 1 165 ? 5.992 11.828 -4.938 1 95.62 165 HIS B O 1
ATOM 3107 N N . ALA B 1 166 ? 5.406 13.508 -3.584 1 94.56 166 ALA B N 1
ATOM 3108 C CA . ALA B 1 166 ? 5.535 12.672 -2.389 1 94.56 166 ALA B CA 1
ATOM 3109 C C . ALA B 1 166 ? 4.523 11.531 -2.408 1 94.56 166 ALA B C 1
ATOM 3111 O O . ALA B 1 166 ? 4.863 10.391 -2.078 1 94.56 166 ALA B O 1
ATOM 3112 N N . PHE B 1 167 ? 3.35 11.828 -2.826 1 95.88 167 PHE B N 1
ATOM 3113 C CA . PHE B 1 167 ? 2.314 10.805 -2.889 1 95.88 167 PHE B CA 1
ATOM 3114 C C . PHE B 1 167 ? 2.676 9.727 -3.908 1 95.88 167 PHE B C 1
ATOM 3116 O O . PHE B 1 167 ? 2.582 8.531 -3.617 1 95.88 167 PHE B O 1
ATOM 3123 N N . ILE B 1 168 ? 3.02 10.117 -5.059 1 97.75 168 ILE B N 1
ATOM 3124 C CA . ILE B 1 168 ? 3.352 9.172 -6.117 1 97.75 168 ILE B CA 1
ATOM 3125 C C . ILE B 1 168 ? 4.566 8.336 -5.703 1 97.75 168 ILE B C 1
ATOM 3127 O O . ILE B 1 168 ? 4.66 7.156 -6.039 1 97.75 168 ILE B O 1
ATOM 3131 N N . GLY B 1 169 ? 5.512 8.984 -5.031 1 97.69 169 GLY B N 1
ATOM 3132 C CA . GLY B 1 169 ? 6.637 8.234 -4.5 1 97.69 169 GLY B CA 1
ATOM 3133 C C . GLY B 1 169 ? 6.223 7.109 -3.574 1 97.69 169 GLY B C 1
ATOM 3134 O O . GLY B 1 169 ? 6.684 5.973 -3.725 1 97.69 169 GLY B O 1
ATOM 3135 N N . ILE B 1 170 ? 5.348 7.414 -2.65 1 97.94 170 ILE B N 1
ATOM 3136 C CA . ILE B 1 170 ? 4.859 6.418 -1.705 1 97.94 170 ILE B CA 1
ATOM 3137 C C . ILE B 1 170 ? 4.066 5.344 -2.449 1 97.94 170 ILE B C 1
ATOM 3139 O O . ILE B 1 170 ? 4.23 4.152 -2.193 1 97.94 170 ILE B O 1
ATOM 3143 N N . LEU B 1 171 ? 3.209 5.777 -3.357 1 98.38 171 LEU B N 1
ATOM 3144 C CA . LEU B 1 171 ? 2.436 4.848 -4.172 1 98.38 171 LEU B CA 1
ATOM 3145 C C . LEU B 1 171 ? 3.355 3.885 -4.918 1 98.38 171 LEU B C 1
ATOM 3147 O O . LEU B 1 171 ? 3.082 2.684 -4.984 1 98.38 171 LEU B O 1
ATOM 3151 N N . THR B 1 172 ? 4.383 4.449 -5.469 1 98.69 172 THR B N 1
ATOM 3152 C CA . THR B 1 172 ? 5.32 3.627 -6.219 1 98.69 172 THR B CA 1
ATOM 3153 C C . THR B 1 172 ? 6.012 2.621 -5.305 1 98.69 172 THR B C 1
ATOM 3155 O O . THR B 1 172 ? 6.195 1.459 -5.676 1 98.69 172 THR B O 1
ATOM 3158 N N . LEU B 1 173 ? 6.406 3.055 -4.16 1 98.69 173 LEU B N 1
ATOM 3159 C CA . LEU B 1 173 ? 7.051 2.162 -3.205 1 98.69 173 LEU B CA 1
ATOM 3160 C C . LEU B 1 173 ? 6.105 1.042 -2.783 1 98.69 173 LEU B C 1
ATOM 3162 O O . LEU B 1 173 ? 6.508 -0.12 -2.705 1 98.69 173 LEU B O 1
ATOM 3166 N N . VAL B 1 174 ? 4.863 1.334 -2.521 1 98.69 174 VAL B N 1
ATOM 3167 C CA . VAL B 1 174 ? 3.85 0.351 -2.156 1 98.69 174 VAL B CA 1
ATOM 3168 C C . VAL B 1 174 ? 3.621 -0.612 -3.318 1 98.69 174 VAL B C 1
ATOM 3170 O O . VAL B 1 174 ? 3.533 -1.826 -3.119 1 98.69 174 VAL B O 1
ATOM 3173 N N . SER B 1 175 ? 3.533 -0.045 -4.449 1 98.81 175 SER B N 1
ATOM 3174 C CA . SER B 1 175 ? 3.35 -0.866 -5.641 1 98.81 175 SER B CA 1
ATOM 3175 C C . SER B 1 175 ? 4.531 -1.806 -5.855 1 98.81 175 SER B C 1
ATOM 3177 O O . SER B 1 175 ? 4.352 -2.957 -6.258 1 98.81 175 SER B O 1
ATOM 3179 N N . ALA B 1 176 ? 5.719 -1.303 -5.676 1 98.81 176 ALA B N 1
ATOM 3180 C CA . ALA B 1 176 ? 6.91 -2.141 -5.781 1 98.81 176 ALA B CA 1
ATOM 3181 C C . ALA B 1 176 ? 6.863 -3.289 -4.781 1 98.81 176 ALA B C 1
ATOM 3183 O O . ALA B 1 176 ? 7.238 -4.418 -5.105 1 98.81 176 ALA B O 1
ATOM 3184 N N . THR B 1 177 ? 6.441 -3 -3.613 1 98.81 177 THR B N 1
ATOM 3185 C CA . THR B 1 177 ? 6.305 -4.016 -2.574 1 98.81 177 THR B CA 1
ATOM 3186 C C . THR B 1 177 ? 5.297 -5.082 -2.992 1 98.81 177 THR B C 1
ATOM 3188 O O . THR B 1 177 ? 5.574 -6.281 -2.895 1 98.81 177 THR B O 1
ATOM 3191 N N . ALA B 1 178 ? 4.16 -4.668 -3.502 1 98.56 178 ALA B N 1
ATOM 3192 C CA . ALA B 1 178 ? 3.152 -5.605 -3.99 1 98.56 178 ALA B CA 1
ATOM 3193 C C . ALA B 1 178 ? 3.689 -6.434 -5.156 1 98.56 178 ALA B C 1
ATOM 3195 O O . ALA B 1 178 ? 3.389 -7.625 -5.27 1 98.56 178 ALA B O 1
ATOM 3196 N N . THR B 1 179 ? 4.43 -5.766 -5.984 1 98.12 179 THR B N 1
ATOM 3197 C CA . THR B 1 179 ? 5.027 -6.465 -7.117 1 98.12 179 THR B CA 1
ATOM 3198 C C . THR B 1 179 ? 5.992 -7.547 -6.641 1 98.12 179 THR B C 1
ATOM 3200 O O . THR B 1 179 ? 6.008 -8.656 -7.184 1 98.12 179 THR B O 1
ATOM 3203 N N . CYS B 1 180 ? 6.801 -7.219 -5.652 1 97.56 180 CYS B N 1
ATOM 3204 C CA . CYS B 1 180 ? 7.699 -8.211 -5.07 1 97.56 180 CYS B CA 1
ATOM 3205 C C . CYS B 1 180 ? 6.918 -9.414 -4.555 1 97.56 180 CYS B C 1
ATOM 3207 O O . CYS B 1 180 ? 7.309 -10.555 -4.785 1 97.56 180 CYS B O 1
ATOM 3209 N N . LEU B 1 181 ? 5.82 -9.172 -3.914 1 96.94 181 LEU B N 1
ATOM 3210 C CA . LEU B 1 181 ? 5.02 -10.25 -3.34 1 96.94 181 LEU B CA 1
ATOM 3211 C C . LEU B 1 181 ? 4.434 -11.133 -4.438 1 96.94 181 LEU B C 1
ATOM 3213 O O . LEU B 1 181 ? 4.453 -12.359 -4.324 1 96.94 181 LEU B O 1
ATOM 3217 N N . THR B 1 182 ? 3.93 -10.516 -5.492 1 94.75 182 THR B N 1
ATOM 3218 C CA . THR B 1 182 ? 3.404 -11.312 -6.594 1 94.75 182 THR B CA 1
ATOM 3219 C C . THR B 1 182 ? 4.527 -12.062 -7.305 1 94.75 182 THR B C 1
ATOM 3221 O O . THR B 1 182 ? 4.316 -13.156 -7.832 1 94.75 182 THR B O 1
ATOM 3224 N N . GLY B 1 183 ? 5.695 -11.492 -7.328 1 92.31 183 GLY B N 1
ATOM 3225 C CA . GLY B 1 183 ? 6.848 -12.18 -7.887 1 92.31 183 GLY B CA 1
ATOM 3226 C C . GLY B 1 183 ? 7.254 -13.406 -7.09 1 92.31 183 GLY B C 1
ATOM 3227 O O . GLY B 1 183 ? 7.59 -14.445 -7.664 1 92.31 183 GLY B O 1
ATOM 3228 N N . ILE B 1 184 ? 7.277 -13.242 -5.785 1 91.25 184 ILE B N 1
ATOM 3229 C CA . ILE B 1 184 ? 7.59 -14.375 -4.926 1 91.25 184 ILE B CA 1
ATOM 3230 C C . ILE B 1 184 ? 6.535 -15.461 -5.102 1 91.25 184 ILE B C 1
ATOM 3232 O O . ILE B 1 184 ? 6.867 -16.656 -5.184 1 91.25 184 ILE B O 1
ATOM 3236 N N . GLN B 1 185 ? 5.262 -15.117 -5.199 1 88.81 185 GLN B N 1
ATOM 3237 C CA . GLN B 1 185 ? 4.188 -16.078 -5.453 1 88.81 185 GLN B CA 1
ATOM 3238 C C . GLN B 1 185 ? 4.387 -16.781 -6.789 1 88.81 185 GLN B C 1
ATOM 3240 O O . GLN B 1 185 ? 4.191 -18 -6.887 1 88.81 185 GLN B O 1
ATOM 3245 N N . PHE B 1 186 ? 4.738 -16 -7.723 1 84.19 186 PHE B N 1
ATOM 3246 C CA . PHE B 1 186 ? 5.012 -16.547 -9.047 1 84.19 186 PHE B CA 1
ATOM 3247 C C . PHE B 1 186 ? 6.164 -17.547 -9 1 84.19 186 PHE B C 1
ATOM 3249 O O . PHE B 1 186 ? 6.086 -18.625 -9.594 1 84.19 186 PHE B O 1
ATOM 3256 N N . GLY B 1 187 ? 7.207 -17.219 -8.312 1 79.5 187 GLY B N 1
ATOM 3257 C CA . GLY B 1 187 ? 8.383 -18.078 -8.211 1 79.5 187 GLY B CA 1
ATOM 3258 C C . GLY B 1 187 ? 8.133 -19.359 -7.445 1 79.5 187 GLY B C 1
ATOM 3259 O O . GLY B 1 187 ? 8.727 -20.391 -7.742 1 79.5 187 GLY B O 1
ATOM 3260 N N . GLN B 1 188 ? 7.309 -19.281 -6.465 1 77.81 188 GLN B N 1
ATOM 3261 C CA . GLN B 1 188 ? 6.965 -20.484 -5.711 1 77.81 188 GLN B CA 1
ATOM 3262 C C . GLN B 1 188 ? 6.277 -21.516 -6.598 1 77.81 188 GLN B C 1
ATOM 3264 O O . GLN B 1 188 ? 6.465 -22.719 -6.418 1 77.81 188 GLN B O 1
ATOM 3269 N N . ALA B 1 189 ? 5.473 -21.062 -7.445 1 68.38 189 ALA B N 1
ATOM 3270 C CA . ALA B 1 189 ? 4.754 -21.984 -8.336 1 68.38 189 ALA B CA 1
ATOM 3271 C C . ALA B 1 189 ? 5.707 -22.641 -9.32 1 68.38 189 ALA B C 1
ATOM 3273 O O . ALA B 1 189 ? 5.461 -23.766 -9.766 1 68.38 189 ALA B O 1
ATOM 3274 N N . PHE B 1 190 ? 6.805 -21.953 -9.578 1 60.03 190 PHE B N 1
ATOM 3275 C CA . PHE B 1 190 ? 7.672 -22.453 -10.648 1 60.03 190 PHE B CA 1
ATOM 3276 C C . PHE B 1 190 ? 8.914 -23.109 -10.07 1 60.03 190 PHE B C 1
ATOM 3278 O O . PHE B 1 190 ? 9.383 -24.125 -10.594 1 60.03 190 PHE B O 1
ATOM 3285 N N . TYR B 1 191 ? 9.477 -22.453 -9.07 1 57.19 191 TYR B N 1
ATOM 3286 C CA . TYR B 1 191 ? 10.844 -22.828 -8.719 1 57.19 191 TYR B CA 1
ATOM 3287 C C . TYR B 1 191 ? 10.859 -23.734 -7.492 1 57.19 191 TYR B C 1
ATOM 3289 O O . TYR B 1 191 ? 11.93 -24.156 -7.043 1 57.19 191 TYR B O 1
ATOM 3297 N N . GLY B 1 192 ? 9.789 -24.156 -7.133 1 59.25 192 GLY B N 1
ATOM 3298 C CA . GLY B 1 192 ? 9.781 -24.969 -5.93 1 59.25 192 GLY B CA 1
ATOM 3299 C C . GLY B 1 192 ? 9.734 -24.156 -4.652 1 59.25 192 GLY B C 1
ATOM 3300 O O . GLY B 1 192 ? 10.078 -22.969 -4.656 1 59.25 192 GLY B O 1
ATOM 3301 N N . SER B 1 193 ? 9.086 -24.766 -3.658 1 60.75 193 SER B N 1
ATOM 3302 C CA . SER B 1 193 ? 8.688 -24.062 -2.439 1 60.75 193 SER B CA 1
ATOM 3303 C C . SER B 1 193 ? 9.797 -24.125 -1.392 1 60.75 193 SER B C 1
ATOM 3305 O O . SER B 1 193 ? 10.367 -25.188 -1.141 1 60.75 193 SER B O 1
ATOM 3307 N N . HIS B 1 194 ? 10.766 -23.125 -1.326 1 67.38 194 HIS B N 1
ATOM 3308 C CA . HIS B 1 194 ? 11.414 -22.891 -0.04 1 67.38 194 HIS B CA 1
ATOM 3309 C C . HIS B 1 194 ? 10.539 -22.031 0.868 1 67.38 194 HIS B C 1
ATOM 3311 O O . HIS B 1 194 ? 10.758 -20.828 0.991 1 67.38 194 HIS B O 1
ATOM 3317 N N . PRO B 1 195 ? 9.719 -22.734 1.438 1 77.19 195 PRO B N 1
ATOM 3318 C CA . PRO B 1 195 ? 8.625 -22.016 2.096 1 77.19 195 PRO B CA 1
ATOM 3319 C C . PRO B 1 195 ? 9.117 -21.078 3.197 1 77.19 195 PRO B C 1
ATOM 3321 O O . PRO B 1 195 ? 8.57 -19.984 3.379 1 77.19 195 PRO B O 1
ATOM 3324 N N . ALA B 1 196 ? 10.273 -21.453 3.783 1 84 196 ALA B N 1
ATOM 3325 C CA . ALA B 1 196 ? 10.742 -20.609 4.883 1 84 196 ALA B CA 1
ATOM 3326 C C . ALA B 1 196 ? 11.211 -19.25 4.371 1 84 196 ALA B C 1
ATOM 3328 O O . ALA B 1 196 ? 10.883 -18.219 4.953 1 84 196 ALA B O 1
ATOM 3329 N N . ILE B 1 197 ? 11.945 -19.234 3.281 1 86.94 197 ILE B N 1
ATOM 3330 C CA . ILE B 1 197 ? 12.484 -18 2.725 1 86.94 197 ILE B CA 1
ATOM 3331 C C . ILE B 1 197 ? 11.359 -17.156 2.135 1 86.94 197 ILE B C 1
ATOM 3333 O O . ILE B 1 197 ? 11.227 -15.977 2.447 1 86.94 197 ILE B O 1
ATOM 3337 N N . SER B 1 198 ? 10.516 -17.797 1.361 1 87.5 198 SER B N 1
ATOM 3338 C CA . SER B 1 198 ? 9.445 -17.062 0.697 1 87.5 198 SER B CA 1
ATOM 3339 C C . SER B 1 198 ? 8.461 -16.484 1.709 1 87.5 198 SER B C 1
ATOM 3341 O O . SER B 1 198 ? 7.992 -15.352 1.556 1 87.5 198 SER B O 1
ATOM 3343 N N . LEU B 1 199 ? 8.203 -17.219 2.785 1 89.75 199 LEU B N 1
ATOM 3344 C CA . LEU B 1 199 ? 7.25 -16.75 3.789 1 89.75 199 LEU B CA 1
ATOM 3345 C C . LEU B 1 199 ? 7.855 -15.648 4.645 1 89.75 199 LEU B C 1
ATOM 3347 O O . LEU B 1 199 ? 7.16 -14.711 5.035 1 89.75 199 LEU B O 1
ATOM 3351 N N . SER B 1 200 ? 9.125 -15.758 4.926 1 93.69 200 SER B N 1
ATOM 3352 C CA . SER B 1 200 ? 9.805 -14.672 5.629 1 93.69 200 SER B CA 1
ATOM 3353 C C . SER B 1 200 ? 9.789 -13.391 4.805 1 93.69 200 SER B C 1
ATOM 3355 O O . SER B 1 200 ? 9.5 -12.312 5.328 1 93.69 200 SER B O 1
ATOM 3357 N N . LEU B 1 201 ? 10.062 -13.555 3.551 1 95.62 201 LEU B N 1
ATOM 3358 C CA . LEU B 1 201 ? 10.055 -12.398 2.658 1 95.62 201 LEU B CA 1
ATOM 3359 C C . LEU B 1 201 ? 8.664 -11.781 2.59 1 95.62 201 LEU B C 1
ATOM 3361 O O . LEU B 1 201 ? 8.531 -10.555 2.537 1 95.62 201 LEU B O 1
ATOM 3365 N N . THR B 1 202 ? 7.645 -12.625 2.65 1 95.88 202 THR B N 1
ATOM 3366 C CA . THR B 1 202 ? 6.254 -12.188 2.605 1 95.88 202 THR B CA 1
ATOM 3367 C C . THR B 1 202 ? 5.934 -11.281 3.793 1 95.88 202 THR B C 1
ATOM 3369 O O . THR B 1 202 ? 5.109 -10.367 3.682 1 95.88 202 THR B O 1
ATOM 3372 N N . MET B 1 203 ? 6.656 -11.445 4.824 1 97.38 203 MET B N 1
ATOM 3373 C CA . MET B 1 203 ? 6.406 -10.648 6.02 1 97.38 203 MET B CA 1
ATOM 3374 C C . MET B 1 203 ? 7.387 -9.484 6.113 1 97.38 203 MET B C 1
ATOM 3376 O O . MET B 1 203 ? 7.008 -8.375 6.488 1 97.38 203 MET B O 1
ATOM 3380 N N . PHE B 1 204 ? 8.602 -9.711 5.734 1 98.69 204 PHE B N 1
ATOM 3381 C CA . PHE B 1 204 ? 9.664 -8.734 5.965 1 98.69 204 PHE B CA 1
ATOM 3382 C C . PHE B 1 204 ? 9.539 -7.559 5.004 1 98.69 204 PHE B C 1
ATOM 3384 O O . PHE B 1 204 ? 9.672 -6.402 5.41 1 98.69 204 PHE B O 1
ATOM 3391 N N . ILE B 1 205 ? 9.242 -7.816 3.803 1 98.69 205 ILE B N 1
ATOM 3392 C CA . ILE B 1 205 ? 9.25 -6.766 2.793 1 98.69 205 ILE B CA 1
ATOM 3393 C C . ILE B 1 205 ? 8.117 -5.777 3.07 1 98.69 205 ILE B C 1
ATOM 3395 O O . ILE B 1 205 ? 8.352 -4.57 3.172 1 98.69 205 ILE B O 1
ATOM 3399 N N . PRO B 1 206 ? 6.891 -6.254 3.248 1 98.75 206 PRO B N 1
ATOM 3400 C CA . PRO B 1 206 ? 5.832 -5.285 3.545 1 98.75 206 PRO B CA 1
ATOM 3401 C C . PRO B 1 206 ? 6.023 -4.602 4.898 1 98.75 206 PRO B C 1
ATOM 3403 O O . PRO B 1 206 ? 5.645 -3.438 5.066 1 98.75 206 PRO B O 1
ATOM 3406 N N . ALA B 1 207 ? 6.578 -5.289 5.852 1 98.69 207 ALA B N 1
ATOM 3407 C CA . ALA B 1 207 ? 6.824 -4.668 7.148 1 98.69 207 ALA B CA 1
ATOM 3408 C C . ALA B 1 207 ? 7.84 -3.535 7.027 1 98.69 207 ALA B C 1
ATOM 3410 O O . ALA B 1 207 ? 7.68 -2.48 7.648 1 98.69 207 ALA B O 1
ATOM 3411 N N . PHE B 1 208 ? 8.922 -3.764 6.297 1 98.88 208 PHE B N 1
ATOM 3412 C CA . PHE B 1 208 ? 9.906 -2.73 6.004 1 98.88 208 PHE B CA 1
ATOM 3413 C C . PHE B 1 208 ? 9.234 -1.491 5.422 1 98.88 208 PHE B C 1
ATOM 3415 O O . PHE B 1 208 ? 9.43 -0.382 5.926 1 98.88 208 PHE B O 1
ATOM 3422 N N . THR B 1 209 ? 8.391 -1.672 4.418 1 98.75 209 THR B N 1
ATOM 3423 C CA . THR B 1 209 ? 7.734 -0.569 3.729 1 98.75 209 THR B CA 1
ATOM 3424 C C . THR B 1 209 ? 6.719 0.111 4.641 1 98.75 209 THR B C 1
ATOM 3426 O O . THR B 1 209 ? 6.629 1.34 4.672 1 98.75 209 THR B O 1
ATOM 3429 N N . ALA B 1 210 ? 6 -0.672 5.426 1 98.56 210 ALA B N 1
ATOM 3430 C CA . ALA B 1 210 ? 4.98 -0.133 6.32 1 98.56 210 ALA B CA 1
ATOM 3431 C C . ALA B 1 210 ? 5.602 0.761 7.387 1 98.56 210 ALA B C 1
ATOM 3433 O O . ALA B 1 210 ? 5.059 1.817 7.719 1 98.56 210 ALA B O 1
ATOM 3434 N N . ILE B 1 211 ? 6.695 0.377 7.918 1 98.5 211 ILE B N 1
ATOM 3435 C CA . ILE B 1 211 ? 7.367 1.159 8.953 1 98.5 211 ILE B CA 1
ATOM 3436 C C . ILE B 1 211 ? 7.84 2.486 8.367 1 98.5 211 ILE B C 1
ATOM 3438 O O . ILE B 1 211 ? 7.684 3.539 8.992 1 98.5 211 ILE B O 1
ATOM 3442 N N . ILE B 1 212 ? 8.383 2.439 7.207 1 98.12 212 ILE B N 1
ATOM 3443 C CA . ILE B 1 212 ? 8.852 3.652 6.543 1 98.12 212 ILE B CA 1
ATOM 3444 C C . ILE B 1 212 ? 7.684 4.605 6.316 1 98.12 212 ILE B C 1
ATOM 3446 O O . ILE B 1 212 ? 7.777 5.797 6.617 1 98.12 212 ILE B O 1
ATOM 3450 N N . ILE B 1 213 ? 6.602 4.082 5.855 1 97.69 213 ILE B N 1
ATOM 3451 C CA . ILE B 1 213 ? 5.449 4.922 5.555 1 97.69 213 ILE B CA 1
ATOM 3452 C C . ILE B 1 213 ? 4.855 5.465 6.852 1 97.69 213 ILE B C 1
ATOM 3454 O O . ILE B 1 213 ? 4.387 6.605 6.898 1 97.69 213 ILE B O 1
ATOM 3458 N N . TYR B 1 214 ? 4.918 4.672 7.887 1 97 214 TYR B N 1
ATOM 3459 C CA . TYR B 1 214 ? 4.48 5.164 9.188 1 97 214 TYR B CA 1
ATOM 3460 C C . TYR B 1 214 ? 5.312 6.367 9.625 1 97 214 TYR B C 1
ATOM 3462 O O . TYR B 1 214 ? 4.766 7.379 10.07 1 97 214 TYR B O 1
ATOM 3470 N N . ILE B 1 215 ? 6.562 6.238 9.516 1 95.75 215 ILE B N 1
ATOM 3471 C CA . ILE B 1 215 ? 7.461 7.324 9.891 1 95.75 215 ILE B CA 1
ATOM 3472 C C . ILE B 1 215 ? 7.156 8.562 9.055 1 95.75 215 ILE B C 1
ATOM 3474 O O . ILE B 1 215 ? 7.055 9.672 9.578 1 95.75 215 ILE B O 1
ATOM 3478 N N . LEU B 1 216 ? 6.918 8.352 7.777 1 94.19 216 LEU B N 1
ATOM 3479 C CA . LEU B 1 216 ? 6.664 9.461 6.859 1 94.19 216 LEU B CA 1
ATOM 3480 C C . LEU B 1 216 ? 5.32 10.117 7.152 1 94.19 216 LEU B C 1
ATOM 3482 O O . LEU B 1 216 ? 5.137 11.312 6.906 1 94.19 216 LEU B O 1
ATOM 3486 N N . SER B 1 217 ? 4.391 9.383 7.734 1 92.25 217 SER B N 1
ATOM 3487 C CA . SER B 1 217 ? 3.029 9.875 7.926 1 92.25 217 SER B CA 1
ATOM 3488 C C . SER B 1 217 ? 2.908 10.672 9.219 1 92.25 217 SER B C 1
ATOM 3490 O O . SER B 1 217 ? 1.907 11.359 9.438 1 92.25 217 SER B O 1
ATOM 3492 N N . ASN B 1 218 ? 3.939 10.57 10.062 1 90.94 218 ASN B N 1
ATOM 3493 C CA . ASN B 1 218 ? 3.883 11.258 11.352 1 90.94 218 ASN B CA 1
ATOM 3494 C C . ASN B 1 218 ? 4.625 12.586 11.305 1 90.94 218 ASN B C 1
ATOM 3496 O O . ASN B 1 218 ? 5.84 12.617 11.086 1 90.94 218 ASN B O 1
ATOM 3500 N N . GLU B 1 219 ? 3.955 13.625 11.625 1 87.06 219 GLU B N 1
ATOM 3501 C CA . GLU B 1 219 ? 4.508 14.969 11.547 1 87.06 219 GLU B CA 1
ATOM 3502 C C . GLU B 1 219 ? 5.562 15.195 12.625 1 87.06 219 GLU B C 1
ATOM 3504 O O . GLU B 1 219 ? 6.438 16.062 12.477 1 87.06 219 GLU B O 1
ATOM 3509 N N . VAL B 1 220 ? 5.445 14.43 13.656 1 87.56 220 VAL B N 1
ATOM 3510 C CA . VAL B 1 220 ? 6.387 14.586 14.758 1 87.56 220 VAL B CA 1
ATOM 3511 C C . VAL B 1 220 ? 7.805 14.289 14.273 1 87.56 220 VAL B C 1
ATOM 3513 O O . VAL B 1 220 ? 8.781 14.789 14.844 1 87.56 220 VAL B O 1
ATOM 3516 N N . TYR B 1 221 ? 7.855 13.547 13.227 1 88.69 221 TYR B N 1
ATOM 3517 C CA . TYR B 1 221 ? 9.164 13.156 12.711 1 88.69 221 TYR B CA 1
ATOM 3518 C C . TYR B 1 221 ? 9.641 14.133 11.641 1 88.69 221 TYR B C 1
ATOM 3520 O O . TYR B 1 221 ? 10.742 13.984 11.109 1 88.69 221 TYR B O 1
ATOM 3528 N N . ARG B 1 222 ? 8.797 15.078 11.328 1 80.94 222 ARG B N 1
ATOM 3529 C CA . ARG B 1 222 ? 9.164 16.078 10.328 1 80.94 222 ARG B CA 1
ATOM 3530 C C . ARG B 1 222 ? 9.977 17.203 10.953 1 80.94 222 ARG B C 1
ATOM 3532 O O . ARG B 1 222 ? 9.641 17.703 12.031 1 80.94 222 ARG B O 1
ATOM 3539 N N . ALA B 1 223 ? 11.195 17.453 10.328 1 64.81 223 ALA B N 1
ATOM 3540 C CA . ALA B 1 223 ? 12.016 18.547 10.852 1 64.81 223 ALA B CA 1
ATOM 3541 C C . ALA B 1 223 ? 11.305 19.891 10.727 1 64.81 223 ALA B C 1
ATOM 3543 O O . ALA B 1 223 ? 10.617 20.141 9.734 1 64.81 223 ALA B O 1
ATOM 3544 N N . LYS B 1 224 ? 11.188 20.578 11.836 1 59.41 224 LYS B N 1
ATOM 3545 C CA . LYS B 1 224 ? 10.703 21.953 11.844 1 59.41 224 LYS B CA 1
ATOM 3546 C C . LYS B 1 224 ? 11.523 22.828 10.891 1 59.41 22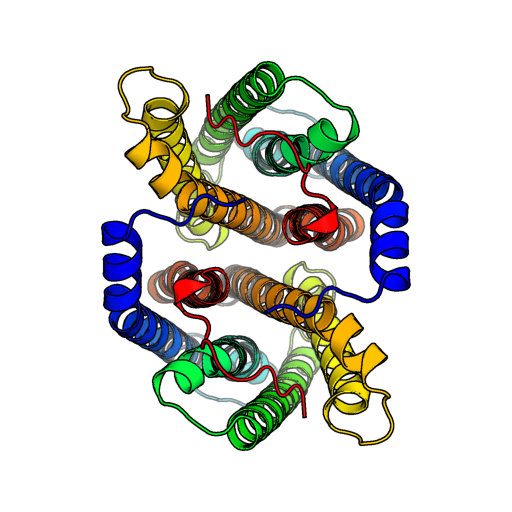4 LYS B C 1
ATOM 3548 O O . LYS B 1 224 ? 12.062 23.859 11.305 1 59.41 224 LYS B O 1
ATOM 3553 N N . ARG B 1 225 ? 12.32 22.219 9.969 1 53.31 225 ARG B N 1
ATOM 3554 C CA . ARG B 1 225 ? 13.281 23.109 9.352 1 53.31 225 ARG B CA 1
ATOM 3555 C C . ARG B 1 225 ? 12.586 24.109 8.422 1 53.31 225 ARG B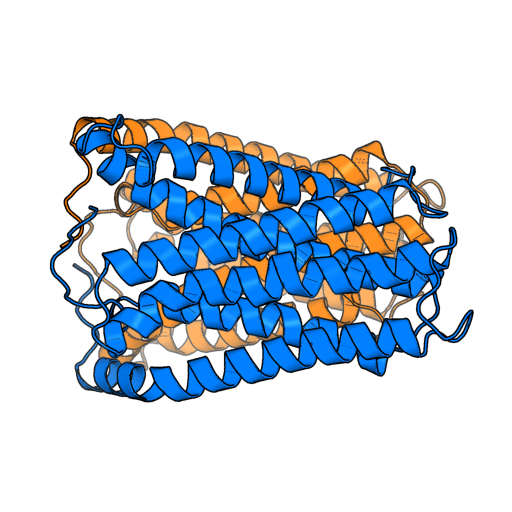 C 1
ATOM 3557 O O . ARG B 1 225 ? 11.492 23.828 7.918 1 53.31 225 ARG B O 1
ATOM 3564 N N . ASN B 1 226 ? 13.289 25.125 8.219 1 45.75 226 ASN B N 1
ATOM 3565 C CA . ASN B 1 226 ? 13.07 26.219 7.262 1 45.75 226 ASN B CA 1
ATOM 3566 C C . ASN B 1 226 ? 12.805 25.688 5.859 1 45.75 226 ASN B C 1
ATOM 3568 O O . ASN B 1 226 ? 13.523 24.797 5.383 1 45.75 226 ASN B O 1
ATOM 3572 N N . HIS B 1 227 ? 11.555 25.484 5.48 1 46 227 HIS B N 1
ATOM 3573 C CA . HIS B 1 227 ? 10.914 25.141 4.219 1 46 227 HIS B CA 1
ATOM 3574 C C . HIS B 1 227 ? 11.805 25.469 3.031 1 46 227 HIS B C 1
ATOM 3576 O O . HIS B 1 227 ? 11.617 26.5 2.373 1 46 227 HIS B O 1
ATOM 3582 N N . GLN B 1 228 ? 13.086 25.406 3.053 1 47.41 228 GLN B N 1
ATOM 3583 C CA . GLN B 1 228 ? 13.742 25.75 1.796 1 47.41 228 GLN B CA 1
ATOM 3584 C C . GLN B 1 228 ? 13.609 24.625 0.773 1 47.41 228 GLN B C 1
ATOM 3586 O O . GLN B 1 228 ? 14.039 23.5 1.028 1 47.41 228 GLN B O 1
ATOM 3591 N N . ILE B 1 229 ? 12.547 24.672 -0.064 1 50.25 229 ILE B N 1
ATOM 3592 C CA . ILE B 1 229 ? 12.32 23.797 -1.214 1 50.25 229 ILE B CA 1
ATOM 3593 C C . ILE B 1 229 ? 13.578 23.75 -2.082 1 50.25 229 ILE B C 1
ATOM 3595 O O . ILE B 1 229 ? 13.781 22.797 -2.832 1 50.25 229 ILE B O 1
ATOM 3599 N N . ASN B 1 230 ? 14.508 24.859 -2.182 1 43.19 230 ASN B N 1
ATOM 3600 C CA . ASN B 1 230 ? 15.711 24.938 -3.002 1 43.19 230 ASN B CA 1
ATOM 3601 C C . ASN B 1 230 ? 16.922 24.328 -2.287 1 43.19 230 ASN B C 1
ATOM 3603 O O . ASN B 1 230 ? 17.125 24.562 -1.093 1 43.19 230 ASN B O 1
#

Radius of gyration: 22.29 Å; Cα contacts (8 Å, |Δi|>4): 539; chains: 2; bounding box: 49×57×51 Å

Secondary structure (DSSP, 8-state):
------HHHHHHHHHHHHHHHHHHHHHHHHHHHHHHHHHHT-SSS-S---SHHHHHHHHHHHHIIIIIIIHHHHHHHHHHHHHHT--HHHHHHHHHHHHHHHHHHHHHHHHHHHTSTTTT---SHHHHHHHHHHHHHHHHHHHHIIIIISTTS-HHHHHHHHHHHHHHHHHHHHHHHHHHHHHHHHHHHHH---HHHHHHHHHHHHHHHHHHHHHHH-GGGS--------/------HHHHHHHHHHHHHHHHHHHHHHHHHHHHHHHHHHT-SSS-S---SHHHHHHHHHHHHIIIIIIIHHHHHHHHHHHHHHT--HHHHHHHHHHHHHHHHHHHHHHHHHHHTSTTTT---SHHHHHHHHHHHHHHHHHHHHIIIIISTTS-HHHHHHHHHHHHHHHHHHHHHHHHHHHHHHHHHHHHH---HHHHHHHHHHHHHHHHHHHHHHH-GGGS--------

Foldseek 3Di:
DPPPDPPVVLVVVVVCVVVLVVLLLVLLVLLLVLLVVCLQPQVVDHDQDPAQANLLSVLLNLQSVQLFNLLLVLLLLQLVCLVVVNDPVVNVVSSLVSLVSSVVSLVSSLVSQLSHPCNPDCPDPLNVLSVVLVVLSVVLSVVCCVAQVDPPHDPVSLVVCVVVSSVSSLVSNVSSLVSSLSSLVVCCVPRPPPPVSSVSSVPSRVSSSVSSVVLVVDCSSHRPDDPPSD/DPPPPPPVVLVVVVVCVVVLVVLLLVLLVLLLVLLVVCLQPQVVDHDQDPAQANLLSVLLNLQSVQLFNLLLVLLLLQLVCLVVVNDPVVNVVSSLVSLVSSLVSLVSSLVSQLSHPNNPDCPDPLNVLSVVLVVLSVVLSVVCCVAQVDPPHDPVSLVVCVVVSSVSSLVSNVSSLVSSLSSLVVCCVPRPPPPVSSVSSVPSRVSSSVSSVVLVVDCSSHRPDDPPSD

pLDDT: mean 87.56, std 14.01, range [27.67, 98.88]

Sequence (460 aa):
MDLPAPSIIRDLKRRLFTPLVILAEILGMLSVVLIGVWVAYYPVRSGFHWDLLGKIYIHPFIMTVGMVFVFGNSTLLYRISDRLSIRPKLVKTCHVVMMMIVLACTAIGIYLAVTSIIGKTLDNVHAVLGIATTTLFVLQFICALFIFVTPCAPEWLKVSYLHLHAFIGILTLVSATATCLTGIQFGQAFYGSHPAISLSLTMFIPAFTAIIIYILSNEVYRAKRNHQINMDLPAPSIIRDLKRRLFTPLVILAEILGMLSVVLIGVWVAYYPVRSGFHWDLLGKIYIHPFIMTVGMVFVFGNSTLLYRISDRLSIRPKLVKTCHVVMMMIVLACTAIGIYLAVTSIIGKTLDNVHAVLGIATTTLFVLQFICALFIFVTPCAPEWLKVSYLHLHAFIGILTLVSATATCLTGIQFGQAFYGSHPAISLSLTMFIPAFTAIIIYILSNEVYRAKRNHQIN